Protein 2VKO (pdb70)

Organism: Thermotoga maritima (strain ATCC 43589 / DSM 3109 / JCM 10099 / NBRC 100826 / MSB8) (NCBI:txid243274)

Structure (mmCIF, N/CA/C/O backbone):
data_2VKO
#
_entry.id   2VKO
#
_cell.length_a   50.852
_cell.length_b   81.973
_cell.lengt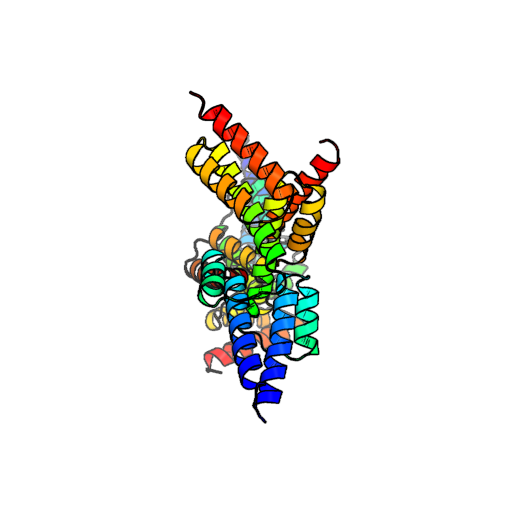h_c   68.327
_cell.angle_alpha   90.00
_cell.angle_beta   101.41
_cell.angle_gamma   90.00
#
_symmetry.space_group_name_H-M   'P 1 21 1'
#
loop_
_entity.id
_entity.type
_entity.pdbx_description
1 polymer TM1634
2 non-polymer 'TETRAETHYLENE GLYCOL'
3 non-polymer 'HEXAETHYLENE GLYCOL'
4 water water
#
loop_
_atom_site.group_PDB
_atom_site.id
_atom_site.type_symbol
_atom_site.label_atom_id
_atom_site.label_alt_id
_atom_site.label_comp_id
_atom_site.label_asym_id
_atom_site.label_entity_id
_atom_site.label_seq_id
_atom_site.pdbx_PDB_ins_code
_atom_site.Cartn_x
_atom_site.Cartn_y
_atom_site.Cartn_z
_atom_site.occupancy
_atom_site.B_iso_or_equiv
_atom_site.auth_seq_id
_atom_site.auth_comp_id
_atom_site.auth_asym_id
_atom_site.auth_atom_id
_atom_site.pdbx_PDB_model_num
ATOM 1 N N . HIS A 1 3 ? -9.008 2.769 14.727 1.00 56.66 26 HIS A N 1
ATOM 2 C CA . HIS A 1 3 ? -9.478 4.075 15.260 1.00 55.95 26 HIS A CA 1
ATOM 3 C C . HIS A 1 3 ? -10.885 3.864 15.789 1.00 55.38 26 HIS A C 1
ATOM 4 O O . HIS A 1 3 ? -11.081 3.413 16.922 1.00 56.55 26 HIS A O 1
ATOM 11 N N . MET A 1 4 ? -11.867 4.217 14.972 1.00 53.62 27 MET A N 1
ATOM 12 C CA . MET A 1 4 ? -13.173 3.628 15.113 1.00 51.86 27 MET A CA 1
ATOM 13 C C . MET A 1 4 ? -13.227 2.666 13.939 1.00 49.24 27 MET A C 1
ATOM 14 O O . MET A 1 4 ? -13.392 3.079 12.773 1.00 49.83 27 MET A O 1
ATOM 19 N N . ASN A 1 5 ? -13.021 1.387 14.253 1.00 46.35 28 ASN A N 1
ATOM 20 C CA . ASN A 1 5 ? -13.016 0.310 13.261 1.00 44.01 28 ASN A CA 1
ATOM 21 C C . ASN A 1 5 ? -14.177 0.425 12.274 1.00 41.12 28 ASN A C 1
ATOM 22 O O . ASN A 1 5 ? -14.025 0.136 11.094 1.00 41.05 28 ASN A O 1
ATOM 27 N N . LEU A 1 6 ? -15.330 0.854 12.786 1.00 38.39 29 LEU A N 1
ATOM 28 C CA . LEU A 1 6 ? -16.509 1.178 11.984 1.00 35.73 29 LEU A CA 1
ATOM 29 C C . LEU A 1 6 ? -16.220 2.265 10.932 1.00 33.00 29 LEU A C 1
ATOM 30 O O . LEU A 1 6 ? -16.464 2.070 9.738 1.00 29.69 29 LEU A O 1
ATOM 35 N N . ALA A 1 7 ? -15.690 3.403 11.378 1.00 31.68 30 ALA A N 1
ATOM 36 C CA . ALA A 1 7 ? -15.401 4.530 10.486 1.00 31.37 30 ALA A CA 1
ATOM 37 C C . ALA A 1 7 ? -14.417 4.160 9.367 1.00 32.02 30 ALA A C 1
ATOM 38 O O . ALA A 1 7 ? -14.599 4.558 8.201 1.00 30.61 30 ALA A O 1
ATOM 40 N N . VAL A 1 8 ? -13.388 3.383 9.715 1.00 32.85 31 VAL A N 1
ATOM 41 C CA . VAL A 1 8 ? -12.421 2.917 8.715 1.00 33.55 31 VAL A CA 1
ATOM 42 C C . VAL A 1 8 ? -13.058 1.968 7.674 1.00 32.99 31 VAL A C 1
ATOM 43 O O . VAL A 1 8 ? -12.846 2.129 6.463 1.00 32.42 31 VAL A O 1
ATOM 47 N N . LYS A 1 9 ? -13.853 0.996 8.120 1.00 31.19 32 LYS A N 1
ATOM 48 C CA . LYS A 1 9 ? -14.450 0.074 7.159 1.00 32.26 32 LYS A CA 1
ATOM 49 C C . LYS A 1 9 ? -15.423 0.798 6.238 1.00 30.62 32 LYS A C 1
ATOM 50 O O . LYS A 1 9 ? -15.517 0.467 5.062 1.00 30.41 32 LYS A O 1
ATOM 56 N N . LEU A 1 10 ? -16.109 1.803 6.787 1.00 31.24 33 LEU A N 1
ATOM 57 C CA . LEU A 1 10 ? -16.976 2.706 6.031 1.00 31.52 33 LEU A CA 1
ATOM 58 C C . LEU A 1 10 ? -16.225 3.454 4.926 1.00 31.91 33 LEU A C 1
ATOM 59 O O . LEU A 1 10 ? -16.669 3.491 3.771 1.00 31.35 33 LEU A O 1
ATOM 64 N N . THR A 1 11 ? -15.082 4.038 5.270 1.00 33.33 34 THR A N 1
ATOM 65 C CA . THR A 1 11 ? -14.299 4.750 4.277 1.00 33.55 34 THR A CA 1
ATOM 66 C C . THR A 1 11 ? -13.783 3.786 3.209 1.00 33.92 34 THR A C 1
ATOM 67 O O . THR A 1 11 ? -13.912 4.081 2.028 1.00 34.28 34 THR A O 1
ATOM 71 N N . ARG A 1 12 ? -13.233 2.631 3.594 1.00 34.78 35 ARG A N 1
ATOM 72 C CA . ARG A 1 12 ? -12.836 1.646 2.564 1.00 36.22 35 ARG A CA 1
ATOM 73 C C . ARG A 1 12 ? -13.994 1.113 1.714 1.00 35.30 35 ARG A C 1
ATOM 74 O O . ARG A 1 12 ? -13.804 0.833 0.542 1.00 34.43 35 ARG A O 1
ATOM 82 N N . MET A 1 13 ? -15.173 0.947 2.296 1.00 34.27 36 MET A N 1
ATOM 83 C CA . MET A 1 13 ? -16.355 0.653 1.486 1.00 35.48 36 MET A CA 1
ATOM 84 C C . MET A 1 13 ? -16.673 1.764 0.486 1.00 30.98 36 MET A C 1
ATOM 85 O O . MET A 1 13 ? -16.872 1.493 -0.676 1.00 31.90 36 MET A O 1
ATOM 90 N N . GLU A 1 14 ? -16.737 3.003 0.953 1.00 30.13 37 GLU A N 1
ATOM 91 C CA . GLU A 1 14 ? -16.971 4.181 0.111 1.00 31.17 37 GLU A CA 1
ATOM 92 C C . GLU A 1 14 ? -16.000 4.257 -1.077 1.00 29.80 37 GLU A C 1
ATOM 93 O O . GLU A 1 14 ? -16.401 4.521 -2.215 1.00 29.72 37 GLU A O 1
ATOM 99 N N . LYS A 1 15 ? -14.714 4.060 -0.787 1.00 28.46 38 LYS A N 1
ATOM 100 C CA . LYS A 1 15 ? -13.679 4.025 -1.812 1.00 29.59 38 LYS A CA 1
ATOM 101 C C . LYS A 1 15 ? -13.925 2.887 -2.794 1.00 31.19 38 LYS A C 1
ATOM 102 O O . LYS A 1 15 ? -13.843 3.088 -4.012 1.00 32.17 38 LYS A O 1
ATOM 108 N N . THR A 1 16 ? -14.224 1.697 -2.283 1.00 31.48 39 THR A N 1
ATOM 109 C CA . THR A 1 16 ? -14.441 0.585 -3.193 1.00 32.48 39 THR A CA 1
ATOM 110 C C . THR A 1 16 ? -15.641 0.886 -4.079 1.00 32.14 39 THR A C 1
ATOM 111 O O . THR A 1 16 ? -15.571 0.663 -5.273 1.00 31.30 39 THR A O 1
ATOM 115 N N . LEU A 1 17 ? -16.707 1.439 -3.496 1.00 31.62 40 LEU A N 1
ATOM 116 C CA . LEU A 1 17 ? -17.909 1.802 -4.236 1.00 32.53 40 LEU A CA 1
ATOM 117 C C . LEU A 1 17 ? -17.605 2.849 -5.321 1.00 31.62 40 LEU A C 1
ATOM 118 O O . LEU A 1 17 ? -18.060 2.711 -6.452 1.00 29.74 40 LEU A O 1
ATOM 123 N N . LYS A 1 18 ? -16.831 3.878 -4.986 1.00 30.67 41 LYS A N 1
ATOM 124 C CA . LYS A 1 18 ? -16.403 4.870 -5.988 1.00 30.99 41 LYS A CA 1
ATOM 125 C C . LYS A 1 18 ? -15.665 4.216 -7.181 1.00 31.19 41 LYS A C 1
ATOM 126 O O . LYS A 1 18 ? -15.917 4.575 -8.336 1.00 29.19 41 LYS A O 1
ATOM 132 N N . ALA A 1 19 ? -14.765 3.274 -6.893 1.00 29.72 42 ALA A N 1
ATOM 133 C CA . ALA A 1 19 ? -14.024 2.577 -7.956 1.00 31.08 42 ALA A CA 1
ATOM 134 C C . ALA A 1 19 ? -15.013 1.868 -8.887 1.00 29.84 42 ALA A C 1
ATOM 135 O O . ALA A 1 19 ? -14.938 2.036 -10.108 1.00 30.35 42 ALA A O 1
ATOM 137 N N . TYR A 1 20 ? -15.936 1.092 -8.321 1.00 29.22 43 TYR A N 1
ATOM 138 C CA . TYR A 1 20 ? -16.962 0.409 -9.132 1.00 30.14 43 TYR A CA 1
ATOM 139 C C . TYR A 1 20 ? -17.851 1.414 -9.861 1.00 29.48 43 TYR A C 1
ATOM 140 O O . TYR A 1 20 ? -18.205 1.196 -11.008 1.00 30.64 43 TYR A O 1
ATOM 149 N N . GLU A 1 21 ? -18.214 2.519 -9.213 1.00 28.15 44 GLU A N 1
ATOM 150 C CA . GLU A 1 21 ? -19.000 3.550 -9.901 1.00 29.92 44 GLU A CA 1
ATOM 151 C C . GLU A 1 21 ? -18.275 4.092 -11.123 1.00 29.95 44 GLU A C 1
ATOM 152 O O . GLU A 1 21 ? -18.888 4.312 -12.161 1.00 29.96 44 GLU A O 1
ATOM 158 N N . LEU A 1 22 ? -16.967 4.299 -10.986 1.00 28.29 45 LEU A N 1
ATOM 159 C CA . LEU A 1 22 ? -16.143 4.769 -12.100 1.00 28.90 45 LEU A CA 1
ATOM 160 C C . LEU A 1 22 ? -16.066 3.738 -13.231 1.00 27.62 45 LEU A C 1
ATOM 161 O O . LEU A 1 22 ? -16.059 4.073 -14.415 1.00 28.68 45 LEU A O 1
ATOM 166 N N . TYR A 1 23 ? -15.996 2.472 -12.853 1.00 27.70 46 TYR A N 1
ATOM 167 C CA . TYR A 1 23 ? -15.976 1.407 -13.834 1.00 26.44 46 TYR A CA 1
ATOM 168 C C . TYR A 1 23 ? -17.288 1.409 -14.631 1.00 26.63 46 TYR A C 1
ATOM 169 O O . TYR A 1 23 ? -17.301 1.349 -15.872 1.00 24.81 46 TYR A O 1
ATOM 178 N N . ILE A 1 24 ? -18.385 1.521 -13.902 1.00 25.33 47 ILE A N 1
ATOM 179 C CA . ILE A 1 24 ? -19.729 1.461 -14.472 1.00 27.22 47 ILE A CA 1
ATOM 180 C C . ILE A 1 24 ? -20.106 2.716 -15.279 1.00 28.47 47 ILE A C 1
ATOM 181 O O . ILE A 1 24 ? -20.619 2.607 -16.398 1.00 28.64 47 ILE A O 1
ATOM 186 N N . PHE A 1 25 ? -19.844 3.896 -14.721 1.00 30.98 48 PHE A N 1
ATOM 187 C CA . PHE A 1 25 ? -20.345 5.142 -15.295 1.00 32.76 48 PHE A CA 1
ATOM 188 C C . PHE A 1 25 ? -19.322 5.983 -16.063 1.00 35.70 48 PHE A C 1
ATOM 189 O O . PHE A 1 25 ? -19.714 6.869 -16.822 1.00 37.24 48 PHE A O 1
ATOM 197 N N . SER A 1 26 ? -18.028 5.746 -15.860 1.00 36.81 49 SER A N 1
ATOM 198 C CA . SER A 1 26 ? -17.041 6.355 -16.756 1.00 37.55 49 SER A CA 1
ATOM 199 C C . SER A 1 26 ? -16.215 5.294 -17.483 1.00 37.48 49 SER A C 1
ATOM 200 O O . SER A 1 26 ? -16.763 4.280 -17.932 1.00 38.36 49 SER A O 1
ATOM 203 N N . ASP A 1 27 ? -14.917 5.514 -17.614 1.00 35.98 50 ASP A N 1
ATOM 204 C CA . ASP A 1 27 ? -14.100 4.624 -18.440 1.00 34.63 50 ASP A CA 1
ATOM 205 C C . ASP A 1 27 ? -13.068 3.866 -17.622 1.00 32.76 50 ASP A C 1
ATOM 206 O O . ASP A 1 27 ? -12.866 4.159 -16.436 1.00 32.42 50 ASP A O 1
ATOM 211 N N . TYR A 1 28 ? -12.398 2.908 -18.253 1.00 30.27 51 TYR A N 1
ATOM 212 C CA . TYR A 1 28 ? -11.380 2.111 -17.570 1.00 29.96 51 TYR A CA 1
ATOM 213 C C . TYR A 1 28 ? -10.232 2.948 -17.006 1.00 31.34 51 TYR A C 1
ATOM 214 O O . TYR A 1 28 ? -9.750 2.698 -15.899 1.00 29.09 51 TYR A O 1
ATOM 223 N N . GLU A 1 29 ? -9.795 3.932 -17.790 1.00 33.55 52 GLU A N 1
ATOM 224 C CA . GLU A 1 29 ? -8.680 4.782 -17.426 1.00 36.02 52 GLU A CA 1
ATOM 225 C C . GLU A 1 29 ? -8.955 5.531 -16.119 1.00 35.76 52 GLU A C 1
ATOM 226 O O . GLU A 1 29 ? -8.071 5.628 -15.274 1.00 36.58 52 GLU A O 1
ATOM 232 N N . ASN A 1 30 ? -10.180 6.029 -15.949 1.00 35.51 53 ASN A N 1
ATOM 233 C CA . ASN A 1 30 ? -10.592 6.723 -14.720 1.00 35.31 53 ASN A CA 1
ATOM 234 C C . ASN A 1 30 ? -10.594 5.769 -13.525 1.00 33.77 53 ASN A C 1
ATOM 235 O O . ASN A 1 30 ? -10.057 6.079 -12.460 1.00 33.18 53 ASN A O 1
ATOM 240 N N . PHE A 1 31 ? -11.204 4.608 -13.740 1.00 31.35 54 PHE A N 1
ATOM 241 C CA . PHE A 1 31 ? -11.259 3.511 -12.780 1.00 28.78 54 PHE A CA 1
ATOM 242 C C . PHE A 1 31 ? -9.869 3.073 -12.336 1.00 28.31 54 PHE A C 1
ATOM 243 O O . PHE A 1 31 ? -9.592 3.007 -11.147 1.00 28.28 54 PHE A O 1
ATOM 251 N N . GLU A 1 32 ? -9.001 2.778 -13.304 1.00 29.27 55 GLU A N 1
ATOM 252 C CA . GLU A 1 32 ? -7.651 2.305 -13.037 1.00 29.75 55 GLU A CA 1
ATOM 253 C C . GLU A 1 32 ? -6.856 3.347 -12.275 1.00 29.96 55 GLU A C 1
ATOM 254 O O . GLU A 1 32 ? -6.176 3.001 -11.316 1.00 29.95 55 GLU A O 1
ATOM 260 N N . ASN A 1 33 ? -7.000 4.620 -12.663 1.00 30.79 56 ASN A N 1
ATOM 261 C CA . ASN A 1 33 ? -6.289 5.734 -12.037 1.00 32.21 56 ASN A CA 1
ATOM 262 C C . ASN A 1 33 ? -6.741 5.943 -10.583 1.00 32.65 56 ASN A C 1
ATOM 263 O O . ASN A 1 33 ? -5.925 6.203 -9.711 1.00 33.72 56 ASN A O 1
ATOM 268 N N . TYR A 1 34 ? -8.038 5.794 -10.341 1.00 32.07 57 TYR A N 1
ATOM 269 C CA . TYR A 1 34 ? -8.603 5.865 -8.995 1.00 32.83 57 TYR A CA 1
ATOM 270 C C . TYR A 1 34 ? -8.085 4.731 -8.112 1.00 33.83 57 TYR A C 1
ATOM 271 O O . TYR A 1 34 ? -7.559 4.986 -7.028 1.00 34.64 57 TYR A O 1
ATOM 280 N N . VAL A 1 35 ? -8.213 3.490 -8.596 1.00 33.68 58 VAL A N 1
ATOM 281 C CA . VAL A 1 35 ? -7.710 2.307 -7.893 1.00 33.41 58 VAL A CA 1
ATOM 282 C C . VAL A 1 35 ? -6.200 2.416 -7.589 1.00 32.96 58 VAL A C 1
ATOM 283 O O . VAL A 1 35 ? -5.779 2.096 -6.484 1.00 33.27 58 VAL A O 1
ATOM 287 N N . LYS A 1 36 ? -5.404 2.856 -8.563 1.00 33.58 59 LYS A N 1
ATOM 288 C CA . LYS A 1 36 ? -3.945 3.002 -8.372 1.00 34.73 59 LYS A CA 1
ATOM 289 C C . LYS A 1 36 ? -3.638 4.011 -7.264 1.00 35.91 59 LYS A C 1
ATOM 290 O O . LYS A 1 36 ? -2.937 3.700 -6.294 1.00 34.80 59 LYS A O 1
ATOM 296 N N . LYS A 1 37 ? -4.168 5.218 -7.415 1.00 37.10 60 LYS A N 1
ATOM 297 C CA . LYS A 1 37 ? -3.823 6.297 -6.489 1.00 39.24 60 LYS A CA 1
ATOM 298 C C . LYS A 1 37 ? -4.518 6.237 -5.139 1.00 38.04 60 LYS A C 1
ATOM 299 O O . LYS A 1 37 ? -4.080 6.901 -4.191 1.00 38.52 60 LYS A O 1
ATOM 305 N N . GLU A 1 38 ? -5.573 5.431 -5.038 1.00 37.21 61 GLU A N 1
ATOM 306 C CA . GLU A 1 38 ? -6.172 5.143 -3.734 1.00 38.37 61 GLU A CA 1
ATOM 307 C C . GLU A 1 38 ? -5.643 3.842 -3.142 1.00 38.52 61 GLU A C 1
ATOM 308 O O . GLU A 1 38 ? -5.872 3.572 -1.966 1.00 38.72 61 GLU A O 1
ATOM 314 N N . GLY A 1 39 ? -4.957 3.039 -3.961 1.00 37.22 62 GLY A N 1
ATOM 315 C CA . GLY A 1 39 ? -4.332 1.799 -3.503 1.00 37.93 62 GLY A CA 1
ATOM 316 C C . GLY A 1 39 ? -5.334 0.749 -3.075 1.00 40.00 62 GLY A C 1
ATOM 317 O O . GLY A 1 39 ? -5.143 0.055 -2.079 1.00 41.48 62 GLY A O 1
ATOM 318 N N . LEU A 1 40 ? -6.402 0.622 -3.848 1.00 39.55 63 LEU A N 1
ATOM 319 C CA . LEU A 1 40 ? -7.512 -0.233 -3.476 1.00 39.78 63 LEU A CA 1
ATOM 320 C C . LEU A 1 40 ? -7.339 -1.682 -3.888 1.00 40.42 63 LEU A C 1
ATOM 321 O O . LEU A 1 40 ? -6.816 -1.982 -4.967 1.00 41.30 63 LEU A O 1
ATOM 326 N N . LYS A 1 41 ? -7.792 -2.575 -3.013 1.00 39.64 64 LYS A N 1
ATOM 327 C CA . LYS A 1 41 ? -7.960 -3.983 -3.338 1.00 37.94 64 LYS A CA 1
ATOM 328 C C . LYS A 1 41 ? -9.404 -4.172 -3.817 1.00 36.94 64 LYS A C 1
ATOM 329 O O . LYS A 1 41 ? -10.348 -3.959 -3.050 1.00 37.40 64 LYS A O 1
ATOM 335 N N . ILE A 1 42 ? -9.567 -4.552 -5.085 1.00 33.57 65 ILE A N 1
ATOM 336 C CA . ILE A 1 42 ? -10.892 -4.644 -5.705 1.00 33.76 65 ILE A CA 1
ATOM 337 C C . ILE A 1 42 ? -11.160 -6.093 -6.064 1.00 32.62 65 ILE A C 1
ATOM 338 O O . ILE A 1 42 ? -10.396 -6.699 -6.814 1.00 31.82 65 ILE A O 1
ATOM 343 N N . GLU A 1 43 ? -12.232 -6.649 -5.507 1.00 34.29 66 GLU A N 1
ATOM 344 C CA . GLU A 1 43 ? -12.680 -7.996 -5.865 1.00 34.52 66 GLU A CA 1
ATOM 345 C C . GLU A 1 43 ? -12.970 -8.089 -7.359 1.00 32.43 66 GLU A C 1
ATOM 346 O O . GLU A 1 43 ? -13.732 -7.294 -7.896 1.00 32.69 66 GLU A O 1
ATOM 352 N N . GLY A 1 44 ? -12.351 -9.069 -8.008 1.00 31.79 67 GLY A N 1
ATOM 353 C CA . GLY A 1 44 ? -12.527 -9.288 -9.440 1.00 30.98 67 GLY A CA 1
ATOM 354 C C . GLY A 1 44 ? -11.626 -8.446 -10.321 1.00 30.13 67 GLY A C 1
ATOM 355 O O . GLY A 1 44 ? -11.776 -8.469 -11.543 1.00 31.04 67 GLY A O 1
ATOM 356 N N . MET A 1 45 ? -10.680 -7.722 -9.715 1.00 27.61 68 MET A N 1
ATOM 357 C CA . MET A 1 45 ? -9.779 -6.822 -10.455 1.00 26.36 68 MET A CA 1
ATOM 358 C C . MET A 1 45 ? -9.006 -7.548 -11.553 1.00 25.96 68 MET A C 1
ATOM 359 O O . MET A 1 45 ? -8.832 -7.003 -12.650 1.00 24.89 68 MET A O 1
ATOM 364 N N . GLU A 1 46 ? -8.571 -8.777 -11.276 1.00 25.13 69 GLU A N 1
ATOM 365 C CA . GLU A 1 46 ? -7.895 -9.604 -12.289 1.00 26.50 69 GLU A CA 1
ATOM 366 C C . GLU A 1 46 ? -8.733 -9.833 -13.548 1.00 26.92 69 GLU A C 1
ATOM 367 O O . GLU A 1 46 ? -8.214 -9.752 -14.652 1.00 27.11 69 GLU A O 1
ATOM 373 N N . LEU A 1 47 ? -10.016 -10.137 -13.365 1.00 25.55 70 LEU A N 1
ATOM 374 C CA . LEU A 1 47 ? -10.918 -10.351 -14.487 1.00 24.97 70 LEU A CA 1
ATOM 375 C C . LEU A 1 47 ? -11.134 -9.045 -15.247 1.00 23.78 70 LEU A C 1
ATOM 376 O O . LEU A 1 47 ? -11.167 -9.038 -16.491 1.00 22.92 70 LEU A O 1
ATOM 381 N N . LEU A 1 48 ? -11.242 -7.932 -14.516 1.00 22.28 71 LEU A N 1
ATOM 382 C CA . LEU A 1 48 ? -11.481 -6.645 -15.184 1.00 22.05 71 LEU A CA 1
ATOM 383 C C . LEU A 1 48 ? -10.257 -6.269 -16.016 1.00 21.95 71 LEU A C 1
ATOM 384 O O . LEU A 1 48 ? -10.379 -5.778 -17.124 1.00 22.57 71 LEU A O 1
ATOM 389 N N . LYS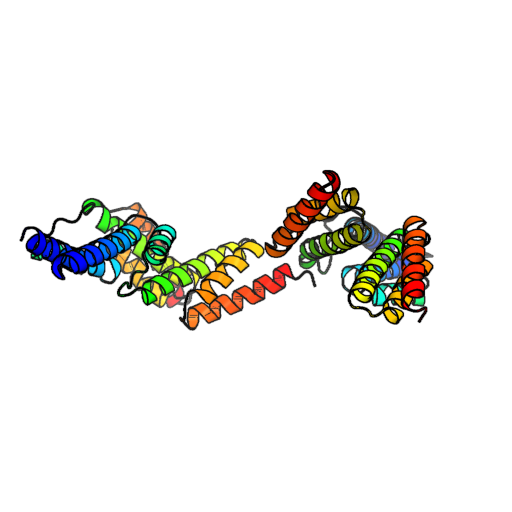 A 1 49 ? -9.078 -6.558 -15.476 1.00 21.53 72 LYS A N 1
ATOM 390 C CA . LYS A 1 49 ? -7.819 -6.305 -16.172 1.00 24.59 72 LYS A CA 1
ATOM 391 C C . LYS A 1 49 ? -7.702 -7.153 -17.439 1.00 24.10 72 LYS A C 1
ATOM 392 O O . LYS A 1 49 ? -7.261 -6.657 -18.474 1.00 21.09 72 LYS A O 1
ATOM 398 N N . GLU A 1 50 ? -8.138 -8.406 -17.364 1.00 25.94 73 GLU A N 1
ATOM 399 C CA . GLU A 1 50 ? -8.122 -9.290 -18.546 1.00 26.68 73 GLU A CA 1
ATOM 400 C C . GLU A 1 50 ? -9.069 -8.785 -19.629 1.00 25.73 73 GLU A C 1
ATOM 401 O O . GLU A 1 50 ? -8.749 -8.852 -20.802 1.00 25.08 73 GLU A O 1
ATOM 407 N N . LYS A 1 51 ? -10.241 -8.303 -19.225 1.00 24.14 74 LYS A N 1
ATOM 408 C CA . LYS A 1 51 ? -11.187 -7.761 -20.170 1.00 24.12 74 LYS A CA 1
ATOM 409 C C . LYS A 1 51 ? -10.571 -6.542 -20.844 1.00 22.00 74 LYS A C 1
ATOM 410 O O . LYS A 1 51 ? -10.653 -6.405 -22.054 1.00 24.35 74 LYS A O 1
ATOM 416 N N . LYS A 1 52 ? -9.928 -5.666 -20.070 1.00 23.20 75 LYS A N 1
ATOM 417 C CA . LYS A 1 52 ? -9.262 -4.517 -20.687 1.00 20.85 75 LYS A CA 1
ATOM 418 C C . LYS A 1 52 ? -8.162 -4.991 -21.644 1.00 22.41 75 LYS A C 1
ATOM 419 O O . LYS A 1 52 ? -7.997 -4.445 -22.736 1.00 23.05 75 LYS A O 1
ATOM 425 N N . ALA A 1 53 ? -7.391 -5.991 -21.226 1.00 24.71 76 ALA A N 1
ATOM 426 C CA . ALA A 1 53 ? -6.286 -6.455 -22.056 1.00 24.66 76 ALA A CA 1
ATOM 427 C C . ALA A 1 53 ? -6.818 -6.973 -23.404 1.00 25.82 76 ALA A C 1
ATOM 428 O O . ALA A 1 53 ? -6.250 -6.670 -24.455 1.00 26.83 76 ALA A O 1
ATOM 430 N N . ARG A 1 54 ? -7.920 -7.716 -23.379 1.00 25.92 77 ARG A N 1
ATOM 431 C CA . ARG A 1 54 ? -8.531 -8.176 -24.630 1.00 25.98 77 ARG A CA 1
ATOM 432 C C . ARG A 1 54 ? -9.026 -7.015 -25.504 1.00 26.47 77 ARG A C 1
ATOM 433 O O . ARG A 1 54 ? -8.860 -7.031 -26.721 1.00 27.11 77 ARG A O 1
ATOM 441 N N . SER A 1 55 ? -9.680 -6.035 -24.882 1.00 23.66 78 SER A N 1
ATOM 442 C CA . SER A 1 55 ? -9.991 -4.762 -25.536 1.00 23.99 78 SER A CA 1
ATOM 443 C C . SER A 1 55 ? -8.779 -4.079 -26.186 1.00 24.54 78 SER A C 1
ATOM 444 O O . SER A 1 55 ? -8.877 -3.543 -27.291 1.00 24.81 78 SER A O 1
ATOM 447 N N . LEU A 1 56 ? -7.646 -4.075 -25.491 1.00 22.84 79 LEU A N 1
ATOM 448 C CA . LEU A 1 56 ? -6.442 -3.467 -26.009 1.00 23.29 79 LEU A CA 1
ATOM 449 C C . LEU A 1 56 ? -5.932 -4.188 -27.238 1.00 23.61 79 LEU A C 1
ATOM 450 O O . LEU A 1 56 ? -5.549 -3.525 -28.204 1.00 23.78 79 LEU A O 1
ATOM 455 N N . ILE A 1 57 ? -5.896 -5.517 -27.183 1.00 26.86 80 ILE A N 1
ATOM 456 C CA . ILE A 1 57 ? -5.635 -6.358 -28.398 1.00 27.52 80 ILE A CA 1
ATOM 457 C C . ILE A 1 57 ? -6.558 -5.938 -29.567 1.00 26.80 80 ILE A C 1
ATOM 458 O O . ILE A 1 57 ? -6.099 -5.726 -30.704 1.00 26.04 80 ILE A O 1
ATOM 463 N N . ALA A 1 58 ? -7.857 -5.841 -29.286 1.00 27.31 81 ALA A N 1
ATOM 464 C CA . ALA A 1 58 ? -8.854 -5.531 -30.293 1.00 27.78 81 ALA A CA 1
ATOM 465 C C . ALA A 1 58 ? -8.537 -4.213 -30.963 1.00 28.39 81 ALA A C 1
ATOM 466 O O . ALA A 1 58 ? -8.607 -4.100 -32.176 1.00 28.77 81 ALA A O 1
ATOM 468 N N . GLU A 1 59 ? -8.208 -3.211 -30.152 1.00 26.59 82 GLU A N 1
ATOM 469 C CA . GLU A 1 59 ? -7.839 -1.894 -30.650 1.00 25.55 82 GLU A CA 1
ATOM 470 C C . GLU A 1 59 ? -6.512 -1.985 -31.441 1.00 24.37 82 GLU A C 1
ATOM 471 O O . GLU A 1 59 ? -6.370 -1.435 -32.557 1.00 26.80 82 GLU A O 1
ATOM 477 N N . GLY A 1 60 ? -5.550 -2.677 -30.848 1.00 23.63 83 GLY A N 1
ATOM 478 C CA . GLY A 1 60 ? -4.247 -2.913 -31.487 1.00 25.38 83 GLY A CA 1
ATOM 479 C C . GLY A 1 60 ? -4.427 -3.618 -32.832 1.00 27.25 83 GLY A C 1
ATOM 480 O O . GLY A 1 60 ? -3.708 -3.335 -33.805 1.00 27.60 83 GLY A O 1
ATOM 481 N N . LYS A 1 61 ? -5.386 -4.534 -32.905 1.00 26.04 84 LYS A N 1
ATOM 482 C CA . LYS A 1 61 ? -5.674 -5.215 -34.178 1.00 26.80 84 LYS A CA 1
ATOM 483 C C . LYS A 1 61 ? -6.200 -4.290 -35.262 1.00 25.53 84 LYS A C 1
ATOM 484 O O . LYS A 1 61 ? -5.766 -4.368 -36.395 1.00 25.80 84 LYS A O 1
ATOM 490 N N . ASP A 1 62 ? -7.147 -3.421 -34.923 1.00 24.83 85 ASP A N 1
ATOM 491 C CA . ASP A 1 62 ? -7.688 -2.487 -35.902 1.00 24.44 85 ASP A CA 1
ATOM 492 C C . ASP A 1 62 ? -6.675 -1.447 -36.314 1.00 22.88 85 ASP A C 1
ATOM 493 O O . ASP A 1 62 ? -6.684 -0.997 -37.458 1.00 26.51 85 ASP A O 1
ATOM 498 N N . LEU A 1 63 ? -5.793 -1.063 -35.393 1.00 23.20 86 LEU A N 1
ATOM 499 C CA . LEU A 1 63 ? -4.655 -0.204 -35.747 1.00 24.67 86 LEU A CA 1
ATOM 500 C C . LEU A 1 63 ? -3.772 -0.948 -36.719 1.00 25.57 86 LEU A C 1
ATOM 501 O O . LEU A 1 63 ? -3.398 -0.418 -37.758 1.00 26.03 86 LEU A O 1
ATOM 506 N N . PHE A 1 64 ? -3.426 -2.177 -36.357 1.00 26.51 87 PHE A N 1
ATOM 507 C CA . PHE A 1 64 ? -2.598 -3.019 -37.205 1.00 27.04 87 PHE A CA 1
ATOM 508 C C . PHE A 1 64 ? -3.194 -3.128 -38.615 1.00 27.45 87 PHE A C 1
ATOM 509 O O . PHE A 1 64 ? -2.473 -2.962 -39.605 1.00 28.48 87 PHE A O 1
ATOM 517 N N . GLU A 1 65 ? -4.495 -3.413 -38.692 1.00 27.01 88 GLU A N 1
ATOM 518 C CA . GLU A 1 65 ? -5.185 -3.665 -39.971 1.00 28.28 88 GLU A CA 1
ATOM 519 C C . GLU A 1 65 ? -5.438 -2.399 -40.803 1.00 26.97 88 GLU A C 1
ATOM 520 O O . GLU A 1 65 ? -5.896 -2.474 -41.946 1.00 27.21 88 GLU A O 1
ATOM 526 N N . THR A 1 66 ? -5.115 -1.247 -40.228 1.00 26.11 89 THR A N 1
ATOM 527 C CA . THR A 1 66 ? -5.161 0.037 -40.936 1.00 26.02 89 THR A CA 1
ATOM 528 C C . THR A 1 66 ? -3.747 0.588 -41.111 1.00 26.35 89 THR A C 1
ATOM 529 O O . THR A 1 66 ? -3.563 1.735 -41.506 1.00 26.76 89 THR A O 1
ATOM 533 N N . ALA A 1 67 ? -2.764 -0.252 -40.781 1.00 26.07 90 ALA A N 1
ATOM 534 C CA . ALA A 1 67 ? -1.337 0.014 -40.976 1.00 27.76 90 ALA A CA 1
ATOM 535 C C . ALA A 1 67 ? -0.810 1.132 -40.091 1.00 28.13 90 ALA A C 1
ATOM 536 O O . ALA A 1 67 ? 0.151 1.832 -40.441 1.00 30.35 90 ALA A O 1
ATOM 538 N N . ASN A 1 68 ? -1.450 1.278 -38.936 1.00 27.17 91 ASN A N 1
ATOM 539 C CA . ASN A 1 68 ? -0.954 2.114 -37.857 1.00 27.16 91 ASN A CA 1
ATOM 540 C C . ASN A 1 68 ? -0.070 1.279 -36.942 1.00 27.34 91 ASN A C 1
ATOM 541 O O . ASN A 1 68 ? -0.367 1.126 -35.746 1.00 26.52 91 ASN A O 1
ATOM 546 N N . TYR A 1 69 ? 1.031 0.783 -37.506 1.00 27.34 92 TYR A N 1
ATOM 547 C CA . TYR A 1 69 ? 1.854 -0.253 -36.854 1.00 27.43 92 TYR A CA 1
ATOM 548 C C . TYR A 1 69 ? 2.510 0.231 -35.579 1.00 26.84 92 TYR A C 1
ATOM 549 O O . TYR A 1 69 ? 2.589 -0.528 -34.586 1.00 28.66 92 TYR A O 1
ATOM 558 N N . GLY A 1 70 ? 2.927 1.496 -35.596 1.00 26.60 93 GLY A N 1
ATOM 559 C CA . GLY A 1 70 ? 3.555 2.147 -34.443 1.00 27.22 93 GLY A CA 1
ATOM 560 C C . GLY A 1 70 ? 2.625 2.249 -33.248 1.00 26.96 93 GLY A C 1
ATOM 561 O O . GLY A 1 70 ? 3.003 1.888 -32.121 1.00 26.69 93 GLY A O 1
ATOM 562 N N . GLU A 1 71 ? 1.394 2.695 -33.486 1.00 25.85 94 GLU A N 1
ATOM 563 C CA . GLU A 1 71 ? 0.414 2.730 -32.401 1.00 27.48 94 GLU A CA 1
ATOM 564 C C . GLU A 1 71 ? -0.031 1.326 -32.017 1.00 27.91 94 GLU A C 1
ATOM 565 O O . GLU A 1 71 ? -0.229 1.037 -30.840 1.00 29.11 94 GLU A O 1
ATOM 571 N N . ALA A 1 72 ? -0.229 0.468 -33.012 1.00 25.81 95 ALA A N 1
ATOM 572 C CA . ALA A 1 72 ? -0.671 -0.883 -32.754 1.00 25.38 95 ALA A CA 1
ATOM 573 C C . ALA A 1 72 ? 0.320 -1.511 -31.769 1.00 26.17 95 ALA A C 1
ATOM 574 O O . ALA A 1 72 ? -0.104 -2.111 -30.788 1.00 27.84 95 ALA A O 1
ATOM 576 N N . LEU A 1 73 ? 1.628 -1.331 -32.007 1.00 25.40 96 LEU A N 1
ATOM 577 C CA . LEU A 1 73 ? 2.676 -1.897 -31.148 1.00 24.84 96 LEU A CA 1
ATOM 578 C C . LEU A 1 73 ? 2.449 -1.497 -29.717 1.00 24.95 96 LEU A C 1
ATOM 579 O O . LEU A 1 73 ? 2.503 -2.321 -28.795 1.00 26.64 96 LEU A O 1
ATOM 584 N N . VAL A 1 74 ? 2.177 -0.222 -29.527 1.00 25.91 97 VAL A N 1
ATOM 585 C CA . VAL A 1 74 ? 1.945 0.303 -28.196 1.00 26.21 97 VAL A CA 1
ATOM 586 C C . VAL A 1 74 ? 0.778 -0.402 -27.472 1.00 25.54 97 VAL A C 1
ATOM 587 O O . VAL A 1 74 ? 0.903 -0.762 -26.304 1.00 27.12 97 VAL A O 1
ATOM 591 N N . PHE A 1 75 ? -0.350 -0.596 -28.155 1.00 25.49 98 PHE A N 1
ATOM 592 C CA . PHE A 1 75 ? -1.493 -1.319 -27.577 1.00 25.37 98 PHE A CA 1
ATOM 593 C C . PHE A 1 75 ? -1.192 -2.771 -27.222 1.00 26.18 98 PHE A C 1
ATOM 594 O O . PHE A 1 75 ? -1.571 -3.230 -26.150 1.00 25.69 98 PHE A O 1
ATOM 602 N N . PHE A 1 76 ? -0.509 -3.470 -28.123 1.00 24.80 99 PHE A N 1
ATOM 603 C CA . PHE A 1 76 ? -0.155 -4.885 -27.908 1.00 25.85 99 PHE A CA 1
ATOM 604 C C . PHE A 1 76 ? 0.783 -5.036 -26.741 1.00 26.19 99 PHE A C 1
ATOM 605 O O . PHE A 1 76 ? 0.587 -5.922 -25.916 1.00 27.59 99 PHE A O 1
ATOM 613 N N . GLU A 1 77 ? 1.812 -4.189 -26.702 1.00 26.56 100 GLU A N 1
ATOM 614 C CA . GLU A 1 77 ? 2.734 -4.121 -25.565 1.00 28.44 100 GLU A CA 1
ATOM 615 C C . GLU A 1 77 ? 1.970 -3.917 -24.247 1.00 30.48 100 GLU A C 1
ATOM 616 O O . GLU A 1 77 ? 2.169 -4.670 -23.284 1.00 29.59 100 GLU A O 1
ATOM 622 N N . LYS A 1 78 ? 1.088 -2.918 -24.214 1.00 30.05 101 LYS A N 1
ATOM 623 C CA . LYS A 1 78 ? 0.269 -2.678 -23.027 1.00 30.67 101 LYS A CA 1
ATOM 624 C C . LYS A 1 78 ? -0.603 -3.891 -22.653 1.00 29.30 101 LYS A C 1
ATOM 625 O O . LYS A 1 78 ? -0.621 -4.298 -21.482 1.00 27.86 101 LYS A O 1
ATOM 631 N N . ALA A 1 79 ? -1.295 -4.480 -23.639 1.00 27.21 102 ALA A N 1
ATOM 632 C CA . ALA A 1 79 ? -2.069 -5.713 -23.415 1.00 28.58 102 ALA A CA 1
ATOM 633 C C . ALA A 1 79 ? -1.224 -6.854 -22.847 1.00 29.38 102 ALA A C 1
ATOM 634 O O . ALA A 1 79 ? -1.636 -7.532 -21.898 1.00 29.03 102 ALA A O 1
ATOM 636 N N . LEU A 1 80 ? -0.053 -7.067 -23.446 1.00 29.41 103 LEU A N 1
ATOM 637 C CA . LEU A 1 80 ? 0.863 -8.125 -23.034 1.00 32.06 103 LEU A CA 1
ATOM 638 C C . LEU A 1 80 ? 1.138 -8.002 -21.546 1.00 33.65 103 LEU A C 1
ATOM 639 O O . LEU A 1 80 ? 0.994 -8.965 -20.804 1.00 34.92 103 LEU A O 1
ATOM 644 N N . ASN A 1 81 ? 1.546 -6.803 -21.123 1.00 33.65 104 ASN A N 1
ATOM 645 C CA . ASN A 1 81 ? 1.919 -6.555 -19.739 1.00 34.62 104 ASN A CA 1
ATOM 646 C C . ASN A 1 81 ? 0.774 -6.337 -18.733 1.00 33.25 104 ASN A C 1
ATOM 647 O O . ASN A 1 81 ? 0.998 -6.392 -17.531 1.00 32.63 104 ASN A O 1
ATOM 652 N N . LEU A 1 82 ? -0.443 -6.110 -19.218 1.00 32.15 105 LEU A N 1
ATOM 653 C CA . LEU A 1 82 ? -1.589 -5.921 -18.320 1.00 32.49 105 LEU A CA 1
ATOM 654 C C . LEU A 1 82 ? -2.141 -7.233 -17.771 1.00 33.18 105 LEU A C 1
ATOM 655 O O . LEU A 1 82 ? -2.503 -7.291 -16.603 1.00 33.51 105 LEU A O 1
ATOM 660 N N . SER A 1 83 ? -2.251 -8.259 -18.628 1.00 33.83 106 SER A N 1
ATOM 661 C CA . SER A 1 83 ? -2.859 -9.536 -18.238 1.00 33.16 106 SER A CA 1
ATOM 662 C C . SER A 1 83 ? -1.831 -10.601 -17.916 1.00 31.77 106 SER A C 1
ATOM 663 O O . SER A 1 83 ? -0.640 -10.491 -18.270 1.00 30.08 106 SER A O 1
ATOM 666 N N . ASP A 1 84 ? -2.313 -11.616 -17.209 1.00 30.66 107 ASP A N 1
ATOM 667 C CA . ASP A 1 84 ? -1.615 -12.878 -17.090 1.00 30.27 107 ASP A CA 1
ATOM 668 C C . ASP A 1 84 ? -2.396 -13.976 -17.822 1.00 28.96 107 ASP A C 1
ATOM 669 O O . ASP A 1 84 ? -2.117 -15.165 -17.666 1.00 31.09 107 ASP A O 1
ATOM 674 N N . ASN A 1 85 ? -3.375 -13.571 -18.629 1.00 26.81 108 ASN A N 1
ATOM 675 C CA . ASN A 1 85 ? -4.100 -14.514 -19.493 1.00 25.82 108 ASN A CA 1
ATOM 676 C C . ASN A 1 85 ? -3.199 -14.997 -20.641 1.00 25.31 108 ASN A C 1
ATOM 677 O O . ASN A 1 85 ? -2.659 -14.182 -21.402 1.00 25.60 108 ASN A O 1
ATOM 682 N N . GLU A 1 86 ? -2.979 -16.317 -20.694 1.00 25.24 109 GLU A N 1
ATOM 683 C CA . GLU A 1 86 ? -2.113 -16.932 -21.709 1.00 23.94 109 GLU A CA 1
ATOM 684 C C . GLU A 1 86 ? -2.533 -16.629 -23.161 1.00 25.15 109 GLU A C 1
ATOM 685 O O . GLU A 1 86 ? -1.694 -16.276 -24.022 1.00 22.92 109 GLU A O 1
ATOM 691 N N . GLU A 1 87 ? -3.827 -16.768 -23.437 1.00 24.54 110 GLU A N 1
ATOM 692 C CA . GLU A 1 87 ? -4.320 -16.468 -24.761 1.00 25.23 110 GLU A CA 1
ATOM 693 C C . GLU A 1 87 ? -4.010 -15.037 -25.153 1.00 24.29 110 GLU A C 1
ATOM 694 O O . GLU A 1 87 ? -3.500 -14.790 -26.238 1.00 23.85 110 GLU A O 1
ATOM 700 N N . ILE A 1 88 ? -4.341 -14.101 -24.256 1.00 23.10 111 ILE A N 1
ATOM 701 C CA . ILE A 1 88 ? -4.169 -12.682 -24.518 1.00 26.40 111 ILE A CA 1
ATOM 702 C C . ILE A 1 88 ? -2.705 -12.402 -24.746 1.00 22.66 111 ILE A C 1
ATOM 703 O O . ILE A 1 88 ? -2.354 -11.749 -25.710 1.00 22.15 111 ILE A O 1
ATOM 708 N N . LYS A 1 89 ? -1.855 -12.916 -23.844 1.00 23.43 112 LYS A N 1
ATOM 709 C CA . LYS A 1 89 ? -0.404 -12.751 -23.965 1.00 23.16 112 LYS A CA 1
ATOM 710 C C . LYS A 1 89 ? 0.174 -13.325 -25.258 1.00 24.54 112 LYS A C 1
ATOM 711 O O . LYS A 1 89 ? 1.191 -12.792 -25.794 1.00 25.08 112 LYS A O 1
ATOM 717 N N . LYS A 1 90 ? -0.418 -14.424 -25.718 1.00 24.08 113 LYS A N 1
ATOM 718 C CA . LYS A 1 90 ? 0.053 -15.101 -26.922 1.00 24.53 113 LYS A CA 1
ATOM 719 C C . LYS A 1 90 ? -0.315 -14.289 -28.138 1.00 23.12 113 LYS A C 1
ATOM 720 O O . LYS A 1 90 ? 0.508 -14.096 -29.026 1.00 24.30 113 LYS A O 1
ATOM 726 N N . ILE A 1 91 ? -1.563 -13.842 -28.192 1.00 23.14 114 ILE A N 1
ATOM 727 C CA . ILE A 1 91 ? -2.047 -13.036 -29.310 1.00 25.08 114 ILE A CA 1
ATOM 728 C C . ILE A 1 91 ? -1.297 -11.719 -29.369 1.00 25.73 114 ILE A C 1
ATOM 729 O O . ILE A 1 91 ? -0.783 -11.343 -30.443 1.00 26.42 114 ILE A O 1
ATOM 734 N N . ALA A 1 92 ? -1.178 -11.040 -28.220 1.00 25.85 115 ALA A N 1
ATOM 735 C CA . ALA A 1 92 ? -0.339 -9.827 -28.119 1.00 25.08 115 ALA A CA 1
ATOM 736 C C . ALA A 1 92 ? 1.083 -9.990 -28.620 1.00 28.25 115 ALA A C 1
ATOM 737 O O . ALA A 1 92 ? 1.542 -9.197 -29.444 1.00 28.12 115 ALA A O 1
ATOM 739 N N . SER A 1 93 ? 1.786 -11.016 -28.124 1.00 26.41 116 SER A N 1
ATOM 740 C CA . SER A 1 93 ? 3.163 -11.284 -28.492 1.00 28.36 116 SER A CA 1
ATOM 741 C C . SER A 1 93 ? 3.314 -11.529 -29.983 1.00 28.80 116 SER A C 1
ATOM 742 O O . SER A 1 93 ? 4.277 -11.066 -30.593 1.00 29.56 116 SER A O 1
ATOM 745 N N . PHE A 1 94 ? 2.363 -12.260 -30.561 1.00 29.14 117 PHE A N 1
ATOM 746 C CA . PHE A 1 94 ? 2.352 -12.543 -32.003 1.00 29.49 117 PHE A CA 1
ATOM 747 C C . PHE A 1 94 ? 2.259 -11.239 -32.795 1.00 26.30 117 PHE A C 1
ATOM 748 O O . PHE A 1 94 ? 3.038 -11.011 -33.716 1.00 26.55 117 PHE A O 1
ATOM 756 N N . TYR A 1 95 ? 1.310 -10.391 -32.419 1.00 26.93 118 TYR A N 1
ATOM 757 C CA . TYR A 1 95 ? 1.070 -9.157 -33.145 1.00 26.16 118 TYR A CA 1
ATOM 758 C C . TYR A 1 95 ? 2.202 -8.171 -32.910 1.00 29.23 118 TYR A C 1
ATOM 759 O O . TYR A 1 95 ? 2.604 -7.465 -33.836 1.00 29.23 118 TYR A O 1
ATOM 768 N N . LEU A 1 96 ? 2.719 -8.141 -31.682 1.00 30.13 119 LEU A N 1
ATOM 769 C CA . LEU A 1 96 ? 3.877 -7.279 -31.340 1.00 34.07 119 LEU A CA 1
ATOM 770 C C . LEU A 1 96 ? 5.060 -7.508 -32.270 1.00 34.94 119 LEU A C 1
ATOM 771 O O . LEU A 1 96 ? 5.737 -6.565 -32.689 1.00 34.02 119 LEU A O 1
ATOM 776 N N . GLU A 1 97 ? 5.309 -8.770 -32.593 1.00 37.16 120 GLU A N 1
ATOM 777 C CA . GLU A 1 97 ? 6.492 -9.116 -33.366 1.00 37.93 120 GLU A CA 1
ATOM 778 C C . GLU A 1 97 ? 6.252 -8.820 -34.840 1.00 36.83 120 GLU A C 1
ATOM 779 O O . GLU A 1 97 ? 7.187 -8.460 -35.559 1.00 36.56 120 GLU A O 1
ATOM 785 N N . GLU A 1 98 ? 4.993 -8.947 -35.267 1.00 35.38 121 GLU A N 1
ATOM 786 C CA . GLU A 1 98 ? 4.578 -8.528 -36.614 1.00 34.20 121 GLU A CA 1
ATOM 787 C C . GLU A 1 98 ? 4.742 -7.019 -36.766 1.00 31.84 121 GLU A C 1
ATOM 788 O O . GLU A 1 98 ? 5.240 -6.564 -37.787 1.00 29.77 121 GLU A O 1
ATOM 794 N N . CYS A 1 99 ? 4.325 -6.258 -35.748 1.00 31.13 122 CYS A N 1
ATOM 795 C CA . CYS A 1 99 ? 4.492 -4.791 -35.753 1.00 30.99 122 CYS A CA 1
ATOM 796 C C . CYS A 1 99 ? 5.956 -4.417 -35.790 1.00 31.52 122 CYS A C 1
ATOM 797 O O . CYS A 1 99 ? 6.332 -3.470 -36.465 1.00 31.62 122 CYS A O 1
ATOM 800 N N . ARG A 1 100 ? 6.780 -5.162 -35.057 1.00 32.24 123 ARG A N 1
ATOM 801 C CA . ARG A 1 100 ? 8.210 -4.918 -35.061 1.00 31.88 123 ARG A CA 1
ATOM 802 C C . ARG A 1 100 ? 8.792 -5.163 -36.448 1.00 31.85 123 ARG A C 1
ATOM 803 O O . ARG A 1 100 ? 9.695 -4.440 -36.872 1.00 30.59 123 ARG A O 1
ATOM 811 N N . LYS A 1 101 ? 8.257 -6.158 -37.159 1.00 32.40 124 LYS A N 1
ATOM 812 C CA . LYS A 1 101 ? 8.720 -6.451 -38.524 1.00 33.05 124 LYS A CA 1
ATOM 813 C C . LYS A 1 101 ? 8.340 -5.334 -39.484 1.00 32.32 124 LYS A C 1
ATOM 814 O O . LYS A 1 101 ? 9.161 -4.928 -40.306 1.00 31.50 124 LYS A O 1
ATOM 820 N N . LYS A 1 102 ? 7.109 -4.837 -39.347 1.00 30.75 125 LYS A N 1
ATOM 821 C CA . LYS A 1 102 ? 6.579 -3.761 -40.184 1.00 30.18 125 LYS A CA 1
ATOM 822 C C . LYS A 1 102 ? 7.317 -2.447 -39.981 1.00 29.96 125 LYS A C 1
ATOM 823 O O . LYS A 1 102 ? 7.360 -1.607 -40.884 1.00 30.81 125 LYS A O 1
ATOM 829 N N . LEU A 1 103 ? 7.892 -2.275 -38.794 1.00 27.73 126 LEU A N 1
ATOM 830 C CA . LEU A 1 103 ? 8.552 -1.034 -38.431 1.00 26.47 126 LEU A CA 1
ATOM 831 C C . LEU A 1 103 ? 10.070 -1.147 -38.523 1.00 26.43 126 LEU A C 1
ATOM 832 O O . LEU A 1 103 ? 10.764 -0.178 -38.254 1.00 27.74 126 LEU A O 1
ATOM 837 N N . ALA A 1 104 ? 10.568 -2.335 -38.869 1.00 25.13 127 ALA A N 1
ATOM 838 C CA . ALA A 1 104 ? 12.008 -2.627 -38.849 1.00 24.68 127 ALA A CA 1
ATOM 839 C C . ALA A 1 104 ? 12.784 -1.792 -39.835 1.00 25.65 127 ALA A C 1
ATOM 840 O O . ALA A 1 104 ? 13.890 -1.354 -39.530 1.00 26.50 127 ALA A O 1
ATOM 842 N N . GLY A 1 105 ? 12.214 -1.615 -41.025 1.00 27.12 128 GLY A N 1
ATOM 843 C CA . GLY A 1 105 ? 12.962 -1.113 -42.177 1.00 30.33 128 GLY A CA 1
ATOM 844 C C . GLY A 1 105 ? 13.845 -2.185 -42.818 1.00 33.09 128 GLY A C 1
ATOM 845 O O . GLY A 1 105 ? 13.928 -2.278 -44.042 1.00 33.62 128 GLY A O 1
ATOM 846 N N . ASP A 1 106 ? 14.501 -3.001 -41.993 1.00 34.82 129 ASP A N 1
ATOM 847 C CA . ASP A 1 106 ? 15.517 -3.953 -42.468 1.00 36.01 129 ASP A CA 1
ATOM 848 C C . ASP A 1 106 ? 14.969 -5.375 -42.630 1.00 36.77 129 ASP A C 1
ATOM 849 O O . ASP A 1 106 ? 13.942 -5.731 -42.047 1.00 37.58 129 ASP A O 1
ATOM 854 N N . HIS B 1 3 ? 20.645 -3.389 -80.370 1.00 49.43 26 HIS B N 1
ATOM 855 C CA . HIS B 1 3 ? 21.081 -2.785 -79.072 1.00 50.54 26 HIS B CA 1
ATOM 856 C C . HIS B 1 3 ? 22.577 -2.470 -79.057 1.00 50.56 26 HIS B C 1
ATOM 857 O O . HIS B 1 3 ? 23.264 -2.750 -78.073 1.00 51.17 26 HIS B O 1
ATOM 864 N N . MET B 1 4 ? 23.062 -1.865 -80.138 1.00 50.07 27 MET B N 1
ATOM 865 C CA . MET B 1 4 ? 24.501 -1.658 -80.373 1.00 49.12 27 MET B CA 1
ATOM 866 C C . MET B 1 4 ? 25.325 -1.350 -79.119 1.00 47.91 27 MET B C 1
ATOM 867 O O . MET B 1 4 ? 26.179 -2.151 -78.735 1.00 47.97 27 MET B O 1
ATOM 872 N N . ASN B 1 5 ? 25.073 -0.200 -78.494 1.00 45.90 28 ASN B N 1
ATOM 873 C CA . ASN B 1 5 ? 25.562 0.062 -77.141 1.00 43.87 28 ASN B CA 1
ATOM 874 C C . ASN B 1 5 ? 24.470 0.594 -76.191 1.00 41.13 28 ASN B C 1
ATOM 875 O O . ASN B 1 5 ? 24.755 1.304 -75.226 1.00 40.50 28 ASN B O 1
ATOM 880 N N . LEU B 1 6 ? 23.220 0.244 -76.499 1.00 38.96 29 LEU B N 1
ATOM 881 C CA . LEU B 1 6 ? 22.142 0.221 -75.511 1.00 37.02 29 LEU B CA 1
ATOM 882 C C . LEU B 1 6 ? 22.447 -0.945 -74.567 1.00 35.94 29 LEU B C 1
ATOM 883 O O . LEU B 1 6 ? 22.087 -0.912 -73.395 1.00 35.29 29 LEU B O 1
ATOM 888 N N . ALA B 1 7 ? 23.162 -1.949 -75.085 1.00 34.44 30 ALA B N 1
ATOM 889 C CA . ALA B 1 7 ? 23.565 -3.132 -74.322 1.00 33.23 30 ALA B CA 1
ATOM 890 C C . ALA B 1 7 ? 24.588 -2.787 -73.268 1.00 32.91 30 ALA B C 1
ATOM 891 O O . ALA B 1 7 ? 24.479 -3.223 -72.118 1.00 33.68 30 ALA B O 1
ATOM 893 N N . VAL B 1 8 ? 25.592 -2.014 -73.673 1.00 31.45 31 VAL B N 1
ATOM 894 C CA . VAL B 1 8 ? 26.588 -1.484 -72.752 1.00 31.31 31 VAL B CA 1
ATOM 895 C C . VAL B 1 8 ? 25.932 -0.590 -71.678 1.00 30.95 31 VAL B C 1
ATOM 896 O O . VAL B 1 8 ? 26.122 -0.813 -70.467 1.00 30.66 31 VAL B O 1
ATOM 900 N N . LYS B 1 9 ? 25.166 0.412 -72.115 1.00 29.55 32 LYS B N 1
ATOM 901 C CA . LYS B 1 9 ? 24.482 1.329 -71.197 1.00 30.47 32 LYS B CA 1
ATOM 902 C C . LYS B 1 9 ? 23.541 0.613 -70.228 1.00 30.04 32 LYS B C 1
ATOM 903 O O . LYS B 1 9 ? 23.442 1.002 -69.070 1.00 28.73 32 LYS B O 1
ATOM 909 N N . LEU B 1 10 ? 22.883 -0.441 -70.711 1.00 30.96 33 LEU B N 1
ATOM 910 C CA . LEU B 1 10 ? 22.048 -1.318 -69.893 1.00 32.34 33 LEU B CA 1
ATOM 911 C C . LEU B 1 10 ? 22.777 -1.990 -68.747 1.00 31.63 33 LEU B C 1
ATOM 912 O O . LEU B 1 10 ? 22.387 -1.790 -67.604 1.00 30.66 33 LEU B O 1
ATOM 917 N N . THR B 1 11 ? 23.814 -2.792 -69.016 1.00 32.48 34 THR B N 1
ATOM 918 C CA . THR B 1 11 ? 24.453 -3.481 -67.891 1.00 32.06 34 THR B CA 1
ATOM 919 C C . THR B 1 11 ? 25.073 -2.456 -66.934 1.00 31.97 34 THR B C 1
ATOM 920 O O . THR B 1 11 ? 25.149 -2.704 -65.728 1.00 31.91 34 THR B O 1
ATOM 924 N N . ARG B 1 12 ? 25.478 -1.297 -67.459 1.00 31.15 35 ARG B N 1
ATOM 925 C CA . ARG B 1 12 ? 26.036 -0.244 -66.596 1.00 32.00 35 ARG B CA 1
ATOM 926 C C . ARG B 1 12 ? 24.978 0.282 -65.636 1.00 31.67 35 ARG B C 1
ATOM 927 O O . ARG B 1 12 ? 25.258 0.460 -64.446 1.00 29.73 35 ARG B O 1
ATOM 935 N N . MET B 1 13 ? 23.772 0.530 -66.166 1.00 29.10 36 MET B N 1
ATOM 936 C CA . MET B 1 13 ? 22.616 0.912 -65.352 1.00 31.20 36 MET B CA 1
ATOM 937 C C . MET B 1 13 ? 22.273 -0.184 -64.339 1.00 31.46 36 MET B C 1
ATOM 938 O O . MET B 1 13 ? 22.043 0.110 -63.157 1.00 30.42 36 MET B O 1
ATOM 943 N N . GLU B 1 14 ? 22.236 -1.434 -64.812 1.00 31.24 37 GLU B N 1
ATOM 944 C CA . GLU B 1 14 ? 22.006 -2.607 -63.953 1.00 33.00 37 GLU B CA 1
ATOM 945 C C . GLU B 1 14 ? 22.984 -2.676 -62.795 1.00 32.93 37 GLU B C 1
ATOM 946 O O . GLU B 1 14 ? 22.588 -2.893 -61.656 1.00 34.75 37 GLU B O 1
ATOM 952 N N . LYS B 1 15 ? 24.262 -2.472 -63.090 1.00 31.02 38 LYS B N 1
ATOM 953 C CA . LYS B 1 15 ? 25.299 -2.408 -62.069 1.00 30.43 38 LYS B CA 1
ATOM 954 C C . LYS B 1 15 ? 25.113 -1.251 -61.090 1.00 31.00 38 LYS B C 1
ATOM 955 O O . LYS B 1 15 ? 25.243 -1.428 -59.879 1.00 31.12 38 LYS B O 1
ATOM 961 N N . THR B 1 16 ? 24.789 -0.072 -61.597 1.00 30.64 39 THR B N 1
ATOM 962 C CA . THR B 1 16 ? 24.601 1.038 -60.679 1.00 31.15 39 THR B CA 1
ATOM 963 C C . THR B 1 16 ? 23.354 0.858 -59.835 1.00 29.93 39 THR B C 1
ATOM 964 O O . THR B 1 16 ? 23.377 1.212 -58.676 1.00 28.72 39 THR B O 1
ATOM 968 N N . LEU B 1 17 ? 22.309 0.228 -60.397 1.00 28.10 40 LEU B N 1
ATOM 969 C CA . LEU B 1 17 ? 21.139 -0.165 -59.610 1.00 30.56 40 LEU B CA 1
ATOM 970 C C . LEU B 1 17 ? 21.440 -1.143 -58.461 1.00 31.00 40 LEU B C 1
ATOM 971 O O . LEU B 1 17 ? 20.931 -0.946 -57.368 1.00 31.67 40 LEU B O 1
ATOM 976 N N . LYS B 1 18 ? 22.235 -2.192 -58.687 1.00 28.50 41 LYS B N 1
ATOM 977 C CA . LYS B 1 18 ? 22.580 -3.094 -57.563 1.00 29.87 41 LYS B CA 1
ATOM 978 C C . LYS B 1 18 ? 23.422 -2.383 -56.497 1.00 30.65 41 LYS B C 1
ATOM 979 O O . LYS B 1 18 ? 23.264 -2.668 -55.312 1.00 31.34 41 LYS B O 1
ATOM 985 N N . ALA B 1 19 ? 24.314 -1.490 -56.928 1.00 29.52 42 ALA B N 1
ATOM 986 C CA . ALA B 1 19 ? 25.083 -0.644 -55.995 1.00 30.32 42 ALA B CA 1
ATOM 987 C C . ALA B 1 19 ? 24.166 0.195 -55.105 1.00 30.43 42 ALA B C 1
ATOM 988 O O . ALA B 1 19 ? 24.343 0.234 -53.880 1.00 30.52 42 ALA B O 1
ATOM 990 N N . TYR B 1 20 ? 23.187 0.853 -55.720 1.00 28.83 43 TYR B N 1
ATOM 991 C CA . TYR B 1 20 ? 22.187 1.610 -54.961 1.00 30.62 43 TYR B CA 1
ATOM 992 C C . TYR B 1 20 ? 21.332 0.706 -54.067 1.00 30.24 43 TYR B C 1
ATOM 993 O O . TYR B 1 20 ? 20.965 1.111 -52.971 1.00 30.26 43 TYR B O 1
ATOM 1002 N N . GLU B 1 21 ? 21.055 -0.518 -54.510 1.00 30.44 44 GLU B N 1
ATOM 1003 C CA . GLU B 1 21 ? 20.279 -1.478 -53.701 1.00 31.61 44 GLU B CA 1
ATOM 1004 C C . GLU B 1 21 ? 21.085 -1.953 -52.502 1.00 30.38 44 GLU B C 1
ATOM 1005 O O . GLU B 1 21 ? 20.534 -2.102 -51.413 1.00 29.67 44 GLU B O 1
ATOM 1011 N N . LEU B 1 22 ? 22.379 -2.205 -52.711 1.00 29.32 45 LEU B N 1
ATOM 1012 C CA . LEU B 1 22 ? 23.298 -2.509 -51.617 1.00 29.25 45 LEU B CA 1
ATOM 1013 C C . LEU B 1 22 ? 23.371 -1.368 -50.602 1.00 29.07 45 LEU B C 1
ATOM 1014 O O . LEU B 1 22 ? 23.349 -1.604 -49.394 1.00 29.27 45 LEU B O 1
ATOM 1019 N N . TYR B 1 23 ? 23.418 -0.131 -51.090 1.00 29.00 46 TYR B N 1
ATOM 1020 C CA . TYR B 1 23 ? 23.429 1.041 -50.204 1.00 27.85 46 TYR B CA 1
ATOM 1021 C C . TYR B 1 23 ? 22.129 1.127 -49.407 1.00 27.92 46 TYR B C 1
ATOM 1022 O O . TYR B 1 23 ? 22.139 1.423 -48.211 1.00 28.54 46 TYR B O 1
ATOM 1031 N N . ILE B 1 24 ? 21.011 0.877 -50.076 1.00 27.30 47 ILE B N 1
ATOM 1032 C CA . ILE B 1 24 ? 19.725 0.960 -49.402 1.00 28.79 47 ILE B CA 1
ATOM 1033 C C . ILE B 1 24 ? 19.498 -0.231 -48.470 1.00 27.91 47 ILE B C 1
ATOM 1034 O O . ILE B 1 24 ? 19.093 -0.041 -47.327 1.00 28.63 47 ILE B O 1
ATOM 1039 N N . PHE B 1 25 ? 19.770 -1.443 -48.947 1.00 26.74 48 PHE B N 1
ATOM 1040 C CA . PHE B 1 25 ? 19.322 -2.649 -48.238 1.00 27.76 48 PHE B CA 1
ATOM 1041 C C . PHE B 1 25 ? 20.390 -3.411 -47.450 1.00 29.75 48 PHE B C 1
ATOM 1042 O O . PHE B 1 25 ? 20.055 -4.285 -46.645 1.00 30.87 48 PHE B O 1
ATOM 1050 N N . SER B 1 26 ? 21.658 -3.080 -47.689 1.00 30.20 49 SER B N 1
ATOM 1051 C CA . SER B 1 26 ? 22.791 -3.715 -47.009 1.00 32.52 49 SER B CA 1
ATOM 1052 C C . SER B 1 26 ? 23.621 -2.638 -46.304 1.00 34.96 49 SER B C 1
ATOM 1053 O O . SER B 1 26 ? 23.116 -1.541 -46.074 1.00 37.01 49 SER B O 1
ATOM 1056 N N . ASP B 1 27 ? 24.875 -2.946 -45.960 1.00 35.67 50 ASP B N 1
ATOM 1057 C CA . ASP B 1 27 ? 25.774 -2.017 -45.258 1.00 35.38 50 ASP B CA 1
ATOM 1058 C C . ASP B 1 27 ? 26.546 -1.131 -46.237 1.00 33.68 50 ASP B C 1
ATOM 1059 O O . ASP B 1 27 ? 26.642 -1.449 -47.435 1.00 31.38 50 ASP B O 1
ATOM 1064 N N . TYR B 1 28 ? 27.131 -0.054 -45.712 1.00 33.01 51 TYR B N 1
ATOM 1065 C CA . TYR B 1 28 ? 28.093 0.732 -46.477 1.00 32.77 51 TYR B CA 1
ATOM 1066 C C . TYR B 1 28 ? 29.221 -0.148 -47.003 1.00 31.80 51 TYR B C 1
ATOM 1067 O O . TYR B 1 28 ? 29.594 -0.021 -48.161 1.00 30.64 51 TYR B O 1
ATOM 1076 N N . GLU B 1 29 ? 29.758 -1.022 -46.152 1.00 32.67 52 GLU B N 1
ATOM 1077 C CA . GLU B 1 29 ? 30.878 -1.896 -46.524 1.00 33.72 52 GLU B CA 1
ATOM 1078 C C . GLU B 1 29 ? 30.601 -2.748 -47.760 1.00 34.23 52 GLU B C 1
ATOM 1079 O O . GLU B 1 29 ? 31.438 -2.821 -48.655 1.00 34.29 52 GLU B O 1
ATOM 1085 N N . ASN B 1 30 ? 29.442 -3.401 -47.795 1.00 34.25 53 ASN B N 1
ATOM 1086 C CA . ASN B 1 30 ? 29.023 -4.176 -48.960 1.00 33.78 53 ASN B CA 1
ATOM 1087 C C . ASN B 1 30 ? 28.948 -3.281 -50.192 1.00 33.52 53 ASN B C 1
ATOM 1088 O O . ASN B 1 30 ? 29.491 -3.623 -51.248 1.00 32.66 53 ASN B O 1
ATOM 1093 N N . PHE B 1 31 ? 28.239 -2.155 -50.043 1.00 32.46 54 PHE B N 1
ATOM 1094 C CA . PHE B 1 31 ? 28.085 -1.149 -51.101 1.00 32.19 54 PHE B CA 1
ATOM 1095 C C . PHE B 1 31 ? 29.431 -0.701 -51.662 1.00 31.51 54 PHE B C 1
ATOM 1096 O O . PHE B 1 31 ? 29.662 -0.769 -52.875 1.00 30.93 54 PHE B O 1
ATOM 1104 N N . GLU B 1 32 ? 30.304 -0.242 -50.767 1.00 30.01 55 GLU B N 1
ATOM 1105 C CA . GLU B 1 32 ? 31.663 0.157 -51.116 1.00 31.64 55 GLU B CA 1
ATOM 1106 C C . GLU B 1 32 ? 32.407 -0.949 -51.873 1.00 30.76 55 GLU B C 1
ATOM 1107 O O . GLU B 1 32 ? 33.041 -0.676 -52.903 1.00 30.46 55 GLU B O 1
ATOM 1113 N N . ASN B 1 33 ? 32.329 -2.185 -51.364 1.00 29.88 56 ASN B N 1
ATOM 1114 C CA . ASN B 1 33 ? 32.999 -3.342 -51.969 1.00 29.47 56 ASN B CA 1
ATOM 1115 C C . ASN B 1 33 ? 32.532 -3.593 -53.391 1.00 29.39 56 ASN B C 1
ATOM 1116 O O . ASN B 1 33 ? 33.349 -3.813 -54.297 1.00 30.09 56 ASN B O 1
ATOM 1121 N N . TYR B 1 34 ? 31.216 -3.557 -53.575 1.00 29.53 57 TYR B N 1
ATOM 1122 C CA . TYR B 1 34 ? 30.621 -3.757 -54.892 1.00 29.75 57 TYR B CA 1
ATOM 1123 C C . TYR B 1 34 ? 31.107 -2.693 -55.865 1.00 30.54 57 TYR B C 1
ATOM 1124 O O . TYR B 1 34 ? 31.523 -3.008 -56.977 1.00 31.93 57 TYR B O 1
ATOM 1133 N N . VAL B 1 35 ? 31.075 -1.440 -55.422 1.00 29.84 58 VAL B N 1
ATOM 1134 C CA . VAL B 1 35 ? 31.446 -0.306 -56.255 1.00 29.94 58 VAL B CA 1
ATOM 1135 C C . VAL B 1 35 ? 32.927 -0.413 -56.653 1.00 28.90 58 VAL B C 1
ATOM 1136 O O . VAL B 1 35 ? 33.281 -0.228 -57.829 1.00 30.58 58 VAL B O 1
ATOM 1140 N N . LYS B 1 36 ? 33.760 -0.743 -55.667 1.00 28.66 59 LYS B N 1
ATOM 1141 C CA . LYS B 1 36 ? 35.194 -0.962 -55.856 1.00 30.97 59 LYS B CA 1
ATOM 1142 C C . LYS B 1 36 ? 35.438 -2.049 -56.888 1.00 33.59 59 LYS B C 1
ATOM 1143 O O . LYS B 1 36 ? 36.111 -1.821 -57.895 1.00 35.39 59 LYS B O 1
ATOM 1149 N N . LYS B 1 37 ? 34.876 -3.231 -56.639 1.00 34.54 60 LYS B N 1
ATOM 1150 C CA . LYS B 1 37 ? 35.129 -4.387 -57.503 1.00 36.12 60 LYS B CA 1
ATOM 1151 C C . LYS B 1 37 ? 34.507 -4.286 -58.909 1.00 35.13 60 LYS B C 1
ATOM 1152 O O . LYS B 1 37 ? 34.951 -4.985 -59.825 1.00 32.30 60 LYS B O 1
ATOM 1158 N N . GLU B 1 38 ? 33.509 -3.410 -59.084 1.00 33.11 61 GLU B N 1
ATOM 1159 C CA . GLU B 1 38 ? 32.945 -3.180 -60.420 1.00 34.42 61 GLU B CA 1
ATOM 1160 C C . GLU B 1 38 ? 33.471 -1.921 -61.110 1.00 35.83 61 GLU B C 1
ATOM 1161 O O . GLU B 1 38 ? 33.304 -1.752 -62.316 1.00 38.01 61 GLU B O 1
ATOM 1167 N N . GLY B 1 39 ? 34.129 -1.056 -60.349 1.00 34.50 62 GLY B N 1
ATOM 1168 C CA . GLY B 1 39 ? 34.713 0.161 -60.892 1.00 33.34 62 GLY B CA 1
ATOM 1169 C C . GLY B 1 39 ? 33.648 1.164 -61.293 1.00 33.07 62 GLY B C 1
ATOM 1170 O O . GLY B 1 39 ? 33.775 1.836 -62.312 1.00 33.27 62 GLY B O 1
ATOM 1171 N N . LEU B 1 40 ? 32.598 1.270 -60.482 1.00 32.38 63 LEU B N 1
ATOM 1172 C CA . LEU B 1 40 ? 31.463 2.133 -60.792 1.00 33.08 63 LEU B CA 1
ATOM 1173 C C . LEU B 1 40 ? 31.698 3.583 -60.421 1.00 34.32 63 LEU B C 1
ATOM 1174 O O . LEU B 1 40 ? 32.337 3.884 -59.406 1.00 34.61 63 LEU B O 1
ATOM 1179 N N . LYS B 1 41 ? 31.193 4.473 -61.275 1.00 35.01 64 LYS B N 1
ATOM 1180 C CA . LYS B 1 41 ? 31.063 5.896 -60.970 1.00 36.33 64 LYS B CA 1
ATOM 1181 C C . LYS B 1 41 ? 29.596 6.112 -60.579 1.00 36.67 64 LYS B C 1
ATOM 1182 O O . LYS B 1 41 ? 28.682 5.998 -61.403 1.00 38.73 64 LYS B O 1
ATOM 1188 N N . ILE B 1 42 ? 29.373 6.354 -59.298 1.00 34.75 65 ILE B N 1
ATOM 1189 C CA . ILE B 1 42 ? 28.025 6.512 -58.784 1.00 34.89 65 ILE B CA 1
ATOM 1190 C C . ILE B 1 42 ? 27.709 7.997 -58.587 1.00 33.57 65 ILE B C 1
ATOM 1191 O O . ILE B 1 42 ? 28.435 8.691 -57.891 1.00 31.46 65 ILE B O 1
ATOM 1196 N N . GLU B 1 43 ? 26.631 8.477 -59.209 1.00 34.60 66 GLU B N 1
ATOM 1197 C CA . GLU B 1 43 ? 26.145 9.833 -58.985 1.00 35.14 66 GLU B CA 1
ATOM 1198 C C . GLU B 1 43 ? 25.955 10.091 -57.482 1.00 33.09 66 GLU B C 1
ATOM 1199 O O . GLU B 1 43 ? 25.209 9.384 -56.812 1.00 33.50 66 GLU B O 1
ATOM 1205 N N . GLY B 1 44 ? 26.660 11.094 -56.963 1.00 30.99 67 GLY B N 1
ATOM 1206 C CA . GLY B 1 44 ? 26.530 11.481 -55.554 1.00 30.25 67 GLY B CA 1
ATOM 1207 C C . GLY B 1 44 ? 27.403 10.685 -54.600 1.00 28.20 67 GLY B C 1
ATOM 1208 O O . GLY B 1 44 ? 27.244 10.790 -53.386 1.00 25.11 67 GLY B O 1
ATOM 1209 N N . MET B 1 45 ? 28.323 9.895 -55.152 1.00 27.85 68 MET B N 1
ATOM 1210 C CA . MET B 1 45 ? 29.275 9.114 -54.367 1.00 27.49 68 MET B CA 1
ATOM 1211 C C . MET B 1 45 ? 30.015 9.980 -53.366 1.00 26.39 68 MET B C 1
ATOM 1212 O O . MET B 1 45 ? 30.291 9.543 -52.249 1.00 25.75 68 MET B O 1
ATOM 1217 N N . GLU B 1 46 ? 30.354 11.199 -53.768 1.00 26.68 69 GLU B N 1
ATOM 1218 C CA . GLU B 1 46 ? 31.101 12.081 -52.859 1.00 27.75 69 GLU B CA 1
ATOM 1219 C C . GLU B 1 46 ? 30.300 12.413 -51.622 1.00 27.40 69 GLU B C 1
ATOM 1220 O O . GLU B 1 46 ? 30.842 12.389 -50.518 1.00 28.10 69 GLU B O 1
ATOM 1226 N N . LEU B 1 47 ? 29.010 12.676 -51.796 1.00 28.09 70 LEU B N 1
ATOM 1227 C CA . LEU B 1 47 ? 28.127 12.921 -50.651 1.00 27.93 70 LEU B CA 1
ATOM 1228 C C . LEU B 1 47 ? 28.016 11.702 -49.717 1.00 26.27 70 LEU B C 1
ATOM 1229 O O . LEU B 1 47 ? 28.060 11.853 -48.489 1.00 26.77 70 LEU B O 1
ATOM 1234 N N . LEU B 1 48 ? 27.863 10.511 -50.295 1.00 25.02 71 LEU B N 1
ATOM 1235 C CA . LEU B 1 48 ? 27.721 9.283 -49.513 1.00 23.85 71 LEU B CA 1
ATOM 1236 C C . LEU B 1 48 ? 28.992 9.014 -48.727 1.00 24.20 71 LEU B C 1
ATOM 1237 O O . LEU B 1 48 ? 28.956 8.520 -47.587 1.00 23.42 71 LEU B O 1
ATOM 1242 N N . LYS B 1 49 ? 30.119 9.292 -49.368 1.00 26.14 72 LYS B N 1
ATOM 1243 C CA . LYS B 1 49 ? 31.422 9.183 -48.705 1.00 26.74 72 LYS B CA 1
ATOM 1244 C C . LYS B 1 49 ? 31.544 10.175 -47.546 1.00 27.68 72 LYS B C 1
ATOM 1245 O O . LYS B 1 49 ? 32.028 9.813 -46.466 1.00 26.57 72 LYS B O 1
ATOM 1251 N N . GLU B 1 50 ? 31.095 11.411 -47.759 1.00 27.40 73 GLU B N 1
ATOM 1252 C CA . GLU B 1 50 ? 31.121 12.425 -46.688 1.00 27.85 73 GLU B CA 1
ATOM 1253 C C . GLU B 1 50 ? 30.252 11.954 -45.520 1.00 27.10 73 GLU B C 1
ATOM 1254 O O . GLU B 1 50 ? 30.648 12.063 -44.366 1.00 26.91 73 GLU B O 1
ATOM 1260 N N . LYS B 1 51 ? 29.069 11.444 -45.836 1.00 26.59 74 LYS B N 1
ATOM 1261 C CA . LYS B 1 51 ? 28.171 10.927 -44.798 1.00 26.89 74 LYS B CA 1
ATOM 1262 C C . LYS B 1 51 ? 28.846 9.803 -44.015 1.00 26.54 74 LYS B C 1
ATOM 1263 O O . LYS B 1 51 ? 28.813 9.792 -42.781 1.00 26.81 74 LYS B O 1
ATOM 1269 N N . LYS B 1 52 ? 29.464 8.867 -44.729 1.00 25.15 75 LYS B N 1
ATOM 1270 C CA . LYS B 1 52 ? 30.124 7.759 -44.065 1.00 25.55 75 LYS B CA 1
ATOM 1271 C C . LYS B 1 52 ? 31.289 8.230 -43.212 1.00 24.13 75 LYS B C 1
ATOM 1272 O O . LYS B 1 52 ? 31.504 7.722 -42.127 1.00 23.35 75 LYS B O 1
ATOM 1278 N N . ALA B 1 53 ? 32.058 9.196 -43.709 1.00 22.93 76 ALA B N 1
ATOM 1279 C CA . ALA B 1 53 ? 33.170 9.737 -42.926 1.00 20.94 76 ALA B CA 1
ATOM 1280 C C . ALA B 1 53 ? 32.629 10.414 -41.678 1.00 23.20 76 ALA B C 1
ATOM 1281 O O . ALA B 1 53 ? 33.223 10.290 -40.607 1.00 24.66 76 ALA B O 1
ATOM 1283 N N . ARG B 1 54 ? 31.478 11.087 -41.782 1.00 23.02 77 ARG B N 1
ATOM 1284 C CA . ARG B 1 54 ? 30.920 11.740 -40.605 1.00 23.50 77 ARG B CA 1
ATOM 1285 C C . ARG B 1 54 ? 30.522 10.670 -39.590 1.00 23.48 77 ARG B C 1
ATOM 1286 O O . ARG B 1 54 ? 30.753 10.827 -38.393 1.00 22.83 77 ARG B O 1
ATOM 1294 N N . SER B 1 55 ? 29.963 9.566 -40.091 1.00 22.95 78 SER B N 1
ATOM 1295 C CA . SER B 1 55 ? 29.570 8.469 -39.236 1.00 22.80 78 SER B CA 1
ATOM 1296 C C . SER B 1 55 ? 30.803 7.914 -38.527 1.00 22.19 78 SER B C 1
ATOM 1297 O O . SER B 1 55 ? 30.768 7.709 -37.345 1.00 22.71 78 SER B O 1
ATOM 1300 N N . LEU B 1 56 ? 31.901 7.721 -39.254 1.00 25.05 79 LEU B N 1
ATOM 1301 C CA . LEU B 1 56 ? 33.162 7.242 -38.659 1.00 25.49 79 LEU B CA 1
ATOM 1302 C C . LEU B 1 56 ? 33.686 8.177 -37.580 1.00 26.71 79 LEU B C 1
ATOM 1303 O O . LEU B 1 56 ? 34.218 7.746 -36.557 1.00 28.53 79 LEU B O 1
ATOM 1308 N N . ILE B 1 57 ? 33.535 9.466 -37.798 1.00 26.06 80 ILE B N 1
ATOM 1309 C CA . ILE B 1 57 ? 33.927 10.427 -36.772 1.00 26.54 80 ILE B CA 1
ATOM 1310 C C . ILE B 1 57 ? 33.050 10.228 -35.523 1.00 26.26 80 ILE B C 1
ATOM 1311 O O . ILE B 1 57 ? 33.560 10.147 -34.399 1.00 26.88 80 ILE B O 1
ATOM 1316 N N . ALA B 1 58 ? 31.736 10.148 -35.711 1.00 26.01 81 ALA B N 1
ATOM 1317 C CA . ALA B 1 58 ? 30.853 9.914 -34.571 1.00 27.56 81 ALA B CA 1
ATOM 1318 C C . ALA B 1 58 ? 31.297 8.676 -33.805 1.00 27.90 81 ALA B C 1
ATOM 1319 O O . ALA B 1 58 ? 31.384 8.724 -32.583 1.00 29.71 81 ALA B O 1
ATOM 1321 N N . GLU B 1 59 ? 31.594 7.587 -34.523 1.00 26.78 82 GLU B N 1
ATOM 1322 C CA . GLU B 1 59 ? 32.026 6.320 -33.901 1.00 26.82 82 GLU B CA 1
ATOM 1323 C C . GLU B 1 59 ? 33.371 6.450 -33.210 1.00 27.55 82 GLU B C 1
ATOM 1324 O O . GLU B 1 59 ? 33.587 5.865 -32.136 1.00 27.12 82 GLU B O 1
ATOM 1330 N N . GLY B 1 60 ? 34.294 7.173 -33.840 1.00 27.12 83 GLY B N 1
ATOM 1331 C CA . GLY B 1 60 ? 35.612 7.426 -33.252 1.00 27.07 83 GLY B CA 1
ATOM 1332 C C . GLY B 1 60 ? 35.487 8.218 -31.966 1.00 28.29 83 GLY B C 1
ATOM 1333 O O . GLY B 1 60 ? 36.218 7.983 -31.015 1.00 28.80 83 GLY B O 1
ATOM 1334 N N . LYS B 1 61 ? 34.553 9.162 -31.943 1.00 29.52 84 LYS B N 1
ATOM 1335 C CA . LYS B 1 61 ? 34.198 9.917 -30.726 1.00 31.29 84 LYS B CA 1
ATOM 1336 C C . LYS B 1 61 ? 33.704 9.032 -29.598 1.00 31.88 84 LYS B C 1
ATOM 1337 O O . LYS B 1 61 ? 34.126 9.195 -28.450 1.00 32.97 84 LYS B O 1
ATOM 1343 N N . ASP B 1 62 ? 32.785 8.119 -29.928 1.00 32.41 85 ASP B N 1
ATOM 1344 C CA . ASP B 1 62 ? 32.328 7.072 -29.026 1.00 33.06 85 ASP B CA 1
ATOM 1345 C C . ASP B 1 62 ? 33.513 6.344 -28.398 1.00 32.71 85 ASP B C 1
ATOM 1346 O O . ASP B 1 62 ? 33.630 6.294 -27.180 1.00 32.41 85 ASP B O 1
ATOM 1351 N N . LEU B 1 63 ? 34.390 5.790 -29.243 1.00 31.23 86 LEU B N 1
ATOM 1352 C CA . LEU B 1 63 ? 35.606 5.089 -28.795 1.00 32.54 86 LEU B CA 1
ATOM 1353 C C . LEU B 1 63 ? 36.514 5.941 -27.914 1.00 31.77 86 LEU B C 1
ATOM 1354 O O . LEU B 1 63 ? 37.022 5.462 -26.901 1.00 31.40 86 LEU B O 1
ATOM 1359 N N . PHE B 1 64 ? 36.734 7.185 -28.332 1.00 32.91 87 PHE B N 1
ATOM 1360 C CA . PHE B 1 64 ? 37.488 8.169 -27.547 1.00 33.48 87 PHE B CA 1
ATOM 1361 C C . PHE B 1 64 ? 36.860 8.319 -26.161 1.00 34.64 87 PHE B C 1
ATOM 1362 O O . PHE B 1 64 ? 37.567 8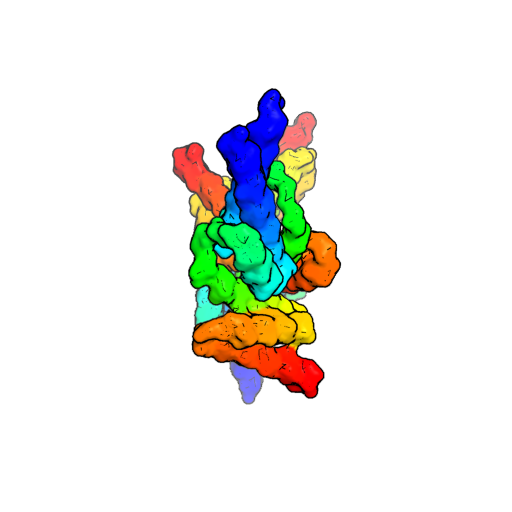.314 -25.151 1.00 34.34 87 PHE B O 1
ATOM 1370 N N . GLU B 1 65 ? 35.529 8.419 -26.117 1.00 36.40 88 GLU B N 1
ATOM 1371 C CA . GLU B 1 65 ? 34.790 8.566 -24.841 1.00 38.56 88 GLU B CA 1
ATOM 1372 C C . GLU B 1 65 ? 34.878 7.356 -23.894 1.00 38.84 88 GLU B C 1
ATOM 1373 O O . GLU B 1 65 ? 34.682 7.487 -22.673 1.00 40.05 88 GLU B O 1
ATOM 1379 N N . THR B 1 66 ? 35.166 6.180 -24.449 1.00 37.87 89 THR B N 1
ATOM 1380 C CA . THR B 1 66 ? 35.323 4.973 -23.647 1.00 35.37 89 THR B CA 1
ATOM 1381 C C . THR B 1 66 ? 36.808 4.638 -23.457 1.00 33.03 89 THR B C 1
ATOM 1382 O O . THR B 1 66 ? 37.148 3.542 -23.021 1.00 32.55 89 THR B O 1
ATOM 1386 N N . ALA B 1 67 ? 37.671 5.607 -23.763 1.00 31.50 90 ALA B N 1
ATOM 1387 C CA . ALA B 1 67 ? 39.127 5.507 -23.623 1.00 30.49 90 ALA B CA 1
ATOM 1388 C C . ALA B 1 67 ? 39.781 4.423 -24.481 1.00 30.30 90 ALA B C 1
ATOM 1389 O O . ALA B 1 67 ? 40.749 3.781 -24.068 1.00 31.34 90 ALA B O 1
ATOM 1391 N N . ASN B 1 68 ? 39.255 4.238 -25.684 1.00 30.18 91 ASN B N 1
ATOM 1392 C CA . ASN B 1 68 ? 39.889 3.387 -26.675 1.00 29.47 91 ASN B CA 1
ATOM 1393 C C . ASN B 1 68 ? 40.526 4.261 -27.757 1.00 29.28 91 ASN B C 1
ATOM 1394 O O . ASN B 1 68 ? 40.010 4.366 -28.879 1.00 27.85 91 ASN B O 1
ATOM 1399 N N . TYR B 1 69 ? 41.651 4.886 -27.395 1.00 28.09 92 TYR B N 1
ATOM 1400 C CA . TYR B 1 69 ? 42.287 5.918 -28.232 1.00 27.10 92 TYR B CA 1
ATOM 1401 C C . TYR B 1 69 ? 42.979 5.386 -29.499 1.00 26.04 92 TYR B C 1
ATOM 1402 O O . TYR B 1 69 ? 43.093 6.100 -30.493 1.00 26.22 92 TYR B O 1
ATOM 1411 N N . GLY B 1 70 ? 43.460 4.157 -29.461 1.00 24.25 93 GLY B N 1
ATOM 1412 C CA . GLY B 1 70 ? 43.988 3.499 -30.674 1.00 23.44 93 GLY B CA 1
ATOM 1413 C C . GLY B 1 70 ? 42.888 3.214 -31.689 1.00 24.70 93 GLY B C 1
ATOM 1414 O O . GLY B 1 70 ? 43.034 3.495 -32.889 1.00 23.78 93 GLY B O 1
ATOM 1415 N N . GLU B 1 71 ? 41.778 2.658 -31.214 1.00 24.48 94 GLU B N 1
ATOM 1416 C CA . GLU B 1 71 ? 40.626 2.423 -32.094 1.00 24.86 94 GLU B CA 1
ATOM 1417 C C . GLU B 1 71 ? 40.071 3.740 -32.592 1.00 24.50 94 GLU B C 1
ATOM 1418 O O . GLU B 1 71 ? 39.773 3.873 -33.763 1.00 24.98 94 GLU B O 1
ATOM 1424 N N . ALA B 1 72 ? 39.978 4.736 -31.717 1.00 24.28 95 ALA B N 1
ATOM 1425 C CA . ALA B 1 72 ? 39.472 6.029 -32.164 1.00 25.25 95 ALA B CA 1
ATOM 1426 C C . ALA B 1 72 ? 40.391 6.548 -33.279 1.00 26.08 95 ALA B C 1
ATOM 1427 O O . ALA B 1 72 ? 39.921 6.934 -34.340 1.00 23.79 95 ALA B O 1
ATOM 1429 N N . LEU B 1 73 ? 41.701 6.465 -33.065 1.00 24.99 96 LEU B N 1
ATOM 1430 C CA . LEU B 1 73 ? 42.686 6.939 -34.062 1.00 26.48 96 LEU B CA 1
ATOM 1431 C C . LEU B 1 73 ? 42.445 6.319 -35.438 1.00 26.19 96 LEU B C 1
ATOM 1432 O O . LEU B 1 73 ? 42.433 7.008 -36.475 1.00 25.99 96 LEU B O 1
ATOM 1437 N N . VAL B 1 74 ? 42.180 5.028 -35.435 1.00 25.40 97 VAL B N 1
ATOM 1438 C CA . VAL B 1 74 ? 41.865 4.271 -36.649 1.00 25.38 97 VAL B CA 1
ATOM 1439 C C . VAL B 1 74 ? 40.609 4.808 -37.342 1.00 23.71 97 VAL B C 1
ATOM 1440 O O . VAL B 1 74 ? 40.612 5.031 -38.559 1.00 23.05 97 VAL B O 1
ATOM 1444 N N . PHE B 1 75 ? 39.536 5.020 -36.575 1.00 24.18 98 PHE B N 1
ATOM 1445 C CA . PHE B 1 75 ? 38.317 5.601 -37.146 1.00 25.12 98 PHE B CA 1
ATOM 1446 C C . PHE B 1 75 ? 38.511 7.021 -37.725 1.00 26.69 98 PHE B C 1
ATOM 1447 O O . PHE B 1 75 ? 38.062 7.299 -38.848 1.00 25.99 98 PHE B O 1
ATOM 1455 N N . PHE B 1 76 ? 39.173 7.910 -36.977 1.00 26.64 99 PHE B N 1
ATOM 1456 C CA . PHE B 1 76 ? 39.422 9.285 -37.465 1.00 26.82 99 PHE B CA 1
ATOM 1457 C C . PHE B 1 76 ? 40.302 9.298 -38.735 1.00 27.85 99 PHE B C 1
ATOM 1458 O O . PHE B 1 76 ? 40.053 10.057 -39.677 1.00 27.64 99 PHE B O 1
ATOM 1466 N N . GLU B 1 77 ? 41.316 8.432 -38.753 1.00 25.87 100 GLU B N 1
ATOM 1467 C CA . GLU B 1 77 ? 42.170 8.254 -39.924 1.00 25.93 100 GLU B CA 1
ATOM 1468 C C . GLU B 1 77 ? 41.375 7.820 -41.159 1.00 27.14 100 GLU B C 1
ATOM 1469 O O . GLU B 1 77 ? 41.552 8.372 -42.243 1.00 26.05 100 GLU B O 1
ATOM 1475 N N . LYS B 1 78 ? 40.519 6.814 -40.987 1.00 26.25 101 LYS B N 1
ATOM 1476 C CA . LYS B 1 78 ? 39.656 6.365 -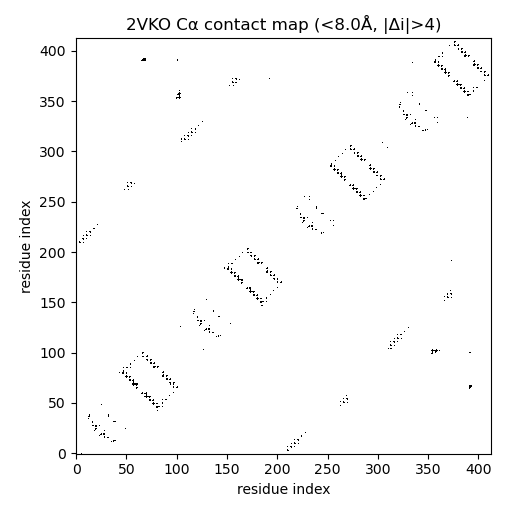42.063 1.00 26.02 101 LYS B CA 1
ATOM 1477 C C . LYS B 1 78 ? 38.714 7.474 -42.523 1.00 25.93 101 LYS B C 1
ATOM 1478 O O . LYS B 1 78 ? 38.575 7.664 -43.700 1.00 26.96 101 LYS B O 1
ATOM 1484 N N . ALA B 1 79 ? 38.114 8.218 -41.592 1.00 28.39 102 ALA B N 1
ATOM 1485 C CA . ALA B 1 79 ? 37.302 9.414 -41.925 1.00 30.26 102 ALA B CA 1
ATOM 1486 C C . ALA B 1 79 ? 38.074 10.511 -42.677 1.00 31.59 102 ALA B C 1
ATOM 1487 O O . ALA B 1 79 ? 37.567 11.074 -43.644 1.00 32.20 102 ALA B O 1
ATOM 1489 N N . LEU B 1 80 ? 39.283 10.820 -42.208 1.00 29.71 103 LEU B N 1
ATOM 1490 C CA . LEU B 1 80 ? 40.169 11.782 -42.869 1.00 28.49 103 LEU B CA 1
ATOM 1491 C C . LEU B 1 80 ? 40.355 11.358 -44.329 1.00 30.44 103 LEU B C 1
ATOM 1492 O O . LEU B 1 80 ? 40.297 12.193 -45.225 1.00 30.74 103 LEU B O 1
ATOM 1497 N N . ASN B 1 81 ? 40.572 10.065 -44.572 1.00 28.04 104 ASN B N 1
ATOM 1498 C CA . ASN B 1 81 ? 40.946 9.612 -45.918 1.00 29.33 104 ASN B CA 1
ATOM 1499 C C . ASN B 1 81 ? 39.809 9.339 -46.893 1.00 28.26 104 ASN B C 1
ATOM 1500 O O . ASN B 1 81 ? 40.000 9.347 -48.110 1.00 27.47 104 ASN B O 1
ATOM 1505 N N . LEU B 1 82 ? 38.621 9.115 -46.357 1.00 29.16 105 LEU B N 1
ATOM 1506 C CA . LEU B 1 82 ? 37.508 8.657 -47.152 1.00 28.65 105 LEU B CA 1
ATOM 1507 C C . LEU B 1 82 ? 36.868 9.774 -47.981 1.00 29.35 105 LEU B C 1
ATOM 1508 O O . LEU B 1 82 ? 36.410 9.545 -49.106 1.00 28.06 105 LEU B O 1
ATOM 1513 N N . SER B 1 83 ? 36.867 10.985 -47.437 1.00 30.39 106 SER B N 1
ATOM 1514 C CA . SER B 1 83 ? 36.125 12.097 -48.035 1.00 32.45 106 SER B CA 1
ATOM 1515 C C . SER B 1 83 ? 37.065 13.204 -48.466 1.00 32.46 106 SER B C 1
ATOM 1516 O O . SER B 1 83 ? 38.185 13.320 -47.974 1.00 35.35 106 SER B O 1
ATOM 1519 N N . ASP B 1 84 ? 36.587 14.024 -49.377 1.00 31.51 107 ASP B N 1
ATOM 1520 C CA . ASP B 1 84 ? 37.303 15.209 -49.792 1.00 33.94 107 ASP B CA 1
ATOM 1521 C C . ASP B 1 84 ? 36.704 16.454 -49.111 1.00 32.48 107 ASP B C 1
ATOM 1522 O O . ASP B 1 84 ? 37.095 17.580 -49.399 1.00 34.28 107 ASP B O 1
ATOM 1527 N N . ASN B 1 85 ? 35.784 16.228 -48.182 1.00 28.59 108 ASN B N 1
ATOM 1528 C CA . ASN B 1 85 ? 35.090 17.302 -47.489 1.00 25.94 108 ASN B CA 1
ATOM 1529 C C . ASN B 1 85 ? 36.011 17.988 -46.471 1.00 26.72 108 ASN B C 1
ATOM 1530 O O . ASN B 1 85 ? 36.582 17.357 -45.591 1.00 26.50 108 ASN B O 1
ATOM 1535 N N . GLU B 1 86 ? 36.189 19.290 -46.644 1.00 26.11 109 GLU B N 1
ATOM 1536 C CA . GLU B 1 86 ? 37.116 20.042 -45.812 1.00 25.36 109 GLU B CA 1
ATOM 1537 C C . GLU B 1 86 ? 36.740 20.043 -44.341 1.00 24.87 109 GLU B C 1
ATOM 1538 O O . GLU B 1 86 ? 37.628 19.949 -43.471 1.00 24.43 109 GLU B O 1
ATOM 1544 N N . GLU B 1 87 ? 35.439 20.139 -44.065 1.00 21.40 110 GLU B N 1
ATOM 1545 C CA . GLU B 1 87 ? 34.953 20.067 -42.695 1.00 24.05 110 GLU B CA 1
ATOM 1546 C C . GLU B 1 87 ? 35.299 18.724 -42.068 1.00 23.70 110 GLU B C 1
ATOM 1547 O O . GLU B 1 87 ? 35.858 18.661 -40.980 1.00 22.32 110 GLU B O 1
ATOM 1553 N N . ILE B 1 88 ? 35.002 17.641 -42.791 1.00 24.63 111 ILE B N 1
ATOM 1554 C CA . ILE B 1 88 ? 35.283 16.301 -42.311 1.00 24.38 111 ILE B CA 1
ATOM 1555 C C . ILE B 1 88 ? 36.780 16.123 -42.033 1.00 24.58 111 ILE B C 1
ATOM 1556 O O . ILE B 1 88 ? 37.158 15.604 -40.984 1.00 24.16 111 ILE B O 1
ATOM 1561 N N . LYS B 1 89 ? 37.617 16.554 -42.974 1.00 22.18 112 LYS B N 1
ATOM 1562 C CA . LYS B 1 89 ? 39.069 16.523 -42.785 1.00 23.10 112 LYS B CA 1
ATOM 1563 C C . LYS B 1 89 ? 39.586 17.343 -41.573 1.00 23.10 112 LYS B C 1
ATOM 1564 O O . LYS B 1 89 ? 40.441 16.862 -40.817 1.00 25.46 112 LYS B O 1
ATOM 1570 N N . LYS B 1 90 ? 39.083 18.567 -41.399 1.00 21.31 113 LYS B N 1
ATOM 1571 C CA . LYS B 1 90 ? 39.508 19.428 -40.277 1.00 20.89 113 LYS B CA 1
ATOM 1572 C C . LYS B 1 90 ? 39.067 18.828 -38.912 1.00 22.25 113 LYS B C 1
ATOM 1573 O O . LYS B 1 90 ? 39.829 18.804 -37.912 1.00 20.70 113 LYS B O 1
ATOM 1579 N N . ILE B 1 91 ? 37.846 18.313 -38.869 1.00 21.95 114 ILE B N 1
ATOM 1580 C CA . ILE B 1 91 ? 37.362 17.682 -37.633 1.00 24.52 114 ILE B CA 1
ATOM 1581 C C . ILE B 1 91 ? 38.075 16.348 -37.354 1.00 25.37 114 ILE B C 1
ATOM 1582 O O . ILE B 1 91 ? 38.409 16.048 -36.208 1.00 28.63 114 ILE B O 1
ATOM 1587 N N . ALA B 1 92 ? 38.282 15.546 -38.398 1.00 24.91 115 ALA B N 1
ATOM 1588 C CA . ALA B 1 92 ? 39.055 14.293 -38.287 1.00 22.81 115 ALA B CA 1
ATOM 1589 C C . ALA B 1 92 ? 40.426 14.573 -37.708 1.00 25.56 115 ALA B C 1
ATOM 1590 O O . ALA B 1 92 ? 40.847 13.905 -36.765 1.00 26.91 115 ALA B O 1
ATOM 1592 N N . SER B 1 93 ? 41.109 15.574 -38.274 1.00 28.16 116 SER B N 1
ATOM 1593 C CA . SER B 1 93 ? 42.442 16.006 -37.835 1.00 29.15 116 SER B CA 1
ATOM 1594 C C . SER B 1 93 ? 42.446 16.485 -36.375 1.00 30.16 116 SER B C 1
ATOM 1595 O O . SER B 1 93 ? 43.343 16.129 -35.602 1.00 29.36 116 SER B O 1
ATOM 1598 N N . PHE B 1 94 ? 41.441 17.277 -35.995 1.00 28.98 117 PHE B N 1
ATOM 1599 C CA . PHE B 1 94 ? 41.280 17.704 -34.589 1.00 29.55 117 PHE B CA 1
ATOM 1600 C C . PHE B 1 94 ? 41.239 16.515 -33.619 1.00 29.52 117 PHE B C 1
ATOM 1601 O O . PHE B 1 94 ? 41.981 16.489 -32.622 1.00 30.17 117 PHE B O 1
ATOM 1609 N N . TYR B 1 95 ? 40.386 15.535 -33.915 1.00 29.62 118 TYR B N 1
ATOM 1610 C CA . TYR B 1 95 ? 40.243 14.370 -33.041 1.00 29.68 118 TYR B CA 1
ATOM 1611 C C . TYR B 1 95 ? 41.447 13.450 -33.098 1.00 29.43 118 TYR B C 1
ATOM 1612 O O . TYR B 1 95 ? 41.743 12.772 -32.110 1.00 30.29 118 TYR B O 1
ATOM 1621 N N . LEU B 1 96 ? 42.137 13.417 -34.239 1.00 29.25 119 LEU B N 1
ATOM 1622 C CA . LEU B 1 96 ? 43.357 12.628 -34.364 1.00 29.63 119 LEU B CA 1
ATOM 1623 C C . LEU B 1 96 ? 44.426 13.182 -33.448 1.00 32.13 119 LEU B C 1
ATOM 1624 O O . LEU B 1 96 ? 45.162 12.438 -32.794 1.00 32.79 119 LEU B O 1
ATOM 1629 N N . GLU B 1 97 ? 44.502 14.499 -33.393 1.00 33.68 120 GLU B N 1
ATOM 1630 C CA . GLU B 1 97 ? 45.458 15.142 -32.513 1.00 34.44 120 GLU B CA 1
ATOM 1631 C C . GLU B 1 97 ? 45.086 15.030 -31.041 1.00 33.82 120 GLU B C 1
ATOM 1632 O O . GLU B 1 97 ? 45.967 14.947 -30.209 1.00 34.98 120 GLU B O 1
ATOM 1638 N N . GLU B 1 98 ? 43.795 14.975 -30.712 1.00 34.61 121 GLU B N 1
ATOM 1639 C CA . GLU B 1 98 ? 43.453 14.704 -29.320 1.00 35.29 121 GLU B CA 1
ATOM 1640 C C . GLU B 1 98 ? 43.705 13.256 -28.904 1.00 33.62 121 GLU B C 1
ATOM 1641 O O . GLU B 1 98 ? 44.022 13.004 -27.737 1.00 33.40 121 GLU B O 1
ATOM 1647 N N . CYS B 1 99 ? 43.595 12.315 -29.856 1.00 32.56 122 CYS B N 1
ATOM 1648 C CA . CYS B 1 99 ? 44.043 10.924 -29.631 1.00 30.79 122 CYS B CA 1
ATOM 1649 C C . CYS B 1 99 ? 45.529 10.856 -29.355 1.00 31.39 122 CYS B C 1
ATOM 1650 O O . CYS B 1 99 ? 45.968 10.135 -28.449 1.00 29.95 122 CYS B O 1
ATOM 1653 N N . ARG B 1 100 ? 46.308 11.580 -30.150 1.00 32.05 123 ARG B N 1
ATOM 1654 C CA . ARG B 1 100 ? 47.756 11.624 -29.963 1.00 33.51 123 ARG B CA 1
ATOM 1655 C C . ARG B 1 100 ? 48.121 12.256 -28.620 1.00 34.66 123 ARG B C 1
ATOM 1656 O O . ARG B 1 100 ? 49.098 11.855 -27.982 1.00 34.74 123 ARG B O 1
ATOM 1664 N N . LYS B 1 101 ? 47.316 13.230 -28.200 1.00 34.98 124 LYS B N 1
ATOM 1665 C CA . LYS B 1 101 ? 47.440 13.893 -26.905 1.00 35.27 124 LYS B CA 1
ATOM 1666 C C . LYS B 1 101 ? 47.313 12.853 -25.804 1.00 35.54 124 LYS B C 1
ATOM 1667 O O . LYS B 1 101 ? 48.186 12.742 -24.933 1.00 35.91 124 LYS B O 1
ATOM 1673 N N . LYS B 1 102 ? 46.242 12.066 -25.858 1.00 35.41 125 LYS B N 1
ATOM 1674 C CA . LYS B 1 102 ? 46.034 11.050 -24.833 1.00 35.42 125 LYS B CA 1
ATOM 1675 C C . LYS B 1 102 ? 46.954 9.822 -24.938 1.00 34.93 125 LYS B C 1
ATOM 1676 O O . LYS B 1 102 ? 47.241 9.180 -23.926 1.00 34.69 125 LYS B O 1
ATOM 1682 N N . LEU B 1 103 ? 47.452 9.531 -26.139 1.00 34.62 126 LEU B N 1
ATOM 1683 C CA . LEU B 1 103 ? 48.409 8.430 -26.337 1.00 34.81 126 LEU B CA 1
ATOM 1684 C C . LEU B 1 103 ? 49.841 8.825 -26.005 1.00 35.81 126 LEU B C 1
ATOM 1685 O O . LEU B 1 103 ? 50.748 7.981 -26.034 1.00 35.74 126 LEU B O 1
ATOM 1690 N N . ALA B 1 104 ? 50.044 10.102 -25.679 1.00 36.17 127 ALA B N 1
ATOM 1691 C CA . ALA B 1 104 ? 51.384 10.662 -25.481 1.00 37.94 127 ALA B CA 1
ATOM 1692 C C . ALA B 1 104 ? 52.026 10.296 -24.145 1.00 39.35 127 ALA B C 1
ATOM 1693 O O . ALA B 1 104 ? 52.861 11.043 -23.630 1.00 40.55 127 ALA B O 1
ATOM 1695 N N . GLY B 1 105 ? 51.657 9.139 -23.601 1.00 39.71 128 GLY B N 1
ATOM 1696 C CA . GLY B 1 105 ? 52.188 8.686 -22.313 1.00 40.33 128 GLY B CA 1
ATOM 1697 C C . GLY B 1 105 ? 51.358 9.178 -21.142 1.00 40.94 128 GLY B C 1
ATOM 1698 O O . GLY B 1 105 ? 50.508 10.061 -21.295 1.00 41.60 128 GLY B O 1
ATOM 1699 N N . MET C 1 4 ? -26.173 3.828 15.277 1.00 45.45 27 MET C N 1
ATOM 1700 C CA . MET C 1 4 ? -25.189 4.499 14.381 1.00 45.23 27 MET C CA 1
ATOM 1701 C C . MET C 1 4 ? -25.824 4.818 13.026 1.00 43.58 27 MET C C 1
ATOM 1702 O O . MET C 1 4 ? -26.343 3.927 12.336 1.00 42.09 27 MET C O 1
ATOM 1707 N N . ASN C 1 5 ? -25.774 6.099 12.658 1.00 42.41 28 ASN C N 1
ATOM 1708 C CA . ASN C 1 5 ? -25.913 6.515 11.268 1.00 40.39 28 ASN C CA 1
ATOM 1709 C C . ASN C 1 5 ? -24.808 5.845 10.478 1.00 38.83 28 ASN C C 1
ATOM 1710 O O . ASN C 1 5 ? -24.994 5.508 9.311 1.00 37.59 28 ASN C O 1
ATOM 1715 N N . LEU C 1 6 ? -23.661 5.661 11.137 1.00 36.42 29 LEU C N 1
ATOM 1716 C CA . LEU C 1 6 ? -22.539 4.879 10.623 1.00 35.08 29 LEU C CA 1
ATOM 1717 C C . LEU C 1 6 ? -22.914 3.428 10.295 1.00 33.58 29 LEU C C 1
ATOM 1718 O O . LEU C 1 6 ? -22.604 2.937 9.202 1.00 32.55 29 LEU C O 1
ATOM 1723 N N . ALA C 1 7 ? -23.556 2.746 11.242 1.00 32.23 30 ALA C N 1
ATOM 1724 C CA . ALA C 1 7 ? -23.963 1.344 11.063 1.00 31.86 30 ALA C CA 1
ATOM 1725 C C . ALA C 1 7 ? -24.956 1.192 9.921 1.00 30.44 30 ALA C C 1
ATOM 1726 O O . ALA C 1 7 ? -24.838 0.261 9.116 1.00 29.36 30 ALA C O 1
ATOM 1728 N N . VAL C 1 8 ? -25.937 2.095 9.870 1.00 27.39 31 VAL C N 1
ATOM 1729 C CA . VAL C 1 8 ? -26.846 2.195 8.717 1.00 26.80 31 VAL C CA 1
ATOM 1730 C C . VAL C 1 8 ? -26.083 2.486 7.412 1.00 27.66 31 VAL C C 1
ATOM 1731 O O . VAL C 1 8 ? -26.350 1.842 6.382 1.00 27.93 31 VAL C O 1
ATOM 1735 N N . LYS C 1 9 ? -25.134 3.429 7.463 1.00 27.87 32 LYS C N 1
ATOM 1736 C CA . LYS C 1 9 ? -24.290 3.764 6.294 1.00 29.16 32 LYS C CA 1
ATOM 1737 C C . LYS C 1 9 ? -23.568 2.542 5.767 1.00 29.40 32 LYS C C 1
ATOM 1738 O O . LYS C 1 9 ? -23.611 2.274 4.572 1.00 30.88 32 LYS C O 1
ATOM 1744 N N . LEU C 1 10 ? -22.892 1.814 6.664 1.00 30.48 33 LEU C N 1
ATOM 1745 C CA . LEU C 1 10 ? -22.173 0.578 6.325 1.00 30.44 33 LEU C CA 1
ATOM 1746 C C . LEU C 1 10 ? -23.053 -0.408 5.582 1.00 28.45 33 LEU C C 1
ATOM 1747 O O . LEU C 1 10 ? -22.669 -0.903 4.528 1.00 27.43 33 LEU C O 1
ATOM 1752 N N . THR C 1 11 ? -24.250 -0.676 6.114 1.00 27.89 34 THR C N 1
ATOM 1753 C CA . THR C 1 11 ? -25.161 -1.642 5.499 1.00 28.25 34 THR C CA 1
ATOM 1754 C C . THR C 1 11 ? -25.573 -1.218 4.094 1.00 29.40 34 THR C C 1
ATOM 1755 O O . THR C 1 11 ? -25.563 -2.031 3.166 1.00 29.47 34 THR C O 1
ATOM 1759 N N . ARG C 1 12 ? -25.953 0.052 3.955 1.00 29.08 35 ARG C N 1
ATOM 1760 C CA . ARG C 1 12 ? -26.337 0.642 2.672 1.00 30.68 35 ARG C CA 1
ATOM 1761 C C . ARG C 1 12 ? -25.180 0.521 1.658 1.00 30.09 35 ARG C C 1
ATOM 1762 O O . ARG C 1 12 ? -25.388 0.264 0.484 1.00 28.99 35 ARG C O 1
ATOM 1770 N N . MET C 1 13 ? -23.948 0.690 2.118 1.00 29.67 36 MET C N 1
ATOM 1771 C CA . MET C 1 13 ? -22.805 0.525 1.232 1.00 29.81 36 MET C CA 1
ATOM 1772 C C . MET C 1 13 ? -22.601 -0.945 0.885 1.00 29.38 36 MET C C 1
ATOM 1773 O O . MET C 1 13 ? -22.349 -1.254 -0.268 1.00 30.82 36 MET C O 1
ATOM 1778 N N . GLU C 1 14 ? -22.715 -1.841 1.869 1.00 28.55 37 GLU C N 1
ATOM 1779 C CA . GLU C 1 14 ? -22.445 -3.261 1.636 1.00 30.56 37 GLU C CA 1
ATOM 1780 C C . GLU C 1 14 ? -23.398 -3.839 0.617 1.00 30.03 37 GLU C C 1
ATOM 1781 O O . GLU C 1 14 ? -22.982 -4.585 -0.266 1.00 30.68 37 GLU C O 1
ATOM 1787 N N . LYS C 1 15 ? -24.684 -3.509 0.773 1.00 27.08 38 LYS C N 1
ATOM 1788 C CA . LYS C 1 15 ? -25.710 -3.856 -0.199 1.00 26.98 38 LYS C CA 1
ATOM 1789 C C . LYS C 1 15 ? -25.464 -3.205 -1.568 1.00 28.63 38 LYS C C 1
ATOM 1790 O O . LYS C 1 15 ? -25.571 -3.870 -2.589 1.00 27.55 38 LYS C O 1
ATOM 1796 N N . THR C 1 16 ? -25.072 -1.932 -1.601 1.00 28.79 39 THR C N 1
ATOM 1797 C CA . THR C 1 16 ? -24.772 -1.300 -2.893 1.00 30.42 39 THR C CA 1
ATOM 1798 C C . THR C 1 16 ? -23.569 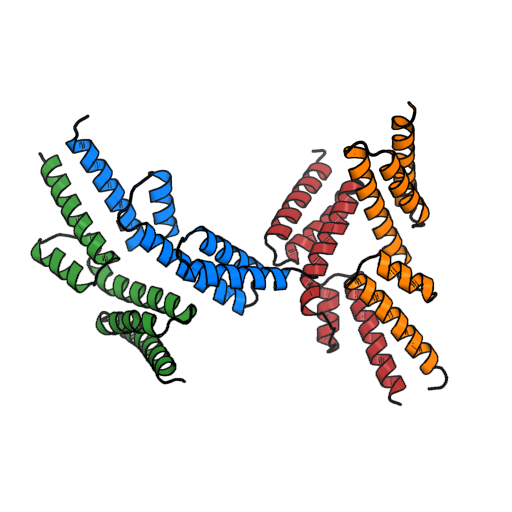-1.985 -3.563 1.00 29.50 39 THR C C 1
ATOM 1799 O O . THR C 1 16 ? -23.592 -2.230 -4.776 1.00 28.81 39 THR C O 1
ATOM 1803 N N . LEU C 1 17 ? -22.561 -2.327 -2.762 1.00 27.99 40 LEU C N 1
ATOM 1804 C CA . LEU C 1 17 ? -21.386 -3.044 -3.249 1.00 29.19 40 LEU C CA 1
ATOM 1805 C C . LEU C 1 17 ? -21.786 -4.389 -3.861 1.00 31.54 40 LEU C C 1
ATOM 1806 O O . LEU C 1 17 ? -21.258 -4.764 -4.894 1.00 30.77 40 LEU C O 1
ATOM 1811 N N . LYS C 1 18 ? -22.731 -5.086 -3.231 1.00 29.92 41 LYS C N 1
ATOM 1812 C CA . LYS C 1 18 ? -23.196 -6.385 -3.722 1.00 31.11 41 LYS C CA 1
ATOM 1813 C C . LYS C 1 18 ? -23.911 -6.201 -5.054 1.00 29.80 41 LYS C C 1
ATOM 1814 O O . LYS C 1 18 ? -23.706 -6.991 -5.978 1.00 28.89 41 LYS C O 1
ATOM 1820 N N . ALA C 1 19 ? -24.726 -5.148 -5.153 1.00 29.24 42 ALA C N 1
ATOM 1821 C CA . ALA C 1 19 ? -25.463 -4.852 -6.380 1.00 28.77 42 ALA C CA 1
ATOM 1822 C C . ALA C 1 19 ? -24.527 -4.526 -7.520 1.00 28.33 42 ALA C C 1
ATOM 1823 O O . ALA C 1 19 ? -24.709 -5.021 -8.620 1.00 27.86 42 ALA C O 1
ATOM 1825 N N . TYR C 1 20 ? -23.546 -3.663 -7.267 1.00 25.38 43 TYR C N 1
ATOM 1826 C CA . TYR C 1 20 ? -22.549 -3.354 -8.299 1.00 27.05 43 TYR C CA 1
ATOM 1827 C C . TYR C 1 20 ? -21.762 -4.576 -8.757 1.00 27.75 43 TYR C C 1
ATOM 1828 O O . TYR C 1 20 ? -21.457 -4.699 -9.933 1.00 27.57 43 TYR C O 1
ATOM 1837 N N . GLU C 1 21 ? -21.402 -5.463 -7.838 1.00 27.69 44 GLU C N 1
ATOM 1838 C CA . GLU C 1 21 ? -20.648 -6.665 -8.226 1.00 27.96 44 GLU C CA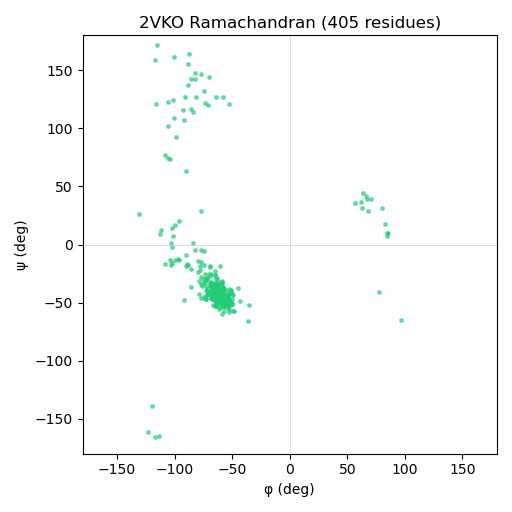 1
ATOM 1839 C C . GLU C 1 21 ? -21.549 -7.553 -9.090 1.00 28.37 44 GLU C C 1
ATOM 1840 O O . GLU C 1 21 ? -21.098 -8.153 -10.066 1.00 27.80 44 GLU C O 1
ATOM 1846 N N . LEU C 1 22 ? -22.832 -7.602 -8.771 1.00 28.92 45 LEU C N 1
ATOM 1847 C CA . LEU C 1 22 ? -23.733 -8.374 -9.612 1.00 26.70 45 LEU C CA 1
ATOM 1848 C C . LEU C 1 22 ? -23.854 -7.748 -11.003 1.00 27.94 45 LEU C C 1
ATOM 1849 O O . LEU C 1 22 ? -23.856 -8.453 -12.024 1.00 28.79 45 LEU C O 1
ATOM 1854 N N . TYR C 1 23 ? -23.938 -6.423 -11.038 1.00 28.41 46 TYR C N 1
ATOM 1855 C CA . TYR C 1 23 ? -24.127 -5.683 -12.282 1.00 28.35 46 TYR C CA 1
ATOM 1856 C C . TYR C 1 23 ? -22.926 -5.902 -13.197 1.00 28.19 46 TYR C C 1
ATOM 1857 O O . TYR C 1 23 ? -23.080 -6.087 -14.384 1.00 27.00 46 TYR C O 1
ATOM 1866 N N . ILE C 1 24 ? -21.729 -5.841 -12.632 1.00 24.92 47 ILE C N 1
ATOM 1867 C CA . ILE C 1 24 ? -20.532 -5.937 -13.423 1.00 27.12 47 ILE C CA 1
ATOM 1868 C C . ILE C 1 24 ? -20.277 -7.386 -13.817 1.00 26.94 47 ILE C C 1
ATOM 1869 O O . ILE C 1 24 ? -20.004 -7.652 -14.971 1.00 28.70 47 ILE C O 1
ATOM 1874 N N . PHE C 1 25 ? -20.401 -8.309 -12.865 1.00 25.85 48 PHE C N 1
ATOM 1875 C CA . PHE C 1 25 ? -19.890 -9.670 -13.074 1.00 28.42 48 PHE C CA 1
ATOM 1876 C C . PHE C 1 25 ? -20.925 -10.724 -13.405 1.00 28.92 48 PHE C C 1
ATOM 1877 O O . PHE C 1 25 ? -20.568 -11.818 -13.832 1.00 29.13 48 PHE C O 1
ATOM 1885 N N . SER C 1 26 ? -22.192 -10.417 -13.166 1.00 29.90 49 SER C N 1
ATOM 1886 C CA . SER C 1 26 ? -23.253 -11.391 -13.392 1.00 29.77 49 SER C CA 1
ATOM 1887 C C . SER C 1 26 ? -24.191 -10.854 -14.476 1.00 30.60 49 SER C C 1
ATOM 1888 O O . SER C 1 26 ? -23.854 -9.892 -15.186 1.00 30.69 49 SER C O 1
ATOM 1891 N N . ASP C 1 27 ? -25.359 -11.462 -14.596 1.00 29.36 50 ASP C N 1
ATOM 1892 C CA . ASP C 1 27 ? -26.373 -11.027 -15.556 1.00 28.10 50 ASP C CA 1
ATOM 1893 C C . ASP C 1 27 ? -27.167 -9.871 -14.994 1.00 27.61 50 ASP C C 1
ATOM 1894 O O . ASP C 1 27 ? -27.386 -9.791 -13.792 1.00 28.31 50 ASP C O 1
ATOM 1899 N N . TYR C 1 28 ? -27.611 -8.985 -15.878 1.00 27.36 51 TYR C N 1
ATOM 1900 C CA . TYR C 1 28 ? -28.530 -7.926 -15.485 1.00 27.68 51 TYR C CA 1
ATOM 1901 C C . TYR C 1 28 ? -29.652 -8.417 -14.563 1.00 27.65 51 TYR C C 1
ATOM 1902 O O . TYR C 1 28 ? -29.901 -7.809 -13.517 1.00 27.61 51 TYR C O 1
ATOM 1911 N N . GLU C 1 29 ? -30.316 -9.515 -14.931 1.00 27.94 52 GLU C N 1
ATOM 1912 C CA . GLU C 1 29 ? -31.473 -9.989 -14.165 1.00 29.53 52 GLU C CA 1
ATOM 1913 C C . GLU C 1 29 ? -31.132 -10.374 -12.715 1.00 29.45 52 GLU C C 1
ATOM 1914 O O . GLU C 1 29 ? -31.959 -10.187 -11.811 1.00 26.98 52 GLU C O 1
ATOM 1920 N N . ASN C 1 30 ? -29.911 -10.857 -12.486 1.00 29.04 53 ASN C N 1
ATOM 1921 C CA . ASN C 1 30 ? -29.428 -11.119 -11.127 1.00 30.47 53 ASN C CA 1
ATOM 1922 C C . ASN C 1 30 ? -29.264 -9.812 -10.317 1.00 31.15 53 ASN C C 1
ATOM 1923 O O . ASN C 1 30 ? -29.647 -9.730 -9.142 1.00 30.39 53 ASN C O 1
ATOM 1928 N N . PHE C 1 31 ? -28.658 -8.806 -10.944 1.00 32.23 54 PHE C N 1
ATOM 1929 C CA . PHE C 1 31 ? -28.545 -7.467 -10.363 1.00 30.32 54 PHE C CA 1
ATOM 1930 C C . PHE C 1 31 ? -29.958 -6.933 -10.093 1.00 27.95 54 PHE C C 1
ATOM 1931 O O . PHE C 1 31 ? -30.264 -6.482 -8.992 1.00 25.92 54 PHE C O 1
ATOM 1939 N N . GLU C 1 32 ? -30.809 -6.983 -11.118 1.00 26.72 55 GLU C N 1
ATOM 1940 C CA . GLU C 1 32 ? -32.204 -6.510 -11.023 1.00 28.13 55 GLU C CA 1
ATOM 1941 C C . GLU C 1 32 ? -32.964 -7.216 -9.895 1.00 28.59 55 GLU C C 1
ATOM 1942 O O . GLU C 1 32 ? -33.633 -6.570 -9.065 1.00 29.92 55 GLU C O 1
ATOM 1948 N N . ASN C 1 33 ? -32.819 -8.532 -9.830 1.00 27.68 56 ASN C N 1
ATOM 1949 C CA . ASN C 1 33 ? -33.454 -9.323 -8.780 1.00 29.52 56 ASN C CA 1
ATOM 1950 C C . ASN C 1 33 ? -33.000 -8.913 -7.388 1.00 28.26 56 ASN C C 1
ATOM 1951 O O . ASN C 1 33 ? -33.830 -8.725 -6.487 1.00 28.54 56 ASN C O 1
ATOM 1956 N N . TYR C 1 34 ? -31.690 -8.771 -7.217 1.00 27.44 57 TYR C N 1
ATOM 1957 C CA . TYR C 1 34 ? -31.123 -8.310 -5.952 1.00 28.25 57 TYR C CA 1
ATOM 1958 C C . TYR C 1 34 ? -31.613 -6.911 -5.536 1.00 29.70 57 TYR C C 1
ATOM 1959 O O . TYR C 1 34 ? -32.020 -6.708 -4.383 1.00 30.09 57 TYR C O 1
ATOM 1968 N N . VAL C 1 35 ? -31.546 -5.946 -6.453 1.00 28.60 58 VAL C N 1
ATOM 1969 C CA . VAL C 1 35 ? -31.979 -4.581 -6.139 1.00 31.86 58 VAL C CA 1
ATOM 1970 C C . VAL C 1 35 ? -33.461 -4.562 -5.730 1.00 32.30 58 VAL C C 1
ATOM 1971 O O . VAL C 1 35 ? -33.818 -3.988 -4.692 1.00 32.95 58 VAL C O 1
ATOM 1975 N N . LYS C 1 36 ? -34.307 -5.231 -6.516 1.00 32.97 59 LYS C N 1
ATOM 1976 C CA . LYS C 1 36 ? -35.733 -5.323 -6.228 1.00 33.63 59 LYS C CA 1
ATOM 1977 C C . LYS C 1 36 ? -36.001 -5.956 -4.869 1.00 34.12 59 LYS C C 1
ATOM 1978 O O . LYS C 1 36 ? -36.821 -5.444 -4.107 1.00 33.50 59 LYS C O 1
ATOM 1984 N N . LYS C 1 37 ? -35.291 -7.047 -4.560 1.00 33.73 60 LYS C N 1
ATOM 1985 C CA . LYS C 1 37 ? -35.530 -7.830 -3.330 1.00 34.12 60 LYS C CA 1
ATOM 1986 C C . LYS C 1 37 ? -35.118 -7.056 -2.079 1.00 32.85 60 LYS C C 1
ATOM 1987 O O . LYS C 1 37 ? -35.756 -7.161 -1.025 1.00 32.52 60 LYS C O 1
ATOM 1993 N N . GLU C 1 38 ? -34.052 -6.278 -2.220 1.00 31.40 61 GLU C N 1
ATOM 1994 C CA . GLU C 1 38 ? -33.519 -5.468 -1.137 1.00 32.98 61 GLU C CA 1
ATOM 1995 C C . GLU C 1 38 ? -34.170 -4.079 -1.063 1.00 33.56 61 GLU C C 1
ATOM 1996 O O . GLU C 1 38 ? -34.074 -3.405 -0.030 1.00 34.60 61 GLU C O 1
ATOM 2002 N N . GLY C 1 39 ? -34.826 -3.655 -2.142 1.00 32.71 62 GLY C N 1
ATOM 2003 C CA . GLY C 1 39 ? -35.432 -2.320 -2.218 1.00 33.37 62 GLY C CA 1
ATOM 2004 C C . GLY C 1 39 ? -34.362 -1.253 -2.233 1.00 34.96 62 GLY C C 1
ATOM 2005 O O . GLY C 1 39 ? -34.494 -0.201 -1.625 1.00 35.40 62 GLY C O 1
ATOM 2006 N N . LEU C 1 40 ? -33.288 -1.538 -2.952 1.00 34.50 63 LEU C N 1
ATOM 2007 C CA . LEU C 1 40 ? -32.100 -0.725 -2.908 1.00 35.61 63 LEU C CA 1
ATOM 2008 C C . LEU C 1 40 ? -32.163 0.358 -3.973 1.00 36.26 63 LEU C C 1
ATOM 2009 O O . LEU C 1 40 ? -32.381 0.080 -5.154 1.00 35.74 63 LEU C O 1
ATOM 2014 N N . LYS C 1 41 ? -31.975 1.603 -3.559 1.00 36.63 64 LYS C N 1
ATOM 2015 C CA . LYS C 1 41 ? -31.892 2.684 -4.522 1.00 38.83 64 LYS C CA 1
ATOM 2016 C C . LYS C 1 41 ? -30.464 2.830 -5.049 1.00 40.29 64 LYS C C 1
ATOM 2017 O O . LYS C 1 41 ? -29.520 3.118 -4.294 1.00 41.23 64 LYS C O 1
ATOM 2023 N N . ILE C 1 42 ? -30.322 2.607 -6.353 1.00 39.27 65 ILE C N 1
ATOM 2024 C CA . ILE C 1 42 ? -29.055 2.730 -7.041 1.00 39.50 65 ILE C CA 1
ATOM 2025 C C . ILE C 1 42 ? -29.071 3.999 -7.865 1.00 39.46 65 ILE C C 1
ATOM 2026 O O . ILE C 1 42 ? -29.947 4.179 -8.708 1.00 39.33 65 ILE C O 1
ATOM 2031 N N . GLU C 1 43 ? -28.106 4.882 -7.623 1.00 40.29 66 GLU C N 1
ATOM 2032 C CA . GLU C 1 43 ? -28.022 6.108 -8.404 1.00 42.04 66 GLU C CA 1
ATOM 2033 C C . GLU C 1 43 ? -27.730 5.796 -9.863 1.00 40.03 66 GLU C C 1
ATOM 2034 O O . GLU C 1 43 ? -26.777 5.077 -10.175 1.00 40.94 66 GLU C O 1
ATOM 2040 N N . GLY C 1 44 ? -28.564 6.331 -10.746 1.00 38.72 67 GLY C N 1
ATOM 2041 C CA . GLY C 1 44 ? -28.370 6.171 -12.182 1.00 36.48 67 GLY C CA 1
ATOM 2042 C C . GLY C 1 44 ? -28.908 4.850 -12.695 1.00 34.55 67 GLY C C 1
ATOM 2043 O O . GLY C 1 44 ? -28.552 4.432 -13.794 1.00 33.95 67 GLY C O 1
ATOM 2044 N N . MET C 1 45 ? -29.768 4.209 -11.897 1.00 31.79 68 MET C N 1
ATOM 2045 C CA . MET C 1 45 ? -30.414 2.929 -12.230 1.00 30.60 68 MET C CA 1
ATOM 2046 C C . MET C 1 45 ? -31.097 2.889 -13.599 1.00 29.14 68 MET C C 1
ATOM 2047 O O . MET C 1 45 ? -31.017 1.867 -14.302 1.00 27.75 68 MET C O 1
ATOM 2052 N N . GLU C 1 46 ? -31.763 3.978 -13.978 1.00 27.95 69 GLU C N 1
ATOM 2053 C CA . GLU C 1 46 ? -32.452 4.035 -15.283 1.00 28.52 69 GLU C CA 1
ATOM 2054 C C . GLU C 1 46 ? -31.500 3.855 -16.491 1.00 27.60 69 GLU C C 1
ATOM 2055 O O . GLU C 1 46 ? -31.936 3.532 -17.596 1.00 27.90 69 GLU C O 1
ATOM 2061 N N . LEU C 1 47 ? -30.205 4.050 -16.269 1.00 26.48 70 LEU C N 1
ATOM 2062 C CA . LEU C 1 47 ? -29.214 3.918 -17.332 1.00 25.44 70 LEU C CA 1
ATOM 2063 C C . LEU C 1 47 ? -28.640 2.494 -17.453 1.00 24.44 70 LEU C C 1
ATOM 2064 O O . LEU C 1 47 ? -28.074 2.129 -18.490 1.00 25.79 70 LEU C O 1
ATOM 2069 N N . LEU C 1 48 ? -28.787 1.687 -16.407 1.00 22.96 71 LEU C N 1
ATOM 2070 C CA . LEU C 1 48 ? -27.967 0.468 -16.277 1.00 24.49 71 LEU C CA 1
ATOM 2071 C C . LEU C 1 48 ? -28.367 -0.737 -17.151 1.00 23.99 71 LEU C C 1
ATOM 2072 O O . LEU C 1 48 ? -27.510 -1.544 -17.510 1.00 25.28 71 LEU C O 1
ATOM 2077 N N . LYS C 1 49 ? -29.648 -0.860 -17.506 1.00 23.93 72 LYS C N 1
ATOM 2078 C CA . LYS C 1 49 ? -30.039 -1.916 -18.450 1.00 22.38 72 LYS C CA 1
ATOM 2079 C C . LYS C 1 49 ? -29.391 -1.702 -19.818 1.00 22.64 72 LYS C C 1
ATOM 2080 O O . LYS C 1 49 ? -28.731 -2.598 -20.342 1.00 22.26 72 LYS C O 1
ATOM 2086 N N . GLU C 1 50 ? -29.559 -0.508 -20.390 1.00 23.81 73 GLU C N 1
ATOM 2087 C CA . GLU C 1 50 ? -28.969 -0.232 -21.707 1.00 25.74 73 GLU C CA 1
ATOM 2088 C C . GLU C 1 50 ? -27.436 -0.200 -21.708 1.00 24.82 73 GLU C C 1
ATOM 2089 O O . GLU C 1 50 ? -26.816 -0.645 -22.658 1.00 23.67 73 GLU C O 1
ATOM 2095 N N . LYS C 1 51 ? -26.845 0.327 -20.636 1.00 24.51 74 LYS C N 1
ATOM 2096 C CA . LYS C 1 51 ? -25.406 0.289 -20.417 1.00 24.28 74 LYS C CA 1
ATOM 2097 C C . LYS C 1 51 ? -24.887 -1.152 -20.376 1.00 25.04 74 LYS C C 1
ATOM 2098 O O . LYS C 1 51 ? -23.821 -1.474 -20.911 1.00 25.47 74 LYS C O 1
ATOM 2104 N N . LYS C 1 52 ? -25.629 -2.029 -19.719 1.00 25.07 75 LYS C N 1
ATOM 2105 C CA . LYS C 1 52 ? -25.230 -3.430 -19.698 1.00 23.42 75 LYS C CA 1
ATOM 2106 C C . LYS C 1 52 ? -25.276 -4.026 -21.088 1.00 23.03 75 LYS C C 1
ATOM 2107 O O . LYS C 1 52 ? -24.348 -4.698 -21.493 1.00 20.45 75 LYS C O 1
ATOM 2113 N N . ALA C 1 53 ? -26.352 -3.772 -21.834 1.00 25.36 76 ALA C N 1
ATOM 2114 C CA . ALA C 1 53 ? -26.435 -4.335 -23.185 1.00 25.28 76 ALA C CA 1
ATOM 2115 C C . ALA C 1 53 ? -25.254 -3.838 -24.032 1.00 27.51 76 ALA C C 1
ATOM 2116 O O . ALA C 1 53 ? -24.609 -4.616 -24.750 1.00 26.65 76 ALA C O 1
ATOM 2118 N N . ARG C 1 54 ? -24.959 -2.539 -23.926 1.00 29.17 77 ARG C N 1
ATOM 2119 C CA . ARG C 1 54 ? -23.818 -1.947 -24.634 1.00 29.65 77 ARG C CA 1
ATOM 2120 C C . ARG C 1 54 ? -22.486 -2.612 -24.247 1.00 27.56 77 ARG C C 1
ATOM 2121 O O . ARG C 1 54 ? -21.678 -2.947 -25.113 1.00 27.34 77 ARG C O 1
ATOM 2129 N N . SER C 1 55 ? -22.278 -2.844 -22.955 1.00 25.60 78 SER C N 1
ATOM 2130 C CA . SER C 1 55 ? -21.030 -3.466 -22.493 1.00 27.66 78 SER C CA 1
ATOM 2131 C C . SER C 1 55 ? -20.956 -4.930 -22.942 1.00 26.38 78 SER C C 1
ATOM 2132 O O . SER C 1 55 ? -19.856 -5.442 -23.225 1.00 24.01 78 SER C O 1
ATOM 2135 N N . LEU C 1 56 ? -22.122 -5.584 -23.015 1.00 24.33 79 LEU C N 1
ATOM 2136 C CA . LEU C 1 56 ? -22.196 -6.956 -23.561 1.00 25.20 79 LEU C CA 1
ATOM 2137 C C . LEU C 1 56 ? -21.725 -6.987 -25.018 1.00 25.96 79 LEU C C 1
ATOM 2138 O O . LEU C 1 56 ? -20.937 -7.845 -25.386 1.00 27.33 79 LEU C O 1
ATOM 2143 N N . ILE C 1 57 ? -22.214 -6.056 -25.831 1.00 27.61 80 ILE C N 1
ATOM 2144 C CA . ILE C 1 57 ? -21.804 -5.961 -27.233 1.00 27.10 80 ILE C CA 1
ATOM 2145 C C . ILE C 1 57 ? -20.328 -5.627 -27.316 1.00 27.06 80 ILE C C 1
ATOM 2146 O O . ILE C 1 57 ? -19.605 -6.213 -28.120 1.00 27.03 80 ILE C O 1
ATOM 2151 N N . ALA C 1 58 ? -19.896 -4.688 -26.482 1.00 25.60 81 ALA C N 1
ATOM 2152 C CA . ALA C 1 58 ? -18.485 -4.254 -26.456 1.00 26.91 81 ALA C CA 1
ATOM 2153 C C . ALA C 1 58 ? -17.551 -5.434 -26.174 1.00 25.55 81 ALA C C 1
ATOM 2154 O O . ALA C 1 58 ? -16.570 -5.628 -26.862 1.00 24.90 81 ALA C O 1
ATOM 2156 N N . GLU C 1 59 ? -17.882 -6.223 -25.159 1.00 25.24 82 GLU C N 1
ATOM 2157 C CA . GLU C 1 59 ? -17.091 -7.382 -24.772 1.00 25.42 82 GLU C CA 1
ATOM 2158 C C . GLU C 1 59 ? -17.226 -8.522 -25.762 1.00 23.92 82 GLU C C 1
ATOM 2159 O O . GLU C 1 59 ? -16.237 -9.173 -26.093 1.00 21.20 82 GLU C O 1
ATOM 2165 N N . GLY C 1 60 ? -18.442 -8.732 -26.270 1.00 23.02 83 GLY C N 1
ATOM 2166 C CA . GLY C 1 60 ? -18.673 -9.660 -27.391 1.00 23.46 83 GLY C CA 1
ATOM 2167 C C . GLY C 1 60 ? -17.793 -9.310 -28.592 1.00 23.61 83 GLY C C 1
ATOM 2168 O O . GLY C 1 60 ? -17.230 -10.189 -29.235 1.00 23.71 83 GLY C O 1
ATOM 2169 N N . LYS C 1 61 ? -17.691 -8.027 -28.899 1.00 23.64 84 LYS C N 1
ATOM 2170 C CA . LYS C 1 61 ? -16.844 -7.521 -29.988 1.00 24.10 84 LYS C CA 1
ATOM 2171 C C . LYS C 1 61 ? -15.360 -7.736 -29.772 1.00 23.61 84 LYS C C 1
ATOM 2172 O O . LYS C 1 61 ? -14.628 -8.002 -30.721 1.00 24.01 84 LYS C O 1
ATOM 2178 N N . ASP C 1 62 ? -14.895 -7.556 -28.538 1.00 23.74 85 ASP C N 1
ATOM 2179 C CA . ASP C 1 62 ? -13.515 -7.882 -28.216 1.00 25.07 85 ASP C CA 1
ATOM 2180 C C . ASP C 1 62 ? -13.232 -9.367 -28.442 1.00 23.07 85 ASP C C 1
ATOM 2181 O O . ASP C 1 62 ? -12.198 -9.731 -29.001 1.00 23.76 85 ASP C O 1
ATOM 2186 N N . LEU C 1 63 ? -14.161 -10.226 -28.043 1.00 23.81 86 LEU C N 1
ATOM 2187 C CA . LEU C 1 63 ? -14.031 -11.647 -28.343 1.00 23.93 86 LEU C CA 1
ATOM 2188 C C . LEU C 1 63 ? -14.084 -11.921 -29.853 1.00 24.66 86 LEU C C 1
ATOM 2189 O O . LEU C 1 63 ? -13.273 -12.689 -30.405 1.00 24.08 86 LEU C O 1
ATOM 2194 N N . PHE C 1 64 ? -15.026 -11.265 -30.515 1.00 23.36 87 PHE C N 1
ATOM 2195 C CA . PHE C 1 64 ? -15.209 -11.381 -31.968 1.00 24.49 87 PHE C CA 1
ATOM 2196 C C . PHE C 1 64 ? -13.893 -11.057 -32.684 1.00 23.69 87 PHE C C 1
ATOM 2197 O O . PHE C 1 64 ? -13.447 -11.793 -33.556 1.00 23.82 87 PHE C O 1
ATOM 2205 N N . GLU C 1 65 ? -13.246 -9.984 -32.257 1.00 24.18 88 GLU C N 1
ATOM 2206 C CA . GLU C 1 65 ? -12.046 -9.482 -32.937 1.00 25.71 88 GLU C CA 1
ATOM 2207 C C . GLU C 1 65 ? -10.824 -10.321 -32.585 1.00 25.43 88 GLU C C 1
ATOM 2208 O O . GLU C 1 65 ? -9.819 -10.274 -33.292 1.00 26.47 88 GLU C O 1
ATOM 2214 N N . THR C 1 66 ? -10.906 -11.086 -31.500 1.00 25.65 89 THR C N 1
ATOM 2215 C CA . THR C 1 66 ? -9.883 -12.100 -31.191 1.00 24.98 89 THR C CA 1
ATOM 2216 C C . THR C 1 66 ? -10.302 -13.491 -31.681 1.00 24.42 89 THR C C 1
ATOM 2217 O O . THR C 1 66 ? -9.771 -14.530 -31.237 1.00 22.33 89 THR C O 1
ATOM 2221 N N . ALA C 1 67 ? -11.238 -13.485 -32.631 1.00 23.62 90 ALA C N 1
ATOM 2222 C CA . ALA C 1 67 ? -11.689 -14.696 -33.349 1.00 22.96 90 ALA C CA 1
ATOM 2223 C C . ALA C 1 67 ? -12.197 -15.796 -32.406 1.00 24.29 90 ALA C C 1
ATOM 2224 O O . ALA C 1 67 ? -11.999 -16.986 -32.647 1.00 23.44 90 ALA C O 1
ATOM 2226 N N . ASN C 1 68 ? -12.855 -15.365 -31.331 1.00 23.74 91 ASN C N 1
ATOM 2227 C CA . ASN C 1 68 ? -13.559 -16.284 -30.460 1.00 24.09 91 ASN C CA 1
ATOM 2228 C C . ASN C 1 68 ? -15.051 -16.103 -30.653 1.00 25.48 91 ASN C C 1
ATOM 2229 O O . ASN C 1 68 ? -15.737 -15.502 -29.826 1.00 25.42 91 ASN C O 1
ATOM 2234 N N . TYR C 1 69 ? -15.548 -16.650 -31.756 1.00 25.87 92 TYR C N 1
ATOM 2235 C CA . TYR C 1 69 ? -16.931 -16.448 -32.162 1.00 27.73 92 TYR C CA 1
ATOM 2236 C C . TYR C 1 69 ? -17.910 -17.219 -31.293 1.00 26.12 92 TYR C C 1
ATOM 2237 O O . TYR C 1 69 ? -19.031 -16.765 -31.022 1.00 27.17 92 TYR C O 1
ATOM 2246 N N . GLY C 1 70 ? -17.485 -18.394 -30.877 1.00 23.55 93 GLY C N 1
ATOM 2247 C CA . GLY C 1 70 ? -18.291 -19.206 -30.008 1.00 26.76 93 GLY C CA 1
ATOM 2248 C C . GLY C 1 70 ? -18.486 -18.512 -28.683 1.00 27.41 93 GLY C C 1
ATOM 2249 O O . GLY C 1 70 ? -19.601 -18.465 -28.176 1.00 28.77 93 GLY C O 1
ATOM 2250 N N . GLU C 1 71 ? -17.396 -18.002 -28.103 1.00 24.64 94 GLU C N 1
ATOM 2251 C CA . GLU C 1 71 ? -17.508 -17.263 -26.849 1.00 24.81 94 GLU C CA 1
ATOM 2252 C C . GLU C 1 71 ? -18.338 -16.010 -27.034 1.00 26.19 94 GLU C C 1
ATOM 2253 O O . GLU C 1 71 ? -19.206 -15.720 -26.225 1.00 26.43 94 GLU C O 1
ATOM 2259 N N . ALA C 1 72 ? -18.055 -15.278 -28.114 1.00 25.63 95 ALA C N 1
ATOM 2260 C CA . ALA C 1 72 ? -18.716 -14.022 -28.407 1.00 26.31 95 ALA C CA 1
ATOM 2261 C C . ALA C 1 72 ? -20.220 -14.172 -28.529 1.00 27.91 95 ALA C C 1
ATOM 2262 O O . ALA C 1 72 ? -20.959 -13.323 -28.058 1.00 28.33 95 ALA C O 1
ATOM 2264 N N . LEU C 1 73 ? -20.678 -15.265 -29.126 1.00 27.49 96 LEU C N 1
ATOM 2265 C CA . LEU C 1 73 ? -22.116 -15.453 -29.375 1.00 27.90 96 LEU C CA 1
ATOM 2266 C C . LEU C 1 73 ? -22.975 -15.200 -28.127 1.00 27.91 96 LEU C C 1
ATOM 2267 O O . LEU C 1 73 ? -24.042 -14.563 -28.214 1.00 26.48 96 LEU C O 1
ATOM 2272 N N . VAL C 1 74 ? -22.527 -15.714 -26.985 1.00 26.00 97 VAL C N 1
ATOM 2273 C CA . VAL C 1 74 ? -23.283 -15.607 -25.733 1.00 26.62 97 VAL C CA 1
ATOM 2274 C C . VAL C 1 74 ? -23.523 -14.124 -25.415 1.00 25.63 97 VAL C C 1
ATOM 2275 O O . VAL C 1 74 ? -24.604 -13.753 -24.995 1.00 25.56 97 VAL C O 1
ATOM 2279 N N . PHE C 1 75 ? -22.498 -13.301 -25.622 1.00 22.64 98 PHE C N 1
ATOM 2280 C CA . PHE C 1 75 ? -22.547 -11.906 -25.290 1.00 22.09 98 PHE C CA 1
ATOM 2281 C C . PHE C 1 75 ? -23.559 -11.215 -26.182 1.00 24.94 98 PHE C C 1
ATOM 2282 O O . PHE C 1 75 ? -24.391 -10.451 -25.703 1.00 23.26 98 PHE C O 1
ATOM 2290 N N . PHE C 1 76 ? -23.497 -11.509 -27.481 1.00 25.62 99 PHE C N 1
ATOM 2291 C CA . PHE C 1 76 ? -24.430 -10.928 -28.451 1.00 25.10 99 PHE C CA 1
ATOM 2292 C C . PHE C 1 76 ? -25.882 -11.343 -28.228 1.00 25.54 99 PHE C C 1
ATOM 2293 O O . PHE C 1 76 ? -26.789 -10.473 -28.242 1.00 26.89 99 PHE C O 1
ATOM 2301 N N . GLU C 1 77 ? -26.085 -12.650 -28.013 1.00 24.12 100 GLU C N 1
ATOM 2302 C CA . GLU C 1 77 ? -27.373 -13.241 -27.593 1.00 26.83 100 GLU C CA 1
ATOM 2303 C C . GLU C 1 77 ? -27.881 -12.498 -26.370 1.00 25.59 100 GLU C C 1
ATOM 2304 O O . GLU C 1 77 ? -29.040 -12.053 -26.328 1.00 24.73 100 GLU C O 1
ATOM 2310 N N . LYS C 1 78 ? -27.006 -12.342 -25.374 1.00 23.25 101 LYS C N 1
ATOM 2311 C CA . LYS C 1 78 ? -27.444 -11.684 -24.138 1.00 24.30 101 LYS C CA 1
ATOM 2312 C C . LYS C 1 78 ? -27.850 -10.232 -24.355 1.00 24.48 101 LYS C C 1
ATOM 2313 O O . LYS C 1 78 ? -28.839 -9.785 -23.790 1.00 24.74 101 LYS C O 1
ATOM 2319 N N . ALA C 1 79 ? -27.130 -9.521 -25.219 1.00 24.22 102 ALA C N 1
ATOM 2320 C CA . ALA C 1 79 ? -27.423 -8.109 -25.473 1.00 24.88 102 ALA C CA 1
ATOM 2321 C C . ALA C 1 79 ? -28.714 -7.919 -26.281 1.00 25.60 102 ALA C C 1
ATOM 2322 O O . ALA C 1 79 ? -29.560 -7.021 -26.022 1.00 25.90 102 ALA C O 1
ATOM 2324 N N . LEU C 1 80 ? -28.894 -8.793 -27.252 1.00 23.82 103 LEU C N 1
ATOM 2325 C CA . LEU C 1 80 ? -30.051 -8.735 -28.127 1.00 24.68 103 LEU C CA 1
ATOM 2326 C C . LEU C 1 80 ? -31.346 -8.921 -27.316 1.00 24.21 103 LEU C C 1
ATOM 2327 O O . LEU C 1 80 ? -32.354 -8.262 -27.582 1.00 25.48 103 LEU C O 1
ATOM 2332 N N . ASN C 1 81 ? -31.310 -9.827 -26.336 1.00 23.73 104 ASN C N 1
ATOM 2333 C CA . ASN C 1 81 ? -32.467 -10.102 -25.473 1.00 25.68 104 ASN C CA 1
ATOM 2334 C C . ASN C 1 81 ? -32.650 -9.076 -24.347 1.00 26.53 104 ASN C C 1
ATOM 2335 O O . ASN C 1 81 ? -33.755 -8.867 -23.856 1.00 27.26 104 ASN C O 1
ATOM 2340 N N . LEU C 1 82 ? -31.573 -8.399 -23.980 1.00 27.06 105 LEU C N 1
ATOM 2341 C CA . LEU C 1 82 ? -31.631 -7.428 -22.898 1.00 27.70 105 LEU C CA 1
ATOM 2342 C C . LEU C 1 82 ? -32.065 -6.021 -23.318 1.00 28.22 105 LEU C C 1
ATOM 2343 O O . LEU C 1 82 ? -32.746 -5.336 -22.560 1.00 27.32 105 LEU C O 1
ATOM 2348 N N . SER C 1 83 ? -31.650 -5.574 -24.499 1.00 27.53 106 SER C N 1
ATOM 2349 C CA . SER C 1 83 ? -31.920 -4.187 -24.902 1.00 25.74 106 SER C CA 1
ATOM 2350 C C . SER C 1 83 ? -33.340 -3.940 -25.362 1.00 28.20 106 SER C C 1
ATOM 2351 O O . SER C 1 83 ? -33.961 -4.804 -25.943 1.00 27.02 106 SER C O 1
ATOM 2354 N N . ASP C 1 84 ? -33.833 -2.736 -25.082 1.00 30.45 107 ASP C N 1
ATOM 2355 C CA . ASP C 1 84 ? -35.120 -2.275 -25.562 1.00 30.80 107 ASP C CA 1
ATOM 2356 C C . ASP C 1 84 ? -34.879 -1.316 -26.732 1.00 31.32 107 ASP C C 1
ATOM 2357 O O . ASP C 1 84 ? -35.815 -0.764 -27.308 1.00 32.18 107 ASP C O 1
ATOM 2362 N N . ASN C 1 85 ? -33.607 -1.124 -27.071 1.00 30.39 108 ASN C N 1
ATOM 2363 C CA . ASN C 1 85 ? -33.198 -0.212 -28.131 1.00 28.50 108 ASN C CA 1
ATOM 2364 C C . ASN C 1 85 ? -33.104 -0.960 -29.460 1.00 28.25 108 ASN C C 1
ATOM 2365 O O . ASN C 1 85 ? -32.190 -1.777 -29.659 1.00 26.07 108 ASN C O 1
ATOM 2370 N N . GLU C 1 86 ? -34.073 -0.687 -30.336 1.00 28.69 109 GLU C N 1
ATOM 2371 C CA . GLU C 1 86 ? -34.108 -1.141 -31.743 1.00 30.02 109 GLU C CA 1
ATOM 2372 C C . GLU C 1 86 ? -32.741 -1.199 -32.435 1.00 29.54 109 GLU C C 1
ATOM 2373 O O . GLU C 1 86 ? -32.361 -2.234 -33.007 1.00 28.86 109 GLU C O 1
ATOM 2379 N N . GLU C 1 87 ? -31.998 -0.095 -32.368 1.00 29.01 110 GLU C N 1
ATOM 2380 C CA . GLU C 1 87 ? -30.715 0.007 -33.054 1.00 29.93 110 GLU C CA 1
ATOM 2381 C C . GLU C 1 87 ? -29.684 -0.952 -32.454 1.00 30.72 110 GLU C C 1
ATOM 2382 O O . GLU C 1 87 ? -28.982 -1.657 -33.186 1.00 30.08 110 GLU C O 1
ATOM 2388 N N . ILE C 1 88 ? -29.585 -0.983 -31.129 1.00 32.01 111 ILE C N 1
ATOM 2389 C CA . ILE C 1 88 ? -28.563 -1.837 -30.525 1.00 32.41 111 ILE C CA 1
ATOM 2390 C C . ILE C 1 88 ? -28.974 -3.317 -30.572 1.00 30.14 111 ILE C C 1
ATOM 2391 O O . ILE C 1 88 ? -28.109 -4.174 -30.666 1.00 30.39 111 ILE C O 1
ATOM 2396 N N . LYS C 1 89 ? -30.281 -3.612 -30.533 1.00 28.46 112 LYS C N 1
ATOM 2397 C CA . LYS C 1 89 ? -30.770 -4.947 -30.929 1.00 28.37 112 LYS C CA 1
ATOM 2398 C C . LYS C 1 89 ? -30.202 -5.356 -32.304 1.00 28.49 112 LYS C C 1
ATOM 2399 O O . LYS C 1 89 ? -29.712 -6.470 -32.466 1.00 29.56 112 LYS C O 1
ATOM 2405 N N . LYS C 1 90 ? -30.256 -4.453 -33.283 1.00 25.93 113 LYS C N 1
ATOM 2406 C CA . LYS C 1 90 ? -29.794 -4.790 -34.647 1.00 25.41 113 LYS C CA 1
ATOM 2407 C C . LYS C 1 90 ? -28.283 -4.981 -34.700 1.00 24.06 113 LYS C C 1
ATOM 2408 O O . LYS C 1 90 ? -27.809 -5.814 -35.469 1.00 23.08 113 LYS C O 1
ATOM 2414 N N . ILE C 1 91 ? -27.532 -4.196 -33.906 1.00 23.74 114 ILE C N 1
ATOM 2415 C CA . ILE C 1 91 ? -26.067 -4.355 -33.834 1.00 26.01 114 ILE C CA 1
ATOM 2416 C C . ILE C 1 91 ? -25.763 -5.728 -33.234 1.00 26.77 114 ILE C C 1
ATOM 2417 O O . ILE C 1 91 ? -25.015 -6.528 -33.826 1.00 28.47 114 ILE C O 1
ATOM 2422 N N . ALA C 1 92 ? -26.361 -6.006 -32.071 1.00 26.09 115 ALA C N 1
ATOM 2423 C CA . ALA C 1 92 ? -26.278 -7.347 -31.451 1.00 25.86 115 ALA C CA 1
ATOM 2424 C C . ALA C 1 92 ? -26.631 -8.483 -32.427 1.00 24.95 115 ALA C C 1
ATOM 2425 O O . ALA C 1 92 ? -25.866 -9.457 -32.587 1.00 22.20 115 ALA C O 1
ATOM 2427 N N . SER C 1 93 ? -27.779 -8.344 -33.076 1.00 26.68 116 SER C N 1
ATOM 2428 C CA . SER C 1 93 ? -28.231 -9.267 -34.092 1.00 26.18 116 SER C CA 1
ATOM 2429 C C . SER C 1 93 ? -27.231 -9.438 -35.251 1.00 26.74 116 SER C C 1
ATOM 2430 O O . SER C 1 93 ? -26.974 -10.555 -35.665 1.00 27.38 116 SER C O 1
ATOM 2433 N N . PHE C 1 94 ? -26.665 -8.331 -35.745 1.00 25.83 117 PHE C N 1
ATOM 2434 C CA . PHE C 1 94 ? -25.641 -8.366 -36.790 1.00 27.05 117 PHE C CA 1
ATOM 2435 C C . PHE C 1 94 ? -24.535 -9.294 -36.377 1.00 27.05 117 PHE C C 1
ATOM 2436 O O . PHE C 1 94 ? -24.234 -10.258 -37.075 1.00 26.32 117 PHE C O 1
ATOM 2444 N N . TYR C 1 95 ? -23.954 -8.978 -35.226 1.00 26.14 118 TYR C N 1
ATOM 2445 C CA . TYR C 1 95 ? -22.842 -9.736 -34.682 1.00 25.94 118 TYR C CA 1
ATOM 2446 C C . TYR C 1 95 ? -23.186 -11.194 -34.378 1.00 25.96 118 TYR C C 1
ATOM 2447 O O . TYR C 1 95 ? -22.403 -12.094 -34.702 1.00 25.82 118 TYR C O 1
ATOM 2456 N N . LEU C 1 96 ? -24.349 -11.429 -33.780 1.00 25.44 119 LEU C N 1
ATOM 2457 C CA . LEU C 1 96 ? -24.801 -12.796 -33.529 1.00 26.24 119 LEU C CA 1
ATOM 2458 C C . LEU C 1 96 ? -24.849 -13.617 -34.820 1.00 25.75 119 LEU C C 1
ATOM 2459 O O . LEU C 1 96 ? -24.383 -14.756 -34.862 1.00 25.98 119 LEU C O 1
ATOM 2464 N N . GLU C 1 97 ? -25.415 -13.054 -35.880 1.00 26.83 120 GLU C N 1
ATOM 2465 C CA . GLU C 1 97 ? -25.476 -13.774 -37.156 1.00 26.54 120 GLU C CA 1
ATOM 2466 C C . GLU C 1 97 ? -24.079 -14.058 -37.731 1.00 26.72 120 GLU C C 1
ATOM 2467 O O . GLU C 1 97 ? -23.843 -15.131 -38.293 1.00 24.61 120 GLU C O 1
ATOM 2473 N N . GLU C 1 98 ? -23.166 -13.095 -37.581 1.00 26.03 121 GLU C N 1
ATOM 2474 C CA . GLU C 1 98 ? -21.760 -13.271 -37.985 1.00 26.39 121 GLU C CA 1
ATOM 2475 C C . GLU C 1 98 ? -21.131 -14.414 -37.200 1.00 25.43 121 GLU C C 1
ATOM 2476 O O . GLU C 1 98 ? -20.460 -15.271 -37.795 1.00 24.09 121 GLU C O 1
ATOM 2482 N N . CYS C 1 99 ? -21.418 -14.497 -35.902 1.00 24.14 122 CYS C N 1
ATOM 2483 C CA . CYS C 1 99 ? -20.891 -15.622 -35.107 1.00 25.87 122 CYS C CA 1
ATOM 2484 C C . CYS C 1 99 ? -21.436 -16.974 -35.571 1.00 26.78 122 CYS C C 1
ATOM 2485 O O . CYS C 1 99 ? -20.681 -17.924 -35.712 1.00 27.50 122 CYS C O 1
ATOM 2488 N N . ARG C 1 100 ? -22.747 -17.046 -35.792 1.00 27.62 123 ARG C N 1
ATOM 2489 C CA . ARG C 1 100 ? -23.383 -18.250 -36.310 1.00 26.65 123 ARG C CA 1
ATOM 2490 C C . ARG C 1 100 ? -22.782 -18.628 -37.656 1.00 26.91 123 ARG C C 1
ATOM 2491 O O . ARG C 1 100 ? -22.492 -19.792 -37.915 1.00 28.31 123 ARG C O 1
ATOM 2499 N N . LYS C 1 101 ? -22.541 -17.646 -38.511 1.00 25.67 124 LYS C N 1
ATOM 2500 C CA . LYS C 1 101 ? -21.898 -17.954 -39.790 1.00 25.64 124 LYS C CA 1
ATOM 2501 C C . LYS C 1 101 ? -20.545 -18.639 -39.595 1.00 25.13 124 LYS C C 1
ATOM 2502 O O . LYS C 1 101 ? -20.223 -19.594 -40.312 1.00 25.19 124 LYS C O 1
ATOM 2508 N N . LYS C 1 102 ? -19.781 -18.175 -38.610 1.00 26.07 125 LYS C N 1
ATOM 2509 C CA . LYS C 1 102 ? -18.459 -18.755 -38.319 1.00 26.92 125 LYS C CA 1
ATOM 2510 C C . LYS C 1 102 ? -18.560 -20.164 -37.754 1.00 28.30 125 LYS C C 1
ATOM 2511 O O . LYS C 1 102 ? -17.786 -21.045 -38.137 1.00 29.16 125 LYS C O 1
ATOM 2517 N N . LEU C 1 103 ? -19.529 -20.374 -36.863 1.00 27.70 126 LEU C N 1
ATOM 2518 C CA . LEU C 1 103 ? -19.849 -21.705 -36.335 1.00 28.28 126 LEU C CA 1
ATOM 2519 C C . LEU C 1 103 ? -20.258 -22.690 -37.433 1.00 28.37 126 LEU C C 1
ATOM 2520 O O . LEU C 1 103 ? -19.931 -23.861 -37.365 1.00 29.33 126 LEU C O 1
ATOM 2525 N N . ALA C 1 104 ? -20.982 -22.182 -38.427 1.00 28.41 127 ALA C N 1
ATOM 2526 C CA . ALA C 1 104 ? -21.476 -22.979 -39.565 1.00 29.50 127 ALA C CA 1
ATOM 2527 C C . ALA C 1 104 ? -20.421 -23.122 -40.656 1.00 31.08 127 ALA C C 1
ATOM 2528 O O . ALA C 1 104 ? -20.663 -23.745 -41.686 1.00 33.58 127 ALA C O 1
ATOM 2530 N N . GLY C 1 105 ? -19.245 -22.555 -40.424 1.00 32.86 128 GLY C N 1
ATOM 2531 C CA . GLY C 1 105 ? -18.116 -22.666 -41.338 1.00 35.54 128 GLY C CA 1
ATOM 2532 C C . GLY C 1 105 ? -18.163 -21.736 -42.534 1.00 38.62 128 GLY C C 1
ATOM 2533 O O . GLY C 1 105 ? -17.657 -22.074 -43.603 1.00 38.59 128 GLY C O 1
ATOM 2534 N N . ASP C 1 106 ? -18.766 -20.563 -42.356 1.00 40.98 129 ASP C N 1
ATOM 2535 C CA . ASP C 1 106 ? -18.818 -19.541 -43.404 1.00 42.76 129 ASP C CA 1
ATOM 2536 C C . ASP C 1 106 ? -18.194 -18.235 -42.917 1.00 43.67 129 ASP C C 1
ATOM 2537 O O . ASP C 1 106 ? -17.615 -18.177 -41.831 1.00 42.98 129 ASP C O 1
ATOM 2542 N N . MET D 1 4 ? 12.748 -4.211 -79.963 1.00 56.48 27 MET D N 1
ATOM 2543 C CA . MET D 1 4 ? 13.613 -3.539 -78.943 1.00 56.28 27 MET D CA 1
ATOM 2544 C C . MET D 1 4 ? 13.067 -3.556 -77.505 1.00 53.26 27 MET D C 1
ATOM 2545 O O . MET D 1 4 ? 12.561 -2.550 -76.991 1.00 52.51 27 MET D O 1
ATOM 2550 N N . ASN D 1 5 ? 13.193 -4.707 -76.854 1.00 50.20 28 ASN D N 1
ATOM 2551 C CA . ASN D 1 5 ? 12.974 -4.777 -75.427 1.00 48.06 28 ASN D CA 1
ATOM 2552 C C . ASN D 1 5 ? 14.100 -4.046 -74.691 1.00 45.35 28 ASN D C 1
ATOM 2553 O O . ASN D 1 5 ? 13.933 -3.686 -73.540 1.00 45.27 28 ASN D O 1
ATOM 2558 N N . LEU D 1 6 ? 15.233 -3.824 -75.357 1.00 42.77 29 LEU D N 1
ATOM 2559 C CA . LEU D 1 6 ? 16.351 -3.095 -74.724 1.00 41.19 29 LEU D CA 1
ATOM 2560 C C . LEU D 1 6 ? 16.034 -1.622 -74.425 1.00 39.79 29 LEU D C 1
ATOM 2561 O O . LEU D 1 6 ? 16.432 -1.097 -73.373 1.00 39.13 29 LEU D O 1
ATOM 2566 N N . ALA D 1 7 ? 15.327 -0.962 -75.344 1.00 38.71 30 ALA D N 1
ATOM 2567 C CA . ALA D 1 7 ? 14.961 0.447 -75.161 1.00 37.32 30 ALA D CA 1
ATOM 2568 C C . ALA D 1 7 ? 13.950 0.609 -74.033 1.00 36.42 30 ALA D C 1
ATOM 2569 O O . ALA D 1 7 ? 14.097 1.490 -73.178 1.00 36.68 30 ALA D O 1
ATOM 2571 N N . VAL D 1 8 ? 12.932 -0.250 -74.034 1.00 34.03 31 VAL D N 1
ATOM 2572 C CA . VAL D 1 8 ? 11.981 -0.352 -72.938 1.00 33.83 31 VAL D CA 1
ATOM 2573 C C . VAL D 1 8 ? 12.625 -0.728 -71.596 1.00 33.41 31 VAL D C 1
ATOM 2574 O O . VAL D 1 8 ? 12.322 -0.107 -70.574 1.00 30.76 31 VAL D O 1
ATOM 2578 N N . LYS D 1 9 ? 13.490 -1.747 -71.596 1.00 34.60 32 LYS D N 1
ATOM 2579 C CA . LYS D 1 9 ? 14.218 -2.146 -70.373 1.00 34.15 32 LYS D CA 1
ATOM 2580 C C . LYS D 1 9 ? 15.121 -1.036 -69.847 1.00 34.25 32 LYS D C 1
ATOM 2581 O O . LYS D 1 9 ? 15.255 -0.853 -68.626 1.00 33.31 32 LYS D O 1
ATOM 2587 N N . LEU D 1 10 ? 15.732 -0.293 -70.770 1.00 33.03 33 LEU D N 1
ATOM 2588 C CA . LEU D 1 10 ? 16.556 0.863 -70.433 1.00 33.42 33 LEU D CA 1
ATOM 2589 C C . LEU D 1 10 ? 15.774 1.951 -69.700 1.00 32.90 33 LEU D C 1
ATOM 2590 O O . LEU D 1 10 ? 16.268 2.519 -68.735 1.00 31.93 33 LEU D O 1
ATOM 2595 N N . THR D 1 11 ? 14.569 2.247 -70.183 1.00 31.50 34 THR D N 1
ATOM 2596 C CA . THR D 1 11 ? 13.702 3.260 -69.580 1.00 31.62 34 THR D CA 1
ATOM 2597 C C . THR D 1 11 ? 13.287 2.846 -68.162 1.00 31.31 34 THR D C 1
ATOM 2598 O O . THR D 1 11 ? 13.402 3.646 -67.235 1.00 30.09 34 THR D O 1
ATOM 2602 N N . ARG D 1 12 ? 12.843 1.596 -68.000 1.00 32.49 35 ARG D N 1
ATOM 2603 C CA . ARG D 1 12 ? 12.488 1.049 -66.680 1.00 34.97 35 ARG D CA 1
ATOM 2604 C C . ARG D 1 12 ? 13.627 1.372 -65.720 1.00 33.92 35 ARG D C 1
ATOM 2605 O O . ARG D 1 12 ? 13.428 2.021 -64.697 1.00 34.34 35 ARG D O 1
ATOM 2613 N N . MET D 1 13 ? 14.820 0.913 -66.088 1.00 31.61 36 MET D N 1
ATOM 2614 C CA . MET D 1 13 ? 16.053 1.132 -65.347 1.00 31.66 36 MET D CA 1
ATOM 2615 C C . MET D 1 13 ? 16.345 2.598 -65.040 1.00 31.29 36 MET D C 1
ATOM 2616 O O . MET D 1 13 ? 16.799 2.911 -63.947 1.00 32.07 36 MET D O 1
ATOM 2621 N N . GLU D 1 14 ? 16.144 3.476 -66.024 1.00 31.44 37 GLU D N 1
ATOM 2622 C CA . GLU D 1 14 ? 16.393 4.919 -65.876 1.00 32.05 37 GLU D CA 1
ATOM 2623 C C . GLU D 1 14 ? 15.451 5.514 -64.827 1.00 30.83 37 GLU D C 1
ATOM 2624 O O . GLU D 1 14 ? 15.864 6.307 -63.983 1.00 30.06 37 GLU D O 1
ATOM 2630 N N . LYS D 1 15 ? 14.187 5.113 -64.905 1.00 29.44 38 LYS D N 1
ATOM 2631 C CA . LYS D 1 15 ? 13.184 5.528 -63.929 1.00 29.56 38 LYS D CA 1
ATOM 2632 C C . LYS D 1 15 ? 13.438 4.941 -62.544 1.00 28.48 38 LYS D C 1
ATOM 2633 O O . LYS D 1 15 ? 13.153 5.597 -61.547 1.00 30.75 38 LYS D O 1
ATOM 2639 N N . THR D 1 16 ? 13.940 3.704 -62.477 1.00 28.13 39 THR D N 1
ATOM 2640 C CA . THR D 1 16 ? 14.200 3.046 -61.189 1.00 28.06 39 THR D CA 1
ATOM 2641 C C . THR D 1 16 ? 15.371 3.746 -60.537 1.00 27.53 39 THR D C 1
ATOM 2642 O O . THR D 1 16 ? 15.341 4.011 -59.331 1.00 26.06 39 THR D O 1
ATOM 2646 N N . LEU D 1 17 ? 16.383 4.070 -61.344 1.00 27.46 40 LEU D N 1
ATOM 2647 C CA . LEU D 1 17 ? 17.539 4.836 -60.872 1.00 29.50 40 LEU D CA 1
ATOM 2648 C C . LEU D 1 17 ? 17.153 6.163 -60.248 1.00 29.32 40 LEU D C 1
ATOM 2649 O O . LEU D 1 17 ? 17.616 6.477 -59.159 1.00 28.66 40 LEU D O 1
ATOM 2654 N N . LYS D 1 18 ? 16.297 6.921 -60.939 1.00 30.98 41 LYS D N 1
ATOM 2655 C CA . LYS D 1 18 ? 15.840 8.226 -60.470 1.00 30.32 41 LYS D CA 1
ATOM 2656 C C . LYS D 1 18 ? 15.112 8.087 -59.144 1.00 29.40 41 LYS D C 1
ATOM 2657 O O . LYS D 1 18 ? 15.370 8.867 -58.236 1.00 30.02 41 LYS D O 1
ATOM 2663 N N . ALA D 1 19 ? 14.258 7.074 -59.057 1.00 27.63 42 ALA D N 1
ATOM 2664 C CA . ALA D 1 19 ? 13.529 6.705 -57.840 1.00 29.82 42 ALA D CA 1
ATOM 2665 C C . ALA D 1 19 ? 14.511 6.424 -56.702 1.00 30.01 42 ALA D C 1
ATOM 2666 O O . ALA D 1 19 ? 14.389 6.966 -55.614 1.00 27.93 42 ALA D O 1
ATOM 2668 N N . TYR D 1 20 ? 15.513 5.599 -56.958 1.00 29.98 43 TYR D N 1
ATOM 2669 C CA . TYR D 1 20 ? 16.514 5.302 -55.910 1.00 29.80 43 TYR D CA 1
ATOM 2670 C C . TYR D 1 20 ? 17.274 6.533 -55.470 1.00 28.71 43 TYR D C 1
ATOM 2671 O O . TYR D 1 20 ? 17.600 6.711 -54.276 1.00 27.73 43 TYR D O 1
ATOM 2680 N N . GLU D 1 21 ? 17.605 7.369 -56.443 1.00 26.21 44 GLU D N 1
ATOM 2681 C CA . GLU D 1 21 ? 18.348 8.577 -56.186 1.00 26.99 44 GLU D CA 1
ATOM 2682 C C . GLU D 1 21 ? 17.521 9.531 -55.339 1.00 27.12 44 GLU D C 1
ATOM 2683 O O . GLU D 1 21 ? 18.034 10.126 -54.397 1.00 27.00 44 GLU D O 1
ATOM 2689 N N . LEU D 1 22 ? 16.232 9.640 -55.672 1.00 26.41 45 LEU D N 1
ATOM 2690 C CA . LEU D 1 22 ? 15.294 10.434 -54.852 1.00 26.81 45 LEU D CA 1
ATOM 2691 C C . LEU D 1 22 ? 15.238 9.868 -53.454 1.00 26.72 45 LEU D C 1
ATOM 2692 O O . LEU D 1 22 ? 15.286 10.620 -52.480 1.00 29.35 45 LEU D O 1
ATOM 2697 N N . TYR D 1 23 ? 15.114 8.552 -53.350 1.00 29.03 46 TYR D N 1
ATOM 2698 C CA . TYR D 1 23 ? 15.024 7.905 -52.035 1.00 29.02 46 TYR D CA 1
ATOM 2699 C C . TYR D 1 23 ? 16.237 8.202 -51.173 1.00 27.90 46 TYR D C 1
ATOM 2700 O O . TYR D 1 23 ? 16.086 8.517 -50.004 1.00 30.26 46 TYR D O 1
ATOM 2709 N N . ILE D 1 24 ? 17.430 8.106 -51.762 1.00 26.07 47 ILE D N 1
ATOM 2710 C CA . ILE D 1 24 ? 18.666 8.314 -51.036 1.00 25.72 47 ILE D CA 1
ATOM 2711 C C . ILE D 1 24 ? 18.908 9.784 -50.709 1.00 27.15 47 ILE D C 1
ATOM 2712 O O . ILE D 1 24 ? 19.259 10.108 -49.578 1.00 28.41 47 ILE D O 1
ATOM 2717 N N . PHE D 1 25 ? 18.682 10.669 -51.681 1.00 26.24 48 PHE D N 1
ATOM 2718 C CA . PHE D 1 25 ? 19.235 12.000 -51.595 1.00 27.13 48 PHE D CA 1
ATOM 2719 C C . PHE D 1 25 ? 18.194 13.056 -51.324 1.00 28.11 48 PHE D C 1
ATOM 2720 O O . PHE D 1 25 ? 18.543 14.168 -50.952 1.00 27.66 48 PHE D O 1
ATOM 2728 N N . SER D 1 26 ? 16.927 12.713 -51.542 1.00 28.60 49 SER D N 1
ATOM 2729 C CA . SER D 1 26 ? 15.841 13.677 -51.396 1.00 29.35 49 SER D CA 1
ATOM 2730 C C . SER D 1 26 ? 14.962 13.255 -50.226 1.00 29.63 49 SER D C 1
ATOM 2731 O O . SER D 1 26 ? 15.401 12.448 -49.407 1.00 31.14 49 SER D O 1
ATOM 2734 N N . ASP D 1 27 ? 13.751 13.813 -50.126 1.00 28.35 50 ASP D N 1
ATOM 2735 C CA . ASP D 1 27 ? 12.843 13.437 -49.047 1.00 26.78 50 ASP D CA 1
ATOM 2736 C C . ASP D 1 27 ? 12.005 12.253 -49.457 1.00 27.90 50 ASP D C 1
ATOM 2737 O O . ASP D 1 27 ? 11.772 12.046 -50.644 1.00 26.91 50 ASP D O 1
ATOM 2742 N N . TYR D 1 28 ? 11.533 11.503 -48.462 1.00 27.89 51 TYR D N 1
ATOM 2743 C CA . TYR D 1 28 ? 10.718 10.338 -48.719 1.00 29.04 51 TYR D CA 1
ATOM 2744 C C . TYR D 1 28 ? 9.521 10.665 -49.590 1.00 29.57 51 TYR D C 1
ATOM 2745 O O . TYR D 1 28 ? 9.202 9.903 -50.503 1.00 29.77 51 TYR D O 1
ATOM 2754 N N . GLU D 1 29 ? 8.837 11.775 -49.310 1.00 31.44 52 GLU D N 1
ATOM 2755 C CA . GLU D 1 29 ? 7.680 12.145 -50.144 1.00 32.16 52 GLU D CA 1
ATOM 2756 C C . GLU D 1 29 ? 8.038 12.468 -51.590 1.00 31.09 52 GLU D C 1
ATOM 2757 O O . GLU D 1 29 ? 7.206 12.240 -52.472 1.00 29.74 52 GLU D O 1
ATOM 2763 N N . ASN D 1 30 ? 9.251 12.984 -51.840 1.00 29.75 53 ASN D N 1
ATOM 2764 C CA . ASN D 1 30 ? 9.697 13.184 -53.226 1.00 29.96 53 ASN D CA 1
ATOM 2765 C C . ASN D 1 30 ? 9.811 11.833 -53.932 1.00 28.94 53 ASN D C 1
ATOM 2766 O O . ASN D 1 30 ? 9.287 11.635 -55.036 1.00 27.84 53 ASN D O 1
ATOM 2771 N N . PHE D 1 31 ? 10.477 10.897 -53.265 1.00 27.71 54 PHE D N 1
ATOM 2772 C CA . PHE D 1 31 ? 10.569 9.515 -53.737 1.00 27.71 54 PHE D CA 1
ATOM 2773 C C . PHE D 1 31 ? 9.188 8.861 -53.952 1.00 28.10 54 PHE D C 1
ATOM 2774 O O . PHE D 1 31 ? 8.931 8.328 -55.021 1.00 29.34 54 PHE D O 1
ATOM 2782 N N . GLU D 1 32 ? 8.337 8.906 -52.925 1.00 24.91 55 GLU D N 1
ATOM 2783 C CA . GLU D 1 32 ? 6.945 8.476 -52.970 1.00 28.70 55 GLU D CA 1
ATOM 2784 C C . GLU D 1 32 ? 6.140 9.065 -54.134 1.00 29.23 55 GLU D C 1
ATOM 2785 O O . GLU D 1 32 ? 5.470 8.323 -54.866 1.00 30.37 55 GLU D O 1
ATOM 2791 N N . ASN D 1 33 ? 6.184 10.385 -54.290 1.00 29.14 56 ASN D N 1
ATOM 2792 C CA . ASN D 1 33 ? 5.473 11.063 -55.376 1.00 30.60 56 ASN D CA 1
ATOM 2793 C C . ASN D 1 33 ? 5.941 10.610 -56.758 1.00 30.30 56 ASN D C 1
ATOM 2794 O O . ASN D 1 33 ? 5.136 10.441 -57.673 1.00 31.25 56 ASN D O 1
ATOM 2799 N N . TYR D 1 34 ? 7.242 10.424 -56.900 1.00 29.99 57 TYR D N 1
ATOM 2800 C CA . TYR D 1 34 ? 7.813 9.940 -58.159 1.00 28.84 57 TYR D CA 1
ATOM 2801 C C . TYR D 1 34 ? 7.355 8.518 -58.518 1.00 30.24 57 TYR D C 1
ATOM 2802 O O . TYR D 1 34 ? 6.846 8.276 -59.628 1.00 31.02 57 TYR D O 1
ATOM 2811 N N . VAL D 1 35 ? 7.496 7.590 -57.573 1.00 28.29 58 VAL D N 1
ATOM 2812 C CA . VAL D 1 35 ? 7.078 6.202 -57.766 1.00 28.14 58 VAL D CA 1
ATOM 2813 C C . VAL D 1 35 ? 5.566 6.097 -58.140 1.00 28.72 58 VAL D C 1
ATOM 2814 O O . VAL D 1 35 ? 5.207 5.408 -59.106 1.00 31.66 58 VAL D O 1
ATOM 2818 N N . LYS D 1 36 ? 4.714 6.778 -57.385 1.00 28.40 59 LYS D N 1
ATOM 2819 C CA . LYS D 1 36 ? 3.273 6.903 -57.684 1.00 32.33 59 LYS D CA 1
ATOM 2820 C C . LYS D 1 36 ? 3.011 7.427 -59.095 1.00 33.74 59 LYS D C 1
ATOM 2821 O O . LYS D 1 36 ? 2.296 6.792 -59.876 1.00 34.76 59 LYS D O 1
ATOM 2827 N N . LYS D 1 37 ? 3.598 8.579 -59.420 1.00 35.36 60 LYS D N 1
ATOM 2828 C CA . LYS D 1 37 ? 3.354 9.255 -60.709 1.00 37.17 60 LYS D CA 1
ATOM 2829 C C . LYS D 1 37 ? 3.925 8.478 -61.893 1.00 36.38 60 LYS D C 1
ATOM 2830 O O . LYS D 1 37 ? 3.426 8.604 -63.004 1.00 35.39 60 LYS D O 1
ATOM 2836 N N . GLU D 1 38 ? 4.951 7.668 -61.645 1.00 35.40 61 GLU D N 1
ATOM 2837 C CA . GLU D 1 38 ? 5.531 6.842 -62.690 1.00 35.44 61 GLU D CA 1
ATOM 2838 C C . GLU D 1 38 ? 5.019 5.392 -62.711 1.00 35.59 61 GLU D C 1
ATOM 2839 O O . GLU D 1 38 ? 5.256 4.671 -63.675 1.00 35.79 61 GLU D O 1
ATOM 2845 N N . GLY D 1 39 ? 4.324 4.974 -61.654 1.00 36.01 62 GLY D N 1
ATOM 2846 C CA . GLY D 1 39 ? 3.859 3.590 -61.512 1.00 37.09 62 GLY D CA 1
ATOM 2847 C C . GLY D 1 39 ? 4.967 2.552 -61.423 1.00 37.02 62 GLY D C 1
ATOM 2848 O O . GLY D 1 39 ? 4.897 1.503 -62.065 1.00 36.94 62 GLY D O 1
ATOM 2849 N N . LEU D 1 40 ? 5.999 2.842 -60.634 1.00 37.11 63 LEU D N 1
ATOM 2850 C CA . LEU D 1 40 ? 7.116 1.923 -60.468 1.00 36.51 63 LEU D CA 1
ATOM 2851 C C . LEU D 1 40 ? 6.917 0.920 -59.345 1.00 37.72 63 LEU D C 1
ATOM 2852 O O . LEU D 1 40 ? 6.458 1.267 -58.254 1.00 38.55 63 LEU D O 1
ATOM 2857 N N . LYS D 1 41 ? 7.279 -0.333 -59.603 1.00 37.62 64 LYS D N 1
ATOM 2858 C CA . LYS D 1 41 ? 7.234 -1.350 -58.558 1.00 38.02 64 LYS D CA 1
ATOM 2859 C C . LYS D 1 41 ? 8.621 -1.586 -57.946 1.00 37.72 64 LYS D C 1
ATOM 2860 O O . LYS D 1 41 ? 9.385 -2.400 -58.443 1.00 39.03 64 LYS D O 1
ATOM 2866 N N . ILE D 1 42 ? 8.930 -0.863 -56.867 1.00 36.84 65 ILE D N 1
ATOM 2867 C CA . ILE D 1 42 ? 10.210 -1.004 -56.171 1.00 38.33 65 ILE D CA 1
ATOM 2868 C C . ILE D 1 42 ? 10.174 -2.208 -55.232 1.00 39.38 65 ILE D C 1
ATOM 2869 O O . ILE D 1 42 ? 9.271 -2.338 -54.397 1.00 39.46 65 ILE D O 1
ATOM 2874 N N . GLU D 1 43 ? 11.156 -3.090 -55.372 1.00 40.56 66 GLU D N 1
ATOM 2875 C CA . GLU D 1 43 ? 11.279 -4.236 -54.484 1.00 42.46 66 GLU D CA 1
ATOM 2876 C C . GLU D 1 43 ? 11.808 -3.789 -53.123 1.00 41.77 66 GLU D C 1
ATOM 2877 O O . GLU D 1 43 ? 12.773 -3.027 -53.045 1.00 42.29 66 GLU D O 1
ATOM 2883 N N . GLY D 1 44 ? 11.152 -4.243 -52.059 1.00 40.25 67 GLY D N 1
ATOM 2884 C CA . GLY D 1 44 ? 11.456 -3.783 -50.698 1.00 39.33 67 GLY D CA 1
ATOM 2885 C C . GLY D 1 44 ? 10.736 -2.486 -50.333 1.00 36.63 67 GLY D C 1
ATOM 2886 O O . GLY D 1 44 ? 11.012 -1.901 -49.294 1.00 34.69 67 GLY D O 1
ATOM 2887 N N . MET D 1 45 ? 9.791 -2.061 -51.169 1.00 35.39 68 MET D N 1
ATOM 2888 C CA . MET D 1 45 ? 9.094 -0.774 -50.988 1.00 36.05 68 MET D CA 1
ATOM 2889 C C . MET D 1 45 ? 8.508 -0.521 -49.610 1.00 34.49 68 MET D C 1
ATOM 2890 O O . MET D 1 45 ? 8.551 0.618 -49.111 1.00 33.70 68 MET D O 1
ATOM 2895 N N . GLU D 1 46 ? 7.957 -1.576 -49.014 1.00 31.65 69 GLU D N 1
ATOM 2896 C CA . GLU D 1 46 ? 7.322 -1.486 -47.707 1.00 31.18 69 GLU D CA 1
ATOM 2897 C C . GLU D 1 46 ? 8.317 -1.136 -46.601 1.00 29.40 69 GLU D C 1
ATOM 2898 O O . GLU D 1 46 ? 7.949 -0.569 -45.577 1.00 30.33 69 GLU D O 1
ATOM 2904 N N . LEU D 1 47 ? 9.577 -1.484 -46.809 1.00 27.85 70 LEU D N 1
ATOM 2905 C CA . LEU D 1 47 ? 10.614 -1.215 -45.807 1.00 25.83 70 LEU D CA 1
ATOM 2906 C C . LEU D 1 47 ? 11.057 0.238 -45.821 1.00 23.46 70 LEU D C 1
ATOM 2907 O O . LEU D 1 47 ? 11.556 0.744 -44.829 1.00 23.11 70 LEU D O 1
ATOM 2912 N N . LEU D 1 48 ? 10.842 0.914 -46.941 1.00 23.09 71 LEU D N 1
ATOM 2913 C CA . LEU D 1 48 ? 11.586 2.146 -47.232 1.00 22.23 71 LEU D CA 1
ATOM 2914 C C . LEU D 1 48 ? 11.280 3.344 -46.321 1.00 22.98 71 LEU D C 1
ATOM 2915 O O . LEU D 1 48 ? 12.188 4.115 -45.996 1.00 21.95 71 LEU D O 1
ATOM 2920 N N . LYS D 1 49 ? 10.016 3.514 -45.941 1.00 23.17 72 LYS D N 1
ATOM 2921 C CA . LYS D 1 49 ? 9.633 4.642 -45.081 1.00 24.68 72 LYS D CA 1
ATOM 2922 C C . LYS D 1 49 ? 10.329 4.594 -43.728 1.00 25.49 72 LYS D C 1
ATOM 2923 O O . LYS D 1 49 ? 10.872 5.594 -43.285 1.00 24.61 72 LYS D O 1
ATOM 2929 N N . GLU D 1 50 ? 10.295 3.443 -43.059 1.00 24.81 73 GLU D N 1
ATOM 2930 C CA . GLU D 1 50 ? 10.970 3.363 -41.757 1.00 25.99 73 GLU D CA 1
ATOM 2931 C C . GLU D 1 50 ? 12.512 3.309 -41.844 1.00 25.17 73 GLU D C 1
ATOM 2932 O O . GLU D 1 50 ? 13.195 3.844 -40.965 1.00 24.09 73 GLU D O 1
ATOM 2938 N N . LYS D 1 51 ? 13.061 2.705 -42.904 1.00 24.29 74 LYS D N 1
ATOM 2939 C CA . LYS D 1 51 ? 14.511 2.784 -43.165 1.00 25.03 74 LYS D CA 1
ATOM 2940 C C . LYS D 1 51 ? 14.921 4.240 -43.296 1.00 23.32 74 LYS D C 1
ATOM 2941 O O . LYS D 1 51 ? 15.956 4.662 -42.788 1.00 23.13 74 LYS D O 1
ATOM 2947 N N . LYS D 1 52 ? 14.077 5.000 -43.977 1.00 22.55 75 LYS D N 1
ATOM 2948 C CA . LYS D 1 52 ? 14.334 6.410 -44.262 1.00 22.72 75 LYS D CA 1
ATOM 2949 C C . LYS D 1 52 ? 14.376 7.148 -42.924 1.00 22.93 75 LYS D C 1
ATOM 2950 O O . LYS D 1 52 ? 15.207 7.990 -42.710 1.00 21.24 75 LYS D O 1
ATOM 2956 N N . ALA D 1 53 ? 13.450 6.824 -42.024 1.00 25.01 76 ALA D N 1
ATOM 2957 C CA . ALA D 1 53 ? 13.350 7.558 -40.769 1.00 25.02 76 ALA D CA 1
ATOM 2958 C C . ALA D 1 53 ? 14.530 7.196 -39.889 1.00 26.03 76 ALA D C 1
ATOM 2959 O O . ALA D 1 53 ? 15.140 8.090 -39.295 1.00 24.68 76 ALA D O 1
ATOM 2961 N N . AR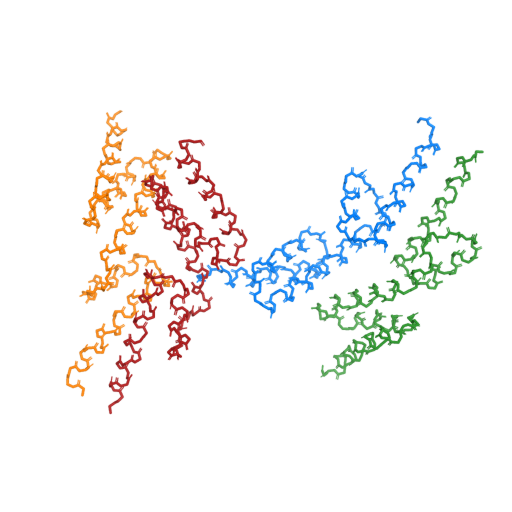G D 1 54 ? 14.910 5.915 -39.885 1.00 26.65 77 ARG D N 1
ATOM 2962 C CA . ARG D 1 54 ? 16.119 5.466 -39.135 1.00 25.94 77 ARG D CA 1
ATOM 2963 C C . ARG D 1 54 ? 17.403 6.042 -39.661 1.00 26.73 77 ARG D C 1
ATOM 2964 O O . ARG D 1 54 ? 18.339 6.328 -38.882 1.00 25.83 77 ARG D O 1
ATOM 2972 N N . SER D 1 55 ? 17.453 6.248 -40.975 1.00 25.96 78 SER D N 1
ATOM 2973 C CA . SER D 1 55 ? 18.635 6.843 -41.572 1.00 24.07 78 SER D CA 1
ATOM 2974 C C . SER D 1 55 ? 18.701 8.367 -41.275 1.00 25.05 78 SER D C 1
ATOM 2975 O O . SER D 1 55 ? 19.781 8.894 -41.100 1.00 22.84 78 SER D O 1
ATOM 2978 N N . LEU D 1 56 ? 17.542 9.033 -41.179 1.00 23.45 79 LEU D N 1
ATOM 2979 C CA . LEU D 1 56 ? 17.449 10.446 -40.788 1.00 24.09 79 LEU D CA 1
ATOM 2980 C C . LEU D 1 56 ? 17.933 10.624 -39.353 1.00 22.92 79 LEU D C 1
ATOM 2981 O O . LEU D 1 56 ? 18.686 11.525 -39.068 1.00 24.36 79 LEU D O 1
ATOM 2986 N N . ILE D 1 57 ? 17.483 9.743 -38.458 1.00 23.54 80 ILE D N 1
ATOM 2987 C CA . ILE D 1 57 ? 17.988 9.722 -37.086 1.00 25.89 80 ILE D CA 1
ATOM 2988 C C . ILE D 1 57 ? 19.505 9.505 -37.067 1.00 24.78 80 ILE D C 1
ATOM 2989 O O . ILE D 1 57 ? 20.215 10.199 -36.364 1.00 24.56 80 ILE D O 1
ATOM 2994 N N . ALA D 1 58 ? 19.976 8.514 -37.819 1.00 24.68 81 ALA D N 1
ATOM 2995 C CA . ALA D 1 58 ? 21.392 8.118 -37.798 1.00 24.24 81 ALA D CA 1
ATOM 2996 C C . ALA D 1 58 ? 22.262 9.297 -38.283 1.00 24.17 81 ALA D C 1
ATOM 2997 O O . ALA D 1 58 ? 23.277 9.625 -37.662 1.00 26.00 81 ALA D O 1
ATOM 2999 N N . GLU D 1 59 ? 21.837 9.949 -39.359 1.00 25.04 82 GLU D N 1
ATOM 3000 C CA . GLU D 1 59 ? 22.599 11.055 -39.957 1.00 24.14 82 GLU D CA 1
ATOM 3001 C C . GLU D 1 59 ? 22.451 12.311 -39.136 1.00 24.96 82 GLU D C 1
ATOM 3002 O O . GLU D 1 59 ? 23.417 13.061 -38.990 1.00 24.22 82 GLU D O 1
ATOM 3008 N N . GLY D 1 60 ? 21.254 12.501 -38.572 1.00 24.48 83 GLY D N 1
ATOM 3009 C CA . GLY D 1 60 ? 21.021 13.556 -37.575 1.00 22.31 83 GLY D CA 1
ATOM 3010 C C . GLY D 1 60 ? 21.997 13.437 -36.395 1.00 24.22 83 GLY D C 1
ATOM 3011 O O . GLY D 1 60 ? 22.552 14.451 -35.952 1.00 24.41 83 GLY D O 1
ATOM 3012 N N . LYS D 1 61 ? 22.151 12.232 -35.842 1.00 22.21 84 LYS D N 1
ATOM 3013 C CA . LYS D 1 61 ? 23.076 11.989 -34.732 1.00 24.19 84 LYS D CA 1
ATOM 3014 C C . LYS D 1 61 ? 24.521 12.252 -35.132 1.00 24.27 84 LYS D C 1
ATOM 3015 O O . LYS D 1 61 ? 25.303 12.768 -34.337 1.00 24.96 84 LYS D O 1
ATOM 3021 N N . ASP D 1 62 ? 24.874 11.929 -36.372 1.00 23.82 85 ASP D N 1
ATOM 3022 C CA . ASP D 1 62 ? 26.239 12.167 -36.851 1.00 25.52 85 ASP D CA 1
ATOM 3023 C C . ASP D 1 62 ? 26.566 13.659 -36.935 1.00 24.79 85 ASP D C 1
ATOM 3024 O O . ASP D 1 62 ? 27.695 14.086 -36.646 1.00 24.79 85 ASP D O 1
ATOM 3029 N N . LEU D 1 63 ? 25.570 14.435 -37.348 1.00 24.64 86 LEU D N 1
ATOM 3030 C CA . LEU D 1 63 ? 25.672 15.888 -37.346 1.00 23.40 86 LEU D CA 1
ATOM 3031 C C . LEU D 1 63 ? 25.681 16.413 -35.926 1.00 23.90 86 LEU D C 1
ATOM 3032 O O . LEU D 1 63 ? 26.453 17.309 -35.603 1.00 25.31 86 LEU D O 1
ATOM 3037 N N . PHE D 1 64 ? 24.818 15.862 -35.072 1.00 21.72 87 PHE D N 1
ATOM 3038 C CA . PHE D 1 64 ? 24.844 16.207 -33.660 1.00 23.62 87 PHE D CA 1
ATOM 3039 C C . PHE D 1 64 ? 26.238 16.004 -33.061 1.00 23.31 87 PHE D C 1
ATOM 3040 O O . PHE D 1 64 ? 26.759 16.859 -32.332 1.00 23.38 87 PHE D O 1
ATOM 3048 N N . GLU D 1 65 ? 26.841 14.859 -33.370 1.00 24.01 88 GLU D N 1
ATOM 3049 C CA . GLU D 1 65 ? 28.128 14.492 -32.787 1.00 25.04 88 GLU D CA 1
ATOM 3050 C C . GLU D 1 65 ? 29.306 15.261 -33.360 1.00 24.99 88 GLU D C 1
ATOM 3051 O O . GLU D 1 65 ? 30.373 15.311 -32.749 1.00 26.24 88 GLU D O 1
ATOM 3057 N N . THR D 1 66 ? 29.108 15.881 -34.520 1.00 23.16 89 THR D N 1
ATOM 3058 C CA . THR D 1 66 ? 30.110 16.810 -35.089 1.00 23.29 89 THR D CA 1
ATOM 3059 C C . THR D 1 66 ? 29.695 18.270 -34.790 1.00 23.81 89 THR D C 1
ATOM 3060 O O . THR D 1 66 ? 30.150 19.226 -35.434 1.00 22.68 89 THR D O 1
ATOM 3064 N N . ALA D 1 67 ? 28.786 18.412 -33.835 1.00 24.08 90 ALA D N 1
ATOM 3065 C CA . ALA D 1 67 ? 28.431 19.697 -33.253 1.00 22.53 90 ALA D CA 1
ATOM 3066 C C . ALA D 1 67 ? 27.821 20.642 -34.279 1.00 23.64 90 ALA D C 1
ATOM 3067 O O . ALA D 1 67 ? 27.984 21.855 -34.194 1.00 25.77 90 ALA D O 1
ATOM 3069 N N . ASN D 1 68 ? 27.129 20.066 -35.245 1.00 23.48 91 ASN D N 1
ATOM 3070 C CA . ASN D 1 68 ? 26.313 20.843 -36.181 1.00 25.61 91 ASN D CA 1
ATOM 3071 C C . ASN D 1 68 ? 24.847 20.710 -35.844 1.00 25.79 91 ASN D C 1
ATOM 3072 O O . ASN D 1 68 ? 24.082 20.062 -36.535 1.00 25.00 91 ASN D O 1
ATOM 3077 N N . TYR D 1 69 ? 24.476 21.383 -34.765 1.00 24.61 92 TYR D N 1
ATOM 3078 C CA . TYR D 1 69 ? 23.137 21.336 -34.206 1.00 25.31 92 TYR D CA 1
ATOM 3079 C C . TYR D 1 69 ? 22.063 21.970 -35.105 1.00 24.98 92 TYR D C 1
ATOM 3080 O O . TYR D 1 69 ? 20.941 21.449 -35.216 1.00 23.66 92 TYR D O 1
ATOM 3089 N N . GLY D 1 70 ? 22.416 23.072 -35.764 1.00 25.38 93 GLY D N 1
ATOM 3090 C CA . GLY D 1 70 ? 21.503 23.724 -36.699 1.00 27.09 93 GLY D CA 1
ATOM 3091 C C . GLY D 1 70 ? 21.204 22.796 -37.848 1.00 26.39 93 GLY D C 1
ATOM 3092 O O . GLY D 1 70 ? 20.065 22.695 -38.276 1.00 26.72 93 GLY D O 1
ATOM 3093 N N . GLU D 1 71 ? 22.238 22.130 -38.356 1.00 26.83 94 GLU D N 1
ATOM 3094 C CA . GLU D 1 71 ? 22.045 21.182 -39.455 1.00 26.36 94 GLU D CA 1
ATOM 3095 C C . GLU D 1 71 ? 21.245 19.974 -38.999 1.00 24.76 94 GLU D C 1
ATOM 3096 O O . GLU D 1 71 ? 20.305 19.527 -39.702 1.00 27.01 94 GLU D O 1
ATOM 3102 N N . ALA D 1 72 ? 21.608 19.440 -37.837 1.00 24.59 95 ALA D N 1
ATOM 3103 C CA . ALA D 1 72 ? 20.988 18.209 -37.321 1.00 25.50 95 ALA D CA 1
ATOM 3104 C C . ALA D 1 72 ? 19.500 18.407 -37.107 1.00 25.84 95 ALA D C 1
ATOM 3105 O O . ALA D 1 72 ? 18.718 17.473 -37.303 1.00 27.19 95 ALA D O 1
ATOM 3107 N N . LEU D 1 73 ? 19.107 19.620 -36.725 1.00 24.31 96 LEU D N 1
ATOM 3108 C CA . LEU D 1 73 ? 17.682 19.905 -36.474 1.00 28.37 96 LEU D CA 1
ATOM 3109 C C . LEU D 1 73 ? 16.787 19.451 -37.643 1.00 28.15 96 LEU D C 1
ATOM 3110 O O . LEU D 1 73 ? 15.724 18.869 -37.424 1.00 27.63 96 LEU D O 1
ATOM 3115 N N . VAL D 1 74 ? 17.220 19.696 -38.877 1.00 27.57 97 VAL D N 1
ATOM 3116 C CA . VAL D 1 74 ? 16.422 19.330 -40.051 1.00 26.31 97 VAL D CA 1
ATOM 3117 C C . VAL D 1 74 ? 16.179 17.811 -40.142 1.00 27.16 97 VAL D C 1
ATOM 3118 O O . VAL D 1 74 ? 15.065 17.369 -40.448 1.00 25.53 97 VAL D O 1
ATOM 3122 N N . PHE D 1 75 ? 17.221 17.030 -39.868 1.00 25.74 98 PHE D N 1
ATOM 3123 C CA . PHE D 1 75 ? 17.152 15.567 -39.921 1.00 25.41 98 PHE D CA 1
ATOM 3124 C C . PHE D 1 75 ? 16.201 15.025 -38.867 1.00 24.38 98 PHE D C 1
ATOM 3125 O O . PHE D 1 75 ? 15.322 14.213 -39.162 1.00 21.62 98 PHE D O 1
ATOM 3133 N N . PHE D 1 76 ? 16.351 15.539 -37.648 1.00 24.26 99 PHE D N 1
ATOM 3134 C CA . PHE D 1 76 ? 15.516 15.118 -36.520 1.00 24.67 99 PHE D CA 1
ATOM 3135 C C . PHE D 1 76 ? 14.042 15.449 -36.709 1.00 23.82 99 PHE D C 1
ATOM 3136 O O . PHE D 1 76 ? 13.175 14.626 -36.433 1.00 25.51 99 PHE D O 1
ATOM 3144 N N . GLU D 1 77 ? 13.778 16.644 -37.211 1.00 25.07 100 GLU D N 1
ATOM 3145 C CA . GLU D 1 77 ? 12.432 17.099 -37.506 1.00 24.98 100 GLU D CA 1
ATOM 3146 C C . GLU D 1 77 ? 11.792 16.224 -38.583 1.00 22.63 100 GLU D C 1
ATOM 3147 O O . GLU D 1 77 ? 10.623 15.840 -38.470 1.00 24.16 100 GLU D O 1
ATOM 3153 N N . LYS D 1 78 ? 12.547 15.946 -39.639 1.00 22.90 101 LYS D N 1
ATOM 3154 C CA . LYS D 1 78 ? 12.037 15.056 -40.677 1.00 23.50 101 LYS D CA 1
ATOM 3155 C C . LYS D 1 78 ? 11.747 13.674 -40.133 1.00 23.62 101 LYS D C 1
ATOM 3156 O O . LYS D 1 78 ? 10.706 13.075 -40.446 1.00 23.16 101 LYS D O 1
ATOM 3162 N N . ALA D 1 79 ? 12.642 13.172 -39.295 1.00 22.38 102 ALA D N 1
ATOM 3163 C CA . ALA D 1 79 ? 12.475 11.808 -38.762 1.00 24.58 102 ALA D CA 1
ATOM 3164 C C . ALA D 1 79 ? 11.203 11.725 -37.925 1.00 24.95 102 ALA D C 1
ATOM 3165 O O . ALA D 1 79 ? 10.454 10.773 -38.016 1.00 25.02 102 ALA D O 1
ATOM 3167 N N . LEU D 1 80 ? 10.992 12.742 -37.101 1.00 25.24 103 LEU D N 1
ATOM 3168 C CA . LEU D 1 80 ? 9.846 12.852 -36.201 1.00 24.67 103 LEU D CA 1
ATOM 3169 C C . LEU D 1 80 ? 8.545 12.823 -36.995 1.00 25.99 103 LEU D C 1
ATOM 3170 O O . LEU D 1 80 ? 7.576 12.190 -36.588 1.00 25.92 103 LEU D O 1
ATOM 3175 N N . ASN D 1 81 ? 8.546 13.483 -38.150 1.00 25.80 104 ASN D N 1
ATOM 3176 C CA . ASN D 1 81 ? 7.356 13.638 -38.967 1.00 26.50 104 ASN D CA 1
ATOM 3177 C C . ASN D 1 81 ? 7.142 12.521 -39.976 1.00 26.50 104 ASN D C 1
ATOM 3178 O O . ASN D 1 81 ? 6.043 12.368 -40.506 1.00 29.99 104 ASN D O 1
ATOM 3183 N N . LEU D 1 82 ? 8.196 11.751 -40.240 1.00 25.18 105 LEU D N 1
ATOM 3184 C CA . LEU D 1 82 ? 8.124 10.680 -41.232 1.00 23.60 105 LEU D CA 1
ATOM 3185 C C . LEU D 1 82 ? 7.736 9.345 -40.604 1.00 25.37 105 LEU D C 1
ATOM 3186 O O . LEU D 1 82 ? 6.867 8.662 -41.114 1.00 24.94 105 LEU D O 1
ATOM 3191 N N . SER D 1 83 ? 8.394 9.003 -39.502 1.00 26.20 106 SER D N 1
ATOM 3192 C CA . SER D 1 83 ? 8.271 7.701 -38.864 1.00 25.98 106 SER D CA 1
ATOM 3193 C C . SER D 1 83 ? 6.921 7.463 -38.195 1.00 25.55 106 SER D C 1
ATOM 3194 O O . SER D 1 83 ? 6.382 8.368 -37.592 1.00 24.98 106 SER D O 1
ATOM 3197 N N . ASP D 1 84 ? 6.438 6.215 -38.253 1.00 26.67 107 ASP D N 1
ATOM 3198 C CA . ASP D 1 84 ? 5.249 5.755 -37.512 1.00 29.17 107 ASP D CA 1
ATOM 3199 C C . ASP D 1 84 ? 5.625 5.196 -36.130 1.00 28.32 107 ASP D C 1
ATOM 3200 O O . ASP D 1 84 ? 4.763 4.897 -35.305 1.00 28.04 107 ASP D O 1
ATOM 3205 N N . ASN D 1 85 ? 6.925 5.049 -35.915 1.00 27.20 108 ASN D N 1
ATOM 3206 C CA . ASN D 1 85 ? 7.504 4.394 -34.762 1.00 26.48 108 ASN D CA 1
ATOM 3207 C C . ASN D 1 85 ? 7.609 5.387 -33.604 1.00 26.22 108 ASN D C 1
ATOM 3208 O O . ASN D 1 85 ? 8.365 6.349 -33.684 1.00 26.68 108 ASN D O 1
ATOM 3213 N N . GLU D 1 86 ? 6.846 5.150 -32.537 1.00 24.72 109 GLU D N 1
ATOM 3214 C CA . GLU D 1 86 ? 6.819 6.065 -31.381 1.00 25.09 109 GLU D CA 1
ATOM 3215 C C . GLU D 1 86 ? 8.195 6.264 -30.725 1.00 27.11 109 GLU D C 1
ATOM 3216 O O . GLU D 1 86 ? 8.495 7.350 -30.216 1.00 28.41 109 GLU D O 1
ATOM 3222 N N . GLU D 1 87 ? 9.039 5.236 -30.762 1.00 27.34 110 GLU D N 1
ATOM 3223 C CA . GLU D 1 87 ? 10.376 5.338 -30.201 1.00 29.86 110 GLU D CA 1
ATOM 3224 C C . GLU D 1 87 ? 11.274 6.245 -31.037 1.00 31.22 110 GLU D C 1
ATOM 3225 O O . GLU D 1 87 ? 12.029 7.061 -30.487 1.00 31.50 110 GLU D O 1
ATOM 3231 N N . ILE D 1 88 ? 11.218 6.129 -32.359 1.00 31.07 111 ILE D N 1
ATOM 3232 C CA . ILE D 1 88 ? 12.014 7.092 -33.123 1.00 32.08 111 ILE D CA 1
ATOM 3233 C C . ILE D 1 88 ? 11.428 8.514 -33.041 1.00 30.30 111 ILE D C 1
ATOM 3234 O O . ILE D 1 88 ? 12.170 9.479 -33.163 1.00 30.35 111 ILE D O 1
ATOM 3239 N N . LYS D 1 89 ? 10.122 8.638 -32.789 1.00 29.96 112 LYS D N 1
ATOM 3240 C CA . LYS D 1 89 ? 9.544 9.951 -32.518 1.00 29.54 112 LYS D CA 1
ATOM 3241 C C . LYS D 1 89 ? 10.098 10.482 -31.195 1.00 28.30 112 LYS D C 1
ATOM 3242 O O . LYS D 1 89 ? 10.491 11.651 -31.115 1.00 27.56 112 LYS D O 1
ATOM 3248 N N . LYS D 1 90 ? 10.160 9.620 -30.172 1.00 26.64 113 LYS D N 1
ATOM 3249 C CA . LYS D 1 90 ? 10.737 10.006 -28.878 1.00 28.19 113 LYS D CA 1
ATOM 3250 C C . LYS D 1 90 ? 12.221 10.373 -28.977 1.00 26.99 113 LYS D C 1
ATOM 3251 O O . LYS D 1 90 ? 12.664 11.336 -28.355 1.00 26.12 113 LYS D O 1
ATOM 3257 N N . ILE D 1 91 ? 12.987 9.607 -29.750 1.00 25.75 114 ILE D N 1
ATOM 3258 C CA . ILE D 1 91 ? 14.403 9.917 -29.962 1.00 26.52 114 ILE D CA 1
ATOM 3259 C C . ILE D 1 91 ? 14.561 11.229 -30.719 1.00 28.77 114 ILE D C 1
ATOM 3260 O O . ILE D 1 91 ? 15.430 12.028 -30.382 1.00 27.21 114 ILE D O 1
ATOM 3265 N N . ALA D 1 92 ? 13.746 11.430 -31.758 1.00 27.27 115 ALA D N 1
ATOM 3266 C CA . ALA D 1 92 ? 13.815 12.669 -32.566 1.00 28.34 115 ALA D CA 1
ATOM 3267 C C . ALA D 1 92 ? 13.499 13.883 -31.722 1.00 27.92 115 ALA D C 1
ATOM 3268 O O . ALA D 1 92 ? 14.187 14.891 -31.801 1.00 27.32 115 ALA D O 1
ATOM 3270 N N . SER D 1 93 ? 12.444 13.772 -30.914 1.00 27.91 116 SER D N 1
ATOM 3271 C CA . SER D 1 93 ? 11.983 14.887 -30.107 1.00 28.21 116 SER D CA 1
ATOM 3272 C C . SER D 1 93 ? 13.043 15.240 -29.082 1.00 26.97 116 SER D C 1
ATOM 3273 O O . SER D 1 93 ? 13.187 16.401 -28.713 1.00 29.49 116 SER D O 1
ATOM 3276 N N . PHE D 1 94 ? 13.753 14.221 -28.603 1.00 25.71 117 PHE D N 1
ATOM 3277 C CA . PHE D 1 94 ? 14.794 14.398 -27.598 1.00 26.32 117 PHE D CA 1
ATOM 3278 C C . PHE D 1 94 ? 15.926 15.180 -28.213 1.00 25.75 117 PHE D C 1
ATOM 3279 O O . PHE D 1 94 ? 16.346 16.185 -27.663 1.00 24.79 117 PHE D O 1
ATOM 3287 N N . TYR D 1 95 ? 16.404 14.718 -29.369 1.00 25.89 118 TYR D N 1
ATOM 3288 C CA . TYR D 1 95 ? 17.508 15.394 -30.031 1.00 26.39 118 TYR D CA 1
ATOM 3289 C C . TYR D 1 95 ? 17.107 16.786 -30.524 1.00 28.65 118 TYR D C 1
ATOM 3290 O O . TYR D 1 95 ? 17.924 17.691 -30.518 1.00 27.19 118 TYR D O 1
ATOM 3299 N N . LEU D 1 96 ? 15.853 16.955 -30.941 1.00 29.48 119 LEU D N 1
ATOM 3300 C CA . LEU D 1 96 ? 15.359 18.266 -31.359 1.00 29.37 119 LEU D CA 1
ATOM 3301 C C . LEU D 1 96 ? 15.488 19.238 -30.214 1.00 29.73 119 LEU D C 1
ATOM 3302 O O . LEU D 1 96 ? 16.031 20.322 -30.376 1.00 30.46 119 LEU D O 1
ATOM 3307 N N . GLU D 1 97 ? 15.029 18.827 -29.037 1.00 29.14 120 GLU D N 1
ATOM 3308 C CA . GLU D 1 97 ? 15.124 19.664 -27.854 1.00 28.28 120 GLU D CA 1
ATOM 3309 C C . GLU D 1 97 ? 16.593 19.972 -27.515 1.00 27.95 120 GLU D C 1
ATOM 3310 O O . GLU D 1 97 ? 16.922 21.086 -27.132 1.00 26.68 120 GLU D O 1
ATOM 3316 N N . GLU D 1 98 ? 17.475 18.997 -27.679 1.00 26.23 121 GLU D N 1
ATOM 3317 C CA . GLU D 1 98 ? 18.902 19.253 -27.460 1.00 27.58 121 GLU D CA 1
ATOM 3318 C C . GLU D 1 98 ? 19.468 20.287 -28.446 1.00 27.23 121 GLU D C 1
ATOM 3319 O O . GLU D 1 98 ? 20.222 21.182 -28.053 1.00 25.39 121 GLU D O 1
ATOM 3325 N N . CYS D 1 99 ? 19.076 20.171 -29.710 1.00 26.97 122 CYS D N 1
ATOM 3326 C CA . CYS D 1 99 ? 19.521 21.123 -30.737 1.00 28.65 122 CYS D CA 1
ATOM 3327 C C . CYS D 1 99 ? 18.988 22.522 -30.457 1.00 30.40 122 CYS D C 1
ATOM 3328 O O . CYS D 1 99 ? 19.689 23.508 -30.651 1.00 30.16 122 CYS D O 1
ATOM 3331 N N . ARG D 1 100 ? 17.735 22.611 -30.015 1.00 31.13 123 ARG D N 1
ATOM 3332 C CA . ARG D 1 100 ? 17.143 23.910 -29.658 1.00 32.31 123 ARG D CA 1
ATOM 3333 C C . ARG D 1 100 ? 17.878 24.539 -28.464 1.00 30.59 123 ARG D C 1
ATOM 3334 O O . ARG D 1 100 ? 18.090 25.748 -28.439 1.00 30.93 123 ARG D O 1
ATOM 3342 N N . LYS D 1 101 ? 18.301 23.723 -27.497 1.00 29.30 124 LYS D N 1
ATOM 3343 C CA . LYS D 1 101 ? 19.083 24.232 -26.354 1.00 30.10 124 LYS D CA 1
ATOM 3344 C C . LYS D 1 101 ? 2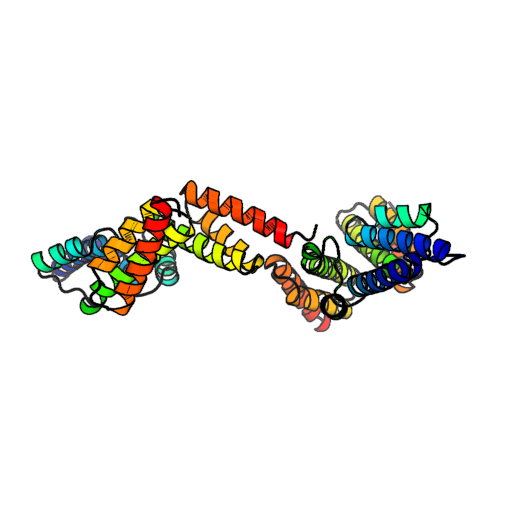0.478 24.722 -26.781 1.00 28.44 124 LYS D C 1
ATOM 3345 O O . LYS D 1 101 ? 20.981 25.725 -26.265 1.00 27.32 124 LYS D O 1
ATOM 3351 N N . LYS D 1 102 ? 21.083 24.037 -27.740 1.00 25.58 125 LYS D N 1
ATOM 3352 C CA . LYS D 1 102 ? 22.362 24.473 -28.286 1.00 24.33 125 LYS D CA 1
ATOM 3353 C C . LYS D 1 102 ? 22.236 25.814 -29.038 1.00 24.86 125 LYS D C 1
ATOM 3354 O O . LYS D 1 102 ? 23.062 26.716 -28.869 1.00 26.29 125 LYS D O 1
ATOM 3360 N N . LEU D 1 103 ? 21.173 25.948 -29.829 1.00 26.42 126 LEU D N 1
ATOM 3361 C CA . LEU D 1 103 ? 20.883 27.221 -30.515 1.00 28.53 126 LEU D CA 1
ATOM 3362 C C . LEU D 1 103 ? 20.705 28.359 -29.520 1.00 31.13 126 LEU D C 1
ATOM 3363 O O . LEU D 1 103 ? 21.054 29.496 -29.810 1.00 32.14 126 LEU D O 1
ATOM 3368 N N . ALA D 1 104 ? 20.173 28.039 -28.345 1.00 33.45 127 ALA D N 1
ATOM 3369 C CA . ALA D 1 104 ? 19.869 29.047 -27.318 1.00 36.18 127 ALA D CA 1
ATOM 3370 C C . ALA D 1 104 ? 21.101 29.546 -26.544 1.00 40.57 127 ALA D C 1
ATOM 3371 O O . ALA D 1 104 ? 21.004 30.474 -25.729 1.00 41.00 127 ALA D O 1
ATOM 3373 N N . GLY D 1 105 ? 22.261 28.958 -26.813 1.00 43.31 128 GLY D N 1
ATOM 3374 C CA . GLY D 1 105 ? 23.419 29.133 -25.941 1.00 47.38 128 GLY D CA 1
ATOM 3375 C C . GLY D 1 105 ? 23.421 27.932 -25.018 1.00 50.42 128 GLY D C 1
ATOM 3376 O O . GLY D 1 105 ? 24.355 27.127 -25.051 1.00 51.92 128 GLY D O 1
ATOM 3377 N N . ASP D 1 106 ? 22.378 27.839 -24.187 1.00 52.00 129 ASP D N 1
ATOM 3378 C CA . ASP D 1 106 ? 21.919 26.581 -23.564 1.00 53.06 129 ASP D CA 1
ATOM 3379 C C . ASP D 1 106 ? 20.687 26.745 -22.676 1.00 53.40 129 ASP D C 1
ATOM 3380 O O . ASP D 1 106 ? 19.551 26.705 -23.162 1.00 53.58 129 ASP D O 1
#

Solvent-accessible surface area: 23358 Å² total; per-residue (Å²): 207,123,111,42,38,63,84,10,71,169,44,69,81,21,16,91,0,1,54,32,50,16,69,50,65,22,72,61,0,16,69,40,10,130,152,66,65,30,156,8,98,35,27,143,86,1,50,51,55,28,0,27,26,7,0,8,77,0,31,70,41,36,114,95,54,68,47,2,62,0,32,58,43,0,78,89,0,43,113,30,4,124,37,123,60,1,76,144,40,0,39,118,34,4,74,57,0,126,158,88,5,32,0,128,125,188,102,49,39,94,71,14,71,129,29,69,74,18,16,99,0,1,64,48,50,13,71,47,94,25,117,71,0,40,90,19,9,118,151,62,67,27,168,6,103,32,26,85,76,1,46,35,49,56,0,12,27,20,0,7,78,0,39,70,39,34,118,94,61,73,43,38,88,0,38,63,49,0,69,125,0,50,112,36,3,112,43,126,64,0,62,143,33,0,47,121,22,4,93,43,0,120,164,123,90,82,111,159,123,57,41,100,90,17,68,145,38,78,69,14,24,93,0,3,32,31,12,22,70,32,46,11,87,67,0,50,94,42,11,145,172,67,67,22,160,6,135,18,55,146,86,0,70,56,69,16,0,163,47,20,10,48,41,0,76,24,13,34,49,12,67,34,51,39,91,0,35,72,41,0,60,84,0,48,121,15,3,102,57,137,90,17,80,134,59,0,44,118,42,4,83,35,0,96,93,89,113,78,65,113,143,92,40,39,94,83,13,69,118,15,94,58,22,21,97,0,8,38,33,12,26,71,38,45,17,92,63,0,52,89,32,10,148,170,66,67,31,177,12,135,33,48,156,53,2,74,6,27,17,0,84,46,21,6,44,40,0,78,20,13,33,45,9,63,35,52,38,94,0,50,77,42,0,72,80,0,45,115,14,8,52,15,49,114,10,49,137,52,0,52,119,42,15,76,45,0,153,83,79,114,78,56,117

Foldseek 3Di:
DPPVVVVVVLVVLQVVLVCCVVPHHPVVSVVSCVVVVHDHVCVQVVLLVVLVVLQVVLVVCVVVVVLVVSLVSLVCSLVRHPDPVSVVSSVVSNVVSCVSVVPD/DVCVVVVVVLVVLLVVLVVCVVPHDPVVSVVSCVVVVHDHVCLQVVLLVVLVVLQVVLVVCVVVVNLVSSLVSLVSSLPRHPDPVSVVSSVVSNVVSCVVVVD/DVVVVVVVLVVLLVVLVCCLVPHAPVVSVVSCVVVVRDDPPVVPRLLVSLVVLQVVLVVCVVVVNLVVSLVSLVRSLVRDPDPVSVVVSVVSNVVSVCVVVPD/DVVVVVVVLVVLVVVLVCCLPPNAPVVSVVSCVVVVHDDPVVVVRQLVSLVVLLVVLVVCVVVVNLVVSLVSLVSSLVRDPDVVSVVSSVVSNVVSVVVVVVD

InterPro domains:
  IPR019734 Tetratricopeptide repeat [PS50005] (75-108)

Nearest PDB structures (foldseek):
  2vkj-assembly1_A  TM=6.607E-01  e=3.054E-12  Thermotoga maritima
  5dbk-assembly1_B  TM=5.995E-01  e=5.880E-01  Bacillus thuringiensis Bt407
  8uc6-assembly2_B  TM=5.336E-01  e=3.953E-01  Homo sapiens
  3fwv-assembly2_B  TM=5.161E-01  e=8.265E-01  Homo sapiens
  8cvt-assembly1_V  TM=5.620E-01  e=3.413E+00  Homo sapiens

Radius of gyration: 31.55 Å; Cα contacts (8 Å, |Δi|>4): 470; chains: 4; bounding box: 88×52×96 Å

CATH classification: 1.20.58.2030

B-factor: mean 32.73, std 8.11, range [18.52, 63.54]

Secondary structure (DSSP, 8-state):
--HHHHHHHHHHHHHHHHHHHHHS-HHHHHHHHHHHT---TTHHHHHHHHHHHHHHHHHHHHTTT-HHHHHHHHHHHHHH---HHHHHHHHHHHHHHHHHT---/-TTHHHHHHHHHHHHHHHHHHHHS-HHHHHHHHHHHT---TTHHHHHHHHHHHHHHHHHHHHHTT-HHHHHHHHHHHHHH---HHHHHHHHHHHHHHHHHH--/-HHHHHHHHHHHHHHHHHHHHHS-HHHHHHHHHHHT---TTHHHHHHHHHHHHHHHHHHHHHTT-HHHHHHHHHHHHHH---HHHHHHHHHHHHHHHHHHTT-/-HHHHHHHHHHHHHHHHHHHHHS-HHHHHHHHHHHT---TTGGGHHHHHHHHHHHHHHHHHHTT-HHHHHHHHHHHHHH---HHHHHHHHHHHHHHHHHHT--

Sequence (413 aa):
HMNLAVKLTRMEKTLKAYELYIFSDYENFENYVKKEGLKIEGMELLKEKKARSLIAEGKDLFETANYGEALVFFEKALNLSDNEEIKKIASFYLEECRKKLAGDHMNLAVKLTRMEKTLKAYELYIFSDYENFENYVKKEGLKIEGMELLKEKKARSLIAEGKDLFETANYGEALVFFEKALNLSDNEEIKKIASFYLEECRKKLAGMNLAVKLTRMEKTLKAYELYIFSDYENFENYVKKEGLKIEGMELLKEKKARSLIAEGKDLFETANYGEALVFFEKALNLSDNEEIKKIASFYLEECRKKLAGDMNLAVKLTRMEKTLKAYELYIFSDYENFENYVKKEGLKIEGMELLKEKKARSLIAEGKDLFETANYGEALVFFEKALNLSDNEEIKKIASFYLEECRKKLAGD